Protein AF-A0A0F9ABZ4-F1 (afdb_monomer)

Sequence (392 aa):
IQSRIETSSGDLAGIDGRRETAMAEFDAELAALAKRRTDAETALSTELTEMTAQIETARQDFESELAALAERRDVALTEAENAEAFLSEANSELERSTAQLESQRAALNGIDQDITERETRREETQAALTEIMKDVDVVGARLKEAREQESALRDTLSALQAEAATVSKELAEAEPRIQQARSAEAQSQEKSAEISREVAELEDRKQQLERELSDLDTRSSDLQSDVTAAEEQRSNVQTELKDMTALLQARSDELLKVEQRIIEQQDTADSAAAETPNDDSEASNALEKQGAAPQVEESDASANASDEEAAEPTTSDEDRQPDDQAAQQSDSADEQSTQGAIVPGTYRTGDILARFEADGTFNMQNEQSGDNVAGEYSLEAEIVTLSNPVGT

Radius of gyration: 106.02 Å; Cα contacts (8 Å, |Δi|>4): 97; chains: 1; bounding box: 190×64×347 Å

Organism: NCBI:txid412755

Secondary structure (DSSP, 8-state):
-GGGSTHHHHHHHHHHHHHHHHHHHHHHHHHHHHHHHHHHHHHHHHHHHHHHHHHHHHHHHHHHHHHHHHHHHHHHHHHHHHHHHHHHHHHHHHHHHHHHHHHHHHHHHHHHHHHHHHHHHHHHHHHHHHHHHHHHHHHHHHHHHHHHHHHHHHHHHHHHHHHHHHHHHHHHHHHHHHHHHHHHHHHHHHHHHHHHHHHHHHHHHHHHHHHHHHHHHHHHHHHHHHHHHHHHHHHHHHHHHHHHHHHHHHHHHHHHHHHHHHHHHHTT----------------------------------------------------PPP---------------TT-PPSEEEEETTEEEEE-TTSEEEEEETTT--EEEEEEEEETTEEEEEEEEE-

Structure (mmCIF, N/CA/C/O backbone):
data_AF-A0A0F9ABZ4-F1
#
_entry.id   AF-A0A0F9ABZ4-F1
#
loop_
_atom_site.group_PDB
_atom_site.id
_atom_site.type_symbol
_atom_site.label_atom_id
_atom_site.label_alt_id
_atom_site.label_comp_id
_atom_site.label_asym_id
_atom_site.label_entity_id
_atom_site.label_seq_id
_atom_site.pdbx_PDB_ins_code
_atom_site.Cartn_x
_atom_site.Cartn_y
_atom_site.Cartn_z
_atom_site.occupancy
_atom_site.B_iso_or_equiv
_atom_site.auth_seq_id
_atom_site.auth_comp_id
_atom_site.auth_asym_id
_atom_site.auth_atom_id
_atom_site.pdbx_PDB_model_num
ATOM 1 N N . ILE A 1 1 ? 84.013 24.659 -177.840 1.00 56.81 1 ILE A N 1
ATOM 2 C CA . ILE A 1 1 ? 83.511 23.308 -177.470 1.00 56.81 1 ILE A CA 1
ATOM 3 C C . ILE A 1 1 ? 84.523 22.512 -176.623 1.00 56.81 1 ILE A C 1
ATOM 5 O O . ILE A 1 1 ? 84.092 21.654 -175.872 1.00 56.81 1 ILE A O 1
ATOM 9 N N . GLN A 1 2 ? 85.818 22.860 -176.583 1.00 50.66 2 GLN A N 1
ATOM 10 C CA . GLN A 1 2 ? 86.787 22.244 -175.650 1.00 50.66 2 GLN A CA 1
ATOM 11 C C . GLN A 1 2 ? 86.798 22.795 -174.204 1.00 50.66 2 GLN A C 1
ATOM 13 O O . GLN A 1 2 ? 87.382 22.157 -173.344 1.00 50.66 2 GLN A O 1
ATOM 18 N N . SER A 1 3 ? 86.097 23.891 -173.877 1.00 51.59 3 SER A N 1
ATOM 19 C CA . SER A 1 3 ? 86.041 24.432 -172.499 1.00 51.59 3 SER A CA 1
ATOM 20 C C . SER A 1 3 ? 84.865 23.919 -171.645 1.00 51.59 3 SER A C 1
ATOM 22 O O . SER A 1 3 ? 84.597 24.475 -170.586 1.00 51.59 3 SER A O 1
ATOM 24 N N . ARG A 1 4 ? 84.114 22.908 -172.111 1.00 52.03 4 ARG A N 1
ATOM 25 C CA . ARG A 1 4 ? 82.950 22.337 -171.392 1.00 52.03 4 ARG A CA 1
ATOM 26 C C . ARG A 1 4 ? 83.207 20.958 -170.771 1.00 52.03 4 ARG A C 1
ATOM 28 O O . ARG A 1 4 ? 82.298 20.412 -170.162 1.00 52.03 4 ARG A O 1
ATOM 35 N N . ILE A 1 5 ? 84.413 20.401 -170.920 1.00 53.59 5 ILE A N 1
ATOM 36 C CA . ILE A 1 5 ? 84.758 19.058 -170.415 1.00 53.59 5 ILE A CA 1
ATOM 37 C C . ILE A 1 5 ? 85.617 19.123 -169.133 1.00 53.59 5 ILE A C 1
ATOM 39 O O . ILE A 1 5 ? 85.464 18.267 -168.270 1.00 53.59 5 ILE A O 1
ATOM 43 N N . GLU A 1 6 ? 86.408 20.178 -168.906 1.00 52.41 6 GLU A N 1
ATOM 44 C CA . GLU A 1 6 ? 87.176 20.339 -167.650 1.00 52.41 6 GLU A CA 1
ATOM 45 C C . GLU A 1 6 ? 86.315 20.724 -166.437 1.00 52.41 6 GLU A C 1
ATOM 47 O O . GLU A 1 6 ? 86.663 20.409 -165.302 1.00 52.41 6 GLU A O 1
ATOM 52 N N . THR A 1 7 ? 85.137 21.317 -166.646 1.00 53.12 7 THR A N 1
ATOM 53 C CA . THR A 1 7 ? 84.227 21.686 -165.547 1.00 53.12 7 THR A CA 1
ATOM 54 C C . THR A 1 7 ? 83.505 20.477 -164.936 1.00 53.12 7 THR A C 1
ATOM 56 O O . THR A 1 7 ? 83.022 20.563 -163.817 1.00 53.12 7 THR A O 1
ATOM 59 N N . SER A 1 8 ? 83.468 19.329 -165.625 1.00 51.16 8 SER A N 1
ATOM 60 C CA . SER A 1 8 ? 82.780 18.114 -165.156 1.00 51.16 8 SER A CA 1
ATOM 61 C C . SER A 1 8 ? 83.657 17.194 -164.291 1.00 51.16 8 SER A C 1
ATOM 63 O O . SER A 1 8 ? 83.119 16.315 -163.622 1.00 51.16 8 SER A O 1
ATOM 65 N N . SER A 1 9 ? 84.987 17.360 -164.296 1.00 48.94 9 SER A N 1
ATOM 66 C CA . SER A 1 9 ? 85.913 16.512 -163.522 1.00 48.94 9 SER A CA 1
ATOM 67 C C . SER A 1 9 ? 86.239 17.081 -162.135 1.00 48.94 9 SER A C 1
ATOM 69 O O . SER A 1 9 ? 86.607 16.319 -161.243 1.00 48.94 9 SER A O 1
ATOM 71 N N . GLY A 1 10 ? 86.086 18.395 -161.930 1.00 52.84 10 GLY A N 1
ATOM 72 C CA . GLY A 1 10 ? 86.246 19.036 -160.617 1.00 52.84 10 GLY A CA 1
ATOM 73 C C . GLY A 1 10 ? 85.071 18.781 -159.666 1.00 52.84 10 GLY A C 1
ATOM 74 O O . GLY A 1 10 ? 85.267 18.682 -158.457 1.00 52.84 10 GLY A O 1
ATOM 75 N N . ASP A 1 11 ? 83.864 18.586 -160.207 1.00 53.22 11 ASP A N 1
ATOM 76 C CA . ASP A 1 11 ? 82.660 18.360 -159.399 1.00 53.22 11 ASP A CA 1
ATOM 77 C C . ASP A 1 11 ? 82.600 16.957 -158.768 1.00 53.22 11 ASP A C 1
ATOM 79 O O . ASP A 1 11 ? 82.065 16.811 -157.672 1.00 53.22 11 ASP A O 1
ATOM 83 N N . LEU A 1 12 ? 83.205 15.931 -159.381 1.00 54.28 12 LEU A N 1
ATOM 84 C CA . LEU A 1 12 ? 83.223 14.561 -158.838 1.00 54.28 12 LEU A CA 1
ATOM 85 C C . LEU A 1 12 ? 84.222 14.381 -157.679 1.00 54.28 12 LEU A C 1
ATOM 87 O O . LEU A 1 12 ? 83.885 13.731 -156.693 1.00 54.28 12 LEU A O 1
ATOM 91 N N . ALA A 1 13 ? 85.395 15.024 -157.727 1.00 57.44 13 ALA A N 1
ATOM 92 C CA . ALA A 1 13 ? 86.338 15.043 -156.599 1.00 57.44 13 ALA A CA 1
ATOM 93 C C . ALA A 1 13 ? 85.790 15.847 -155.402 1.00 57.44 13 ALA A C 1
ATOM 95 O O . ALA A 1 13 ? 85.991 15.478 -154.246 1.00 57.44 13 ALA A O 1
ATOM 96 N N . GLY A 1 14 ? 85.022 16.909 -155.674 1.00 59.69 14 GLY A N 1
ATOM 97 C CA . GLY A 1 14 ? 84.293 17.646 -154.644 1.00 59.69 14 GLY A CA 1
ATOM 98 C C . GLY A 1 14 ? 83.139 16.851 -154.025 1.00 59.69 14 GLY A C 1
ATOM 99 O O . GLY A 1 14 ? 82.738 17.154 -152.905 1.00 59.69 14 GLY A O 1
ATOM 100 N N . ILE A 1 15 ? 82.580 15.855 -154.722 1.00 60.28 15 ILE A N 1
ATOM 101 C CA . ILE A 1 15 ? 81.558 14.947 -154.174 1.00 60.28 15 ILE A CA 1
ATOM 102 C C . ILE A 1 15 ? 82.203 13.877 -153.286 1.00 60.28 15 ILE A C 1
ATOM 104 O O . ILE A 1 15 ? 81.665 13.606 -152.216 1.00 60.28 15 ILE A O 1
ATOM 108 N N . ASP A 1 16 ? 83.362 13.326 -153.661 1.00 59.75 16 ASP A N 1
ATOM 109 C CA . ASP A 1 16 ? 84.055 12.323 -152.836 1.00 59.75 16 ASP A CA 1
ATOM 110 C C . ASP A 1 16 ? 84.637 12.929 -151.549 1.00 59.75 16 ASP A C 1
ATOM 112 O O . ASP A 1 16 ? 84.445 12.366 -150.477 1.00 59.75 16 ASP A O 1
ATOM 116 N N . GLY A 1 17 ? 85.212 14.138 -151.611 1.00 65.31 17 GLY A N 1
ATOM 117 C CA . GLY A 1 17 ? 85.628 14.867 -150.405 1.00 65.31 17 GLY A CA 1
ATOM 118 C C . GLY A 1 17 ? 84.447 15.266 -149.513 1.00 65.31 17 GLY A C 1
ATOM 119 O O . GLY A 1 17 ? 84.536 15.183 -148.295 1.00 65.31 17 GLY A O 1
ATOM 120 N N . ARG A 1 18 ? 83.293 15.624 -150.101 1.00 68.25 18 ARG A N 1
ATOM 121 C CA . ARG A 1 18 ? 82.054 15.851 -149.333 1.00 68.25 18 ARG A CA 1
ATOM 122 C C . ARG A 1 18 ? 81.522 14.568 -148.702 1.00 68.25 18 ARG A C 1
ATOM 124 O O . ARG A 1 18 ? 80.978 14.635 -147.609 1.00 68.25 18 ARG A O 1
ATOM 131 N N . ARG A 1 19 ? 81.679 13.417 -149.359 1.00 73.44 19 ARG A N 1
ATOM 132 C CA . ARG A 1 19 ? 81.274 12.111 -148.827 1.00 73.44 19 ARG A CA 1
ATOM 133 C C . ARG A 1 19 ? 82.181 11.663 -147.685 1.00 73.44 19 ARG A C 1
ATOM 135 O O . ARG A 1 19 ? 81.671 11.168 -146.693 1.00 73.44 19 ARG A O 1
ATOM 142 N N . GLU A 1 20 ? 83.488 11.859 -147.804 1.00 73.50 20 GLU A N 1
ATOM 143 C CA . GLU A 1 20 ? 84.456 11.516 -146.758 1.00 73.50 20 GLU A CA 1
ATOM 144 C C . GLU A 1 20 ? 84.295 12.425 -145.528 1.00 73.50 20 GLU A C 1
ATOM 146 O O . GLU A 1 20 ? 84.241 11.927 -144.406 1.00 73.50 20 GLU A O 1
ATOM 151 N N . THR A 1 21 ? 84.071 13.730 -145.731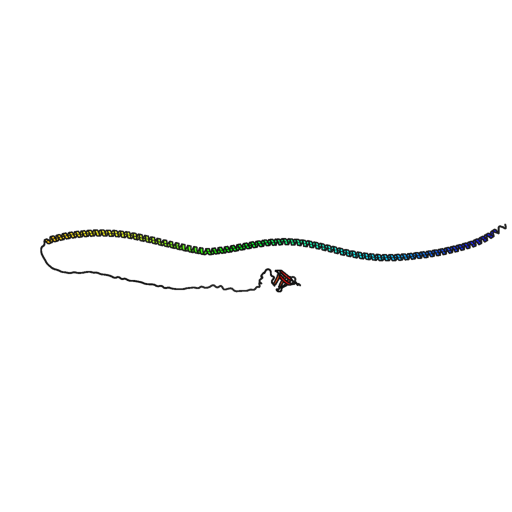 1.00 75.81 21 THR A N 1
ATOM 152 C CA . THR A 1 21 ? 83.692 14.655 -144.650 1.00 75.81 21 THR A CA 1
ATOM 153 C C . THR A 1 21 ? 82.347 14.281 -144.034 1.00 75.81 21 THR A C 1
ATOM 155 O O . THR A 1 21 ? 82.246 14.238 -142.817 1.00 75.81 21 THR A O 1
ATOM 158 N N . ALA A 1 22 ? 81.336 13.933 -144.836 1.00 74.69 22 ALA A N 1
ATOM 159 C CA . ALA A 1 22 ? 80.035 13.508 -144.321 1.00 74.69 22 ALA A CA 1
ATOM 160 C C . ALA A 1 22 ? 80.105 12.172 -143.560 1.00 74.69 22 ALA A C 1
ATOM 162 O O . ALA A 1 22 ? 79.375 11.988 -142.595 1.00 74.69 22 ALA A O 1
ATOM 163 N N . MET A 1 23 ? 80.979 11.240 -143.959 1.00 76.12 23 MET A N 1
ATOM 164 C CA . MET A 1 23 ? 81.222 9.998 -143.214 1.00 76.12 23 MET A CA 1
ATOM 165 C C . MET A 1 23 ? 81.971 10.269 -141.908 1.00 76.12 23 MET A C 1
ATOM 167 O O . MET A 1 23 ? 81.597 9.711 -140.887 1.00 76.12 23 MET A O 1
ATOM 171 N N . ALA A 1 24 ? 82.961 11.167 -141.905 1.00 75.88 24 ALA A N 1
ATOM 172 C CA . ALA A 1 24 ? 83.652 11.580 -140.684 1.00 75.88 24 ALA A CA 1
ATOM 173 C C . ALA A 1 24 ? 82.735 12.364 -139.726 1.00 75.88 24 ALA A C 1
ATOM 175 O O . ALA A 1 24 ? 82.814 12.180 -138.513 1.00 75.88 24 ALA A O 1
ATOM 176 N N . GLU A 1 25 ? 81.845 13.208 -140.256 1.00 79.12 25 GLU A N 1
ATOM 177 C CA . GLU A 1 25 ? 80.790 13.891 -139.498 1.00 79.12 25 GLU A CA 1
ATOM 178 C C . GLU A 1 25 ? 79.781 12.885 -138.940 1.00 79.12 25 GLU A C 1
ATOM 180 O O . GLU A 1 25 ? 79.440 12.964 -137.765 1.00 79.12 25 GLU A O 1
ATOM 185 N N . PHE A 1 26 ? 79.367 11.891 -139.730 1.00 81.25 26 PHE A N 1
ATOM 186 C CA . PHE A 1 26 ? 78.470 10.826 -139.284 1.00 81.25 26 PHE A CA 1
ATOM 187 C C . PHE A 1 26 ? 79.111 9.925 -138.219 1.00 81.25 26 PHE A C 1
ATOM 189 O O . PHE A 1 26 ? 78.459 9.589 -137.235 1.00 81.25 26 PHE A O 1
ATOM 196 N N . ASP A 1 27 ? 80.391 9.577 -138.359 1.00 82.19 27 ASP A N 1
ATOM 197 C CA . ASP A 1 27 ? 81.146 8.819 -137.356 1.00 82.19 27 ASP A CA 1
ATOM 198 C C . ASP A 1 27 ? 81.349 9.641 -136.074 1.00 82.19 27 ASP A C 1
ATOM 200 O O . ASP A 1 27 ? 81.255 9.104 -134.966 1.00 82.19 27 ASP A O 1
ATOM 204 N N . ALA A 1 28 ? 81.562 10.955 -136.197 1.00 80.00 28 ALA A N 1
ATOM 205 C CA . ALA A 1 28 ? 81.612 11.872 -135.062 1.00 80.00 28 ALA A CA 1
ATOM 206 C C . ALA A 1 28 ? 80.243 12.016 -134.379 1.00 80.00 28 ALA A C 1
ATOM 208 O O . ALA A 1 28 ? 80.179 12.038 -133.149 1.00 80.00 28 ALA A O 1
ATOM 209 N N . GLU A 1 29 ? 79.148 12.059 -135.141 1.00 83.75 29 GLU A N 1
ATOM 210 C CA . GLU A 1 29 ? 77.778 12.045 -134.620 1.00 83.75 29 GLU A CA 1
ATOM 211 C C . GLU A 1 29 ? 77.444 10.714 -133.940 1.00 83.75 29 GLU A C 1
ATOM 213 O O . GLU A 1 29 ? 76.870 10.717 -132.854 1.00 83.75 29 GLU A O 1
ATOM 218 N N . LEU A 1 30 ? 77.856 9.578 -134.509 1.00 83.94 30 LEU A N 1
ATOM 219 C CA . LEU A 1 30 ? 77.728 8.252 -133.899 1.00 83.94 30 LEU A CA 1
ATOM 220 C C . LEU A 1 30 ? 78.524 8.153 -132.598 1.00 83.94 30 LEU A C 1
ATOM 222 O O . LEU A 1 30 ? 78.000 7.654 -131.604 1.00 83.94 30 LEU A O 1
ATOM 226 N N . ALA A 1 31 ? 79.758 8.662 -132.569 1.00 84.44 31 ALA A N 1
ATOM 227 C CA . ALA A 1 31 ? 80.579 8.710 -131.364 1.00 84.44 31 ALA A CA 1
ATOM 228 C C . ALA A 1 31 ? 79.987 9.657 -130.305 1.00 84.44 31 ALA A C 1
ATOM 230 O O . ALA A 1 31 ? 79.980 9.329 -129.117 1.00 84.44 31 ALA A O 1
ATOM 231 N N . ALA A 1 32 ? 79.438 10.804 -130.717 1.00 85.06 32 ALA A N 1
ATOM 232 C CA . ALA A 1 32 ? 78.753 11.742 -129.832 1.00 85.06 32 ALA A CA 1
ATOM 233 C C . ALA A 1 32 ? 77.442 11.160 -129.284 1.00 85.06 32 ALA A C 1
ATOM 235 O O . ALA A 1 32 ? 77.142 11.336 -128.103 1.00 85.06 32 ALA A O 1
ATOM 236 N N . LEU A 1 33 ? 76.685 10.429 -130.104 1.00 88.06 33 LEU A N 1
ATOM 237 C CA . LEU A 1 33 ? 75.466 9.735 -129.700 1.00 88.06 33 LEU A CA 1
ATOM 238 C C . LEU A 1 33 ? 75.784 8.570 -128.758 1.00 88.06 33 LEU A C 1
ATOM 240 O O . LEU A 1 33 ? 75.108 8.416 -127.745 1.00 88.06 33 LEU A O 1
ATOM 244 N N . ALA A 1 34 ? 76.830 7.792 -129.048 1.00 86.81 34 ALA A N 1
ATOM 245 C CA . ALA A 1 34 ? 77.316 6.730 -128.175 1.00 86.81 34 ALA A CA 1
ATOM 246 C C . ALA A 1 34 ? 77.763 7.296 -126.823 1.00 86.81 34 ALA A C 1
ATOM 248 O O . ALA A 1 34 ? 77.334 6.797 -125.790 1.00 86.81 34 ALA A O 1
ATOM 249 N N . LYS A 1 35 ? 78.525 8.396 -126.820 1.00 90.44 35 LYS A N 1
ATOM 250 C CA . LYS A 1 35 ? 78.915 9.096 -125.593 1.00 90.44 35 LYS A CA 1
ATOM 251 C C . LYS A 1 35 ? 77.699 9.606 -124.822 1.00 90.44 35 LYS A C 1
ATOM 253 O O . LYS A 1 35 ? 77.581 9.335 -123.637 1.00 90.44 35 LYS A O 1
ATOM 258 N N . ARG A 1 36 ? 76.758 10.275 -125.495 1.00 89.62 36 ARG A N 1
ATOM 259 C CA . ARG A 1 36 ? 75.523 10.773 -124.874 1.00 89.62 36 ARG A CA 1
ATOM 260 C C . ARG A 1 36 ? 74.682 9.640 -124.291 1.00 89.62 36 ARG A C 1
ATOM 262 O O . ARG A 1 36 ? 74.073 9.819 -123.243 1.00 89.62 36 ARG A O 1
ATOM 269 N N . ARG A 1 37 ? 74.650 8.485 -124.960 1.00 91.81 37 ARG A N 1
ATOM 270 C CA . ARG A 1 37 ? 73.998 7.275 -124.462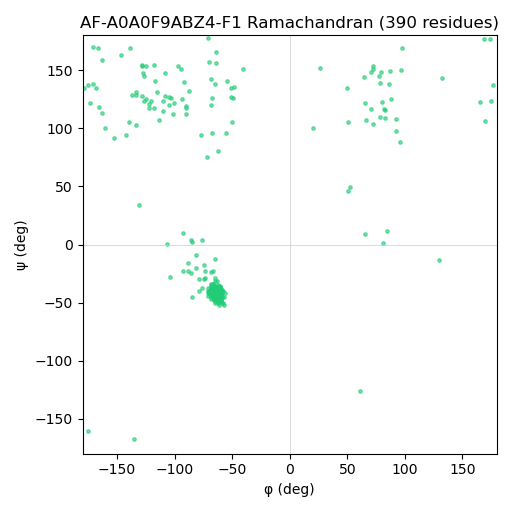 1.00 91.81 37 ARG A CA 1
ATOM 271 C C . ARG A 1 37 ? 74.700 6.754 -123.211 1.00 91.81 37 ARG A C 1
ATOM 273 O O . ARG A 1 37 ? 74.017 6.525 -122.225 1.00 91.81 37 ARG A O 1
ATOM 280 N N . THR A 1 38 ? 76.023 6.619 -123.220 1.00 91.75 38 THR A N 1
ATOM 281 C CA . THR A 1 38 ? 76.791 6.185 -122.043 1.00 91.75 38 THR A CA 1
ATOM 282 C C . THR A 1 38 ? 76.640 7.161 -120.873 1.00 91.75 38 THR A C 1
ATOM 284 O O . THR A 1 38 ? 76.441 6.729 -119.740 1.00 91.75 38 THR A O 1
ATOM 287 N N . ASP A 1 39 ? 76.678 8.469 -121.134 1.00 91.38 39 ASP A N 1
ATOM 288 C CA . ASP A 1 39 ? 76.481 9.516 -120.127 1.00 91.38 39 ASP A CA 1
ATOM 289 C C . ASP A 1 39 ? 75.061 9.440 -119.537 1.00 91.38 39 ASP A C 1
ATOM 291 O O . ASP A 1 39 ? 74.892 9.517 -118.322 1.00 91.38 39 ASP A O 1
ATOM 295 N N . ALA A 1 40 ? 74.039 9.222 -120.376 1.00 89.88 40 ALA A N 1
ATOM 296 C CA . ALA A 1 40 ? 72.654 9.043 -119.937 1.00 89.88 40 ALA A CA 1
ATOM 297 C C . ALA A 1 40 ? 72.442 7.736 -119.155 1.00 89.88 40 ALA A C 1
ATOM 299 O O . ALA A 1 40 ? 71.768 7.750 -118.131 1.00 89.88 40 ALA A O 1
ATOM 300 N N . GLU A 1 41 ? 73.033 6.621 -119.596 1.00 92.06 41 GLU A N 1
ATOM 301 C CA . GLU A 1 41 ? 73.015 5.341 -118.875 1.00 92.06 41 GLU A CA 1
ATOM 302 C C . GLU A 1 41 ? 73.708 5.476 -117.508 1.00 92.06 41 GLU A C 1
ATOM 304 O O . GLU A 1 41 ? 73.201 4.976 -116.506 1.00 92.06 41 GLU A O 1
ATOM 309 N N . THR A 1 42 ? 74.815 6.220 -117.437 1.00 92.06 42 THR A N 1
ATOM 310 C CA . THR A 1 42 ? 75.539 6.492 -116.184 1.00 92.06 42 THR A CA 1
ATOM 311 C C . THR A 1 42 ? 74.734 7.400 -115.252 1.00 92.06 42 THR A C 1
ATOM 313 O O . THR A 1 42 ? 74.640 7.122 -114.056 1.00 92.06 42 THR A O 1
ATOM 316 N N . ALA A 1 43 ? 74.119 8.461 -115.784 1.00 92.88 43 ALA A N 1
ATOM 317 C CA . ALA A 1 43 ? 73.264 9.365 -115.018 1.00 92.88 43 ALA A CA 1
ATOM 318 C C . ALA A 1 43 ? 72.048 8.625 -114.446 1.00 92.88 43 ALA A C 1
ATOM 320 O O . ALA A 1 43 ? 71.793 8.709 -113.249 1.00 92.88 43 ALA A O 1
ATOM 321 N N . LEU A 1 44 ? 71.368 7.824 -115.271 1.00 93.81 44 LEU A N 1
ATOM 322 C CA . LEU A 1 44 ? 70.211 7.036 -114.854 1.00 93.81 44 LEU A CA 1
ATOM 323 C C . LEU A 1 44 ? 70.598 5.929 -113.862 1.00 93.81 44 LEU A C 1
ATOM 325 O O . LEU A 1 44 ? 69.879 5.687 -112.900 1.00 93.81 44 LEU A O 1
ATOM 329 N N . SER A 1 45 ? 71.761 5.292 -114.030 1.00 93.62 45 SER A N 1
ATOM 330 C CA . SER A 1 45 ? 72.296 4.348 -113.040 1.00 93.62 45 SER A CA 1
ATOM 331 C C . SER A 1 45 ? 72.608 5.028 -111.703 1.00 93.62 45 SER A C 1
ATOM 333 O O . SER A 1 45 ? 72.402 4.424 -110.649 1.00 93.62 45 SER A O 1
ATOM 335 N N . THR A 1 46 ? 73.110 6.264 -111.732 1.00 94.31 46 THR A N 1
ATOM 336 C CA . THR A 1 46 ? 73.395 7.049 -110.522 1.00 94.31 46 THR A CA 1
ATOM 337 C C . THR A 1 46 ? 72.095 7.429 -109.820 1.00 94.31 46 THR A C 1
ATOM 339 O O . THR A 1 46 ? 71.959 7.170 -108.628 1.00 94.31 46 THR A O 1
ATOM 342 N N . GLU A 1 47 ? 71.111 7.933 -110.568 1.00 95.06 47 GLU A N 1
ATOM 343 C CA . GLU A 1 47 ? 69.782 8.291 -110.060 1.00 95.06 47 GLU A CA 1
ATOM 344 C C . GLU A 1 47 ? 69.046 7.078 -109.477 1.00 95.06 47 GLU A C 1
ATOM 346 O O . GLU A 1 47 ? 68.497 7.163 -108.385 1.00 95.06 47 GLU A O 1
ATOM 351 N N . LEU A 1 48 ? 69.091 5.914 -110.137 1.00 94.88 48 LEU A N 1
ATOM 352 C CA . LEU A 1 48 ? 68.514 4.681 -109.593 1.00 94.88 48 LEU A CA 1
ATOM 353 C C . LEU A 1 48 ? 69.204 4.237 -108.300 1.00 94.88 48 LEU A C 1
ATOM 355 O O . LEU A 1 48 ? 68.532 3.759 -107.388 1.00 94.88 48 LEU A O 1
ATOM 359 N N . THR A 1 49 ? 70.527 4.389 -108.202 1.00 95.12 49 THR A N 1
ATOM 360 C CA . THR A 1 49 ? 71.276 4.049 -106.981 1.00 95.12 49 THR A CA 1
ATOM 361 C C . THR A 1 49 ? 70.917 5.005 -105.845 1.00 95.12 49 THR A C 1
ATOM 363 O O . THR A 1 49 ? 70.680 4.560 -104.723 1.00 95.12 49 THR A O 1
ATOM 366 N N . GLU A 1 50 ? 70.813 6.302 -106.140 1.00 94.88 50 GLU A N 1
ATOM 367 C CA . GLU A 1 50 ? 70.398 7.325 -105.181 1.00 94.88 50 GLU A CA 1
ATOM 368 C C . GLU A 1 50 ? 68.952 7.111 -104.723 1.00 94.88 50 GLU A C 1
ATOM 370 O O . GLU A 1 50 ? 68.690 7.078 -103.524 1.00 94.88 50 GLU A O 1
ATOM 375 N N . MET A 1 51 ? 68.021 6.875 -105.649 1.00 94.88 51 MET A N 1
ATOM 376 C CA . MET A 1 51 ? 66.622 6.58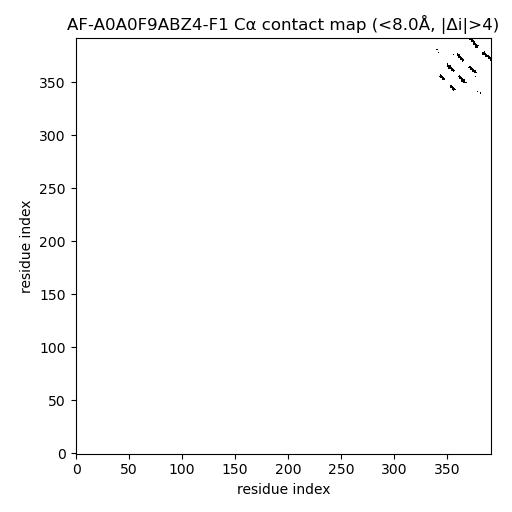6 -105.333 1.00 94.88 51 MET A CA 1
ATOM 377 C C . MET A 1 51 ? 66.486 5.293 -104.521 1.00 94.88 51 MET A C 1
ATOM 379 O O . MET A 1 51 ? 65.708 5.243 -103.573 1.00 94.88 51 MET A O 1
ATOM 383 N N . THR A 1 52 ? 67.268 4.258 -104.839 1.00 95.88 52 THR A N 1
ATOM 384 C CA . THR A 1 52 ? 67.301 3.013 -104.053 1.00 95.88 52 THR A CA 1
ATOM 385 C C . THR A 1 52 ? 67.804 3.274 -102.635 1.00 95.88 52 THR A C 1
ATOM 387 O O . THR A 1 52 ? 67.201 2.787 -101.683 1.00 95.88 52 THR A O 1
ATOM 390 N N . ALA A 1 53 ? 68.857 4.082 -102.476 1.00 95.12 53 ALA A N 1
ATOM 391 C CA . ALA A 1 53 ? 69.361 4.473 -101.163 1.00 95.12 53 ALA A CA 1
ATOM 392 C C . ALA A 1 53 ? 68.331 5.299 -100.375 1.00 95.12 53 ALA A C 1
ATOM 394 O O . ALA A 1 53 ? 68.119 5.035 -99.198 1.00 95.12 53 ALA A O 1
ATOM 395 N N . GLN A 1 54 ? 67.639 6.245 -101.020 1.00 96.56 54 GLN A N 1
ATOM 396 C CA . GLN A 1 54 ? 66.569 7.028 -100.391 1.00 96.56 54 GLN A CA 1
ATOM 397 C C . GLN A 1 54 ? 65.397 6.146 -99.943 1.00 96.56 54 GLN A C 1
ATOM 399 O O . GLN A 1 54 ? 64.889 6.326 -98.839 1.00 96.56 54 GLN A O 1
ATOM 404 N N . ILE A 1 55 ? 64.979 5.180 -100.771 1.00 95.94 55 ILE A N 1
ATOM 405 C CA . ILE A 1 55 ? 63.928 4.215 -100.417 1.00 95.94 55 ILE A CA 1
ATOM 406 C C . ILE A 1 55 ? 64.360 3.365 -99.223 1.00 95.94 55 ILE A C 1
ATOM 408 O O . ILE A 1 55 ? 63.549 3.130 -98.331 1.00 95.94 55 ILE A O 1
ATOM 412 N N . GLU A 1 56 ? 65.609 2.904 -99.197 1.00 96.06 56 GLU A N 1
ATOM 413 C CA . GLU A 1 56 ? 66.122 2.083 -98.102 1.00 96.06 56 GLU A CA 1
ATOM 414 C C . GLU A 1 56 ? 66.204 2.872 -96.789 1.00 96.06 56 GLU A C 1
ATOM 416 O O . GLU A 1 56 ? 65.737 2.388 -95.763 1.00 96.06 56 GLU A O 1
ATOM 421 N N . THR A 1 57 ? 66.688 4.118 -96.826 1.00 96.56 57 THR A N 1
ATOM 422 C CA . THR A 1 57 ? 66.673 5.011 -95.657 1.00 96.56 57 THR A CA 1
ATOM 423 C C . THR A 1 57 ? 65.248 5.258 -95.168 1.00 96.56 57 THR A C 1
ATOM 425 O O . THR A 1 57 ? 64.968 5.070 -93.991 1.00 96.56 57 THR A O 1
ATOM 428 N N . ALA A 1 58 ? 64.316 5.595 -96.067 1.00 95.38 58 ALA A N 1
ATOM 429 C CA . ALA A 1 58 ? 62.921 5.815 -95.690 1.00 95.38 58 ALA A CA 1
ATOM 430 C C . ALA A 1 58 ? 62.283 4.554 -95.085 1.00 95.38 58 ALA A C 1
ATOM 432 O O . ALA A 1 58 ? 61.517 4.651 -94.130 1.00 95.38 58 ALA A O 1
ATOM 433 N N . ARG A 1 59 ? 62.602 3.362 -95.610 1.00 96.31 59 ARG A N 1
ATOM 434 C CA . ARG A 1 59 ? 62.157 2.087 -95.027 1.00 96.31 59 ARG A CA 1
ATOM 435 C C . ARG A 1 59 ? 62.690 1.900 -93.612 1.00 96.31 59 ARG A C 1
ATOM 437 O O . ARG A 1 59 ? 61.901 1.570 -92.734 1.00 96.31 59 ARG A O 1
ATOM 444 N N . GLN A 1 60 ? 63.978 2.144 -93.391 1.00 96.75 60 GLN A N 1
ATOM 445 C CA . GLN A 1 60 ? 64.593 2.034 -92.066 1.00 96.75 60 GLN A CA 1
ATOM 446 C C . GLN A 1 60 ? 63.995 3.039 -91.071 1.00 96.75 60 GLN A C 1
ATOM 448 O O . GLN A 1 60 ? 63.692 2.667 -89.937 1.00 96.75 60 GLN A O 1
ATOM 453 N N . ASP A 1 61 ? 63.750 4.279 -91.503 1.00 96.69 61 ASP A N 1
ATOM 454 C CA . ASP A 1 61 ? 63.097 5.305 -90.684 1.00 96.69 61 ASP A CA 1
ATOM 455 C C . ASP A 1 61 ? 61.669 4.882 -90.305 1.00 96.69 61 ASP A C 1
ATOM 457 O O . ASP A 1 61 ? 61.307 4.908 -89.127 1.00 96.69 61 ASP A O 1
ATOM 461 N N . PHE A 1 62 ? 60.873 4.404 -91.271 1.00 96.50 62 PHE A N 1
ATOM 462 C CA . PHE A 1 62 ? 59.522 3.900 -91.005 1.00 96.50 62 PHE A CA 1
ATOM 463 C C . PHE A 1 62 ? 59.519 2.677 -90.082 1.00 96.50 62 PHE A C 1
ATOM 465 O O . PHE A 1 62 ? 58.665 2.582 -89.202 1.00 96.50 62 PHE A O 1
ATOM 472 N N . GLU A 1 63 ? 60.452 1.740 -90.252 1.00 96.88 63 GLU A N 1
ATOM 473 C CA . GLU A 1 63 ? 60.587 0.582 -89.361 1.00 96.88 63 GLU A CA 1
ATOM 474 C C . GLU A 1 63 ? 60.928 1.015 -87.928 1.00 96.88 63 GLU A C 1
ATOM 476 O O . GLU A 1 63 ? 60.337 0.504 -86.973 1.00 96.88 63 GLU A O 1
ATOM 481 N N . SER A 1 64 ? 61.809 2.008 -87.768 1.00 96.38 64 SER A N 1
ATOM 482 C CA . SER A 1 64 ? 62.138 2.595 -86.466 1.00 96.38 64 SER A CA 1
ATOM 483 C C . SER A 1 64 ? 60.940 3.313 -85.832 1.00 96.38 64 SER A C 1
ATOM 485 O O . SER A 1 64 ? 60.675 3.146 -84.640 1.00 96.38 64 SER A O 1
ATOM 487 N N . GLU A 1 65 ? 60.182 4.095 -86.605 1.00 97.50 65 GLU A N 1
ATOM 488 C CA . GLU A 1 65 ? 58.965 4.759 -86.122 1.00 97.50 65 GLU A CA 1
ATOM 489 C C . GLU A 1 65 ? 57.888 3.753 -85.702 1.00 97.50 65 GLU A C 1
ATOM 491 O O . GLU A 1 65 ? 57.256 3.927 -84.658 1.00 97.50 65 GLU A O 1
ATOM 496 N N . LEU A 1 66 ? 57.701 2.677 -86.473 1.00 96.69 66 LEU A N 1
ATOM 497 C CA . LEU A 1 66 ? 56.768 1.603 -86.135 1.00 96.69 66 LEU A CA 1
ATOM 498 C C . LEU A 1 66 ? 57.176 0.882 -84.849 1.00 96.69 66 LEU A C 1
ATOM 500 O O . LEU A 1 66 ? 56.309 0.603 -84.019 1.00 96.69 66 LEU A O 1
ATOM 504 N N . ALA A 1 67 ? 58.470 0.617 -84.654 1.00 96.81 67 ALA A N 1
ATOM 505 C CA . ALA A 1 67 ? 58.978 0.027 -83.419 1.00 96.81 67 ALA A CA 1
ATOM 506 C C . ALA A 1 67 ? 58.724 0.944 -82.209 1.00 96.81 67 ALA A C 1
ATOM 508 O O . ALA A 1 67 ? 58.187 0.492 -81.198 1.00 96.81 67 ALA A O 1
ATOM 509 N N . ALA A 1 68 ? 59.013 2.244 -82.333 1.00 96.81 68 ALA A N 1
ATOM 510 C CA . ALA A 1 68 ? 58.759 3.221 -81.274 1.00 96.81 68 ALA A CA 1
ATOM 511 C C . ALA A 1 68 ? 57.258 3.388 -80.970 1.00 96.81 68 ALA A C 1
ATOM 513 O O . ALA A 1 68 ? 56.863 3.565 -79.816 1.00 96.81 68 ALA A O 1
ATOM 514 N N . LEU A 1 69 ? 56.398 3.332 -81.992 1.00 97.00 69 LEU A N 1
ATOM 515 C CA . LEU A 1 69 ? 54.948 3.390 -81.814 1.00 97.00 69 LEU A CA 1
ATOM 516 C C . LEU A 1 69 ? 54.412 2.124 -81.133 1.00 97.00 69 LEU A C 1
ATOM 518 O O . LEU A 1 69 ? 53.527 2.227 -80.286 1.00 97.00 69 LEU A O 1
ATOM 522 N N . ALA A 1 70 ? 54.951 0.949 -81.474 1.00 96.88 70 ALA A N 1
ATOM 523 C CA . ALA A 1 70 ? 54.611 -0.308 -80.816 1.00 96.88 70 ALA A CA 1
ATOM 524 C C . ALA A 1 70 ? 55.001 -0.281 -79.332 1.00 96.88 70 ALA A C 1
ATOM 526 O O . ALA A 1 70 ? 54.165 -0.591 -78.490 1.00 96.88 70 ALA A O 1
ATOM 527 N N . GLU A 1 71 ? 56.205 0.194 -79.005 1.00 97.50 71 GLU A N 1
ATOM 528 C CA . GLU A 1 71 ? 56.646 0.354 -77.615 1.00 97.50 71 GLU A CA 1
ATOM 529 C C . GLU A 1 71 ? 55.736 1.321 -76.841 1.00 97.50 71 GLU A C 1
ATOM 531 O O . GLU A 1 71 ? 55.250 0.992 -75.761 1.00 97.50 71 GLU A O 1
ATOM 536 N N . ARG A 1 72 ? 55.414 2.489 -77.419 1.00 97.56 72 ARG A N 1
ATOM 537 C CA . ARG A 1 72 ? 54.477 3.448 -76.801 1.00 97.56 72 ARG A CA 1
ATOM 538 C C . ARG A 1 72 ? 53.088 2.857 -76.587 1.00 97.56 72 ARG A C 1
ATOM 540 O O . ARG A 1 72 ? 52.470 3.128 -75.561 1.00 97.56 72 ARG A O 1
ATOM 547 N N . ARG A 1 73 ? 52.585 2.078 -77.549 1.00 98.06 73 ARG A N 1
ATOM 548 C CA . ARG A 1 73 ? 51.297 1.385 -77.431 1.00 98.06 73 ARG A CA 1
ATOM 549 C C . ARG A 1 73 ? 51.329 0.385 -76.279 1.00 98.06 73 ARG A C 1
ATOM 551 O O . ARG A 1 73 ? 50.382 0.355 -75.505 1.00 98.06 73 ARG A O 1
ATOM 558 N N . ASP A 1 74 ? 52.388 -0.407 -76.166 1.00 97.81 74 ASP A N 1
ATOM 559 C CA . ASP A 1 74 ? 52.488 -1.458 -75.151 1.00 97.81 74 ASP A CA 1
ATOM 560 C C . ASP A 1 74 ? 52.612 -0.859 -73.736 1.00 97.81 74 ASP A C 1
ATOM 562 O O . ASP A 1 74 ? 51.971 -1.341 -72.799 1.00 97.81 74 ASP A O 1
ATOM 566 N N . VAL A 1 75 ? 53.338 0.258 -73.591 1.00 98.00 75 VAL A N 1
ATOM 567 C CA . VAL A 1 75 ? 53.371 1.044 -72.344 1.00 98.00 75 VAL A CA 1
ATOM 568 C C . VAL A 1 75 ? 51.987 1.600 -72.008 1.00 98.00 75 VAL A C 1
ATOM 570 O O . VAL A 1 75 ? 51.503 1.383 -70.901 1.00 98.00 75 VAL A O 1
ATOM 573 N N . ALA A 1 76 ? 51.317 2.259 -72.958 1.00 96.75 76 ALA A N 1
ATOM 574 C CA . ALA A 1 76 ? 49.987 2.826 -72.731 1.00 96.75 76 ALA A CA 1
ATOM 575 C C . ALA A 1 76 ? 48.939 1.751 -72.391 1.00 96.75 76 ALA A C 1
ATOM 577 O O . ALA A 1 76 ? 48.053 1.991 -71.575 1.00 96.75 76 ALA A O 1
ATOM 578 N N . LEU A 1 77 ? 49.048 0.561 -72.989 1.00 97.94 77 LEU A N 1
ATOM 579 C CA . LEU A 1 77 ? 48.185 -0.579 -72.685 1.00 97.94 77 LEU A CA 1
ATOM 580 C C . LEU A 1 77 ? 48.425 -1.083 -71.257 1.00 97.94 77 LEU A C 1
ATOM 582 O O . LEU A 1 77 ? 47.470 -1.263 -70.513 1.00 97.94 77 LEU A O 1
ATOM 586 N N . THR A 1 78 ? 49.688 -1.197 -70.842 1.00 97.88 78 THR A N 1
ATOM 587 C CA . THR A 1 78 ? 50.045 -1.569 -69.463 1.00 97.88 78 THR A CA 1
ATOM 588 C C . THR A 1 78 ? 49.549 -0.528 -68.450 1.00 97.88 78 THR A C 1
ATOM 590 O O . THR A 1 78 ? 49.036 -0.872 -67.386 1.00 97.88 78 THR A O 1
ATOM 593 N N . GLU A 1 79 ? 49.683 0.765 -68.755 1.00 97.56 79 GLU A N 1
ATOM 594 C CA . GLU A 1 79 ? 49.159 1.848 -67.912 1.00 97.56 79 GLU A CA 1
ATOM 595 C C . GLU A 1 79 ? 47.629 1.806 -67.809 1.00 97.56 79 GLU A C 1
ATOM 597 O O . GLU A 1 79 ? 47.093 1.980 -66.713 1.00 97.56 79 GLU A O 1
ATOM 602 N N . ALA A 1 80 ? 46.930 1.529 -68.914 1.00 96.69 80 ALA A N 1
ATOM 603 C CA . ALA A 1 80 ? 45.478 1.381 -68.931 1.00 96.69 80 ALA A CA 1
ATOM 604 C C . ALA A 1 80 ? 45.016 0.176 -68.099 1.00 96.69 80 ALA A C 1
ATOM 606 O O . ALA A 1 80 ? 44.126 0.329 -67.266 1.00 96.69 80 ALA A O 1
ATOM 607 N N . GLU A 1 81 ? 45.661 -0.985 -68.245 1.00 97.44 81 GLU A N 1
ATOM 608 C CA . GLU A 1 81 ? 45.369 -2.183 -67.445 1.00 97.44 81 GLU A CA 1
ATOM 609 C C . GLU A 1 81 ? 45.570 -1.926 -65.942 1.00 97.44 81 GLU A C 1
ATOM 611 O O . GLU A 1 81 ? 44.729 -2.290 -65.118 1.00 97.44 81 GLU A O 1
ATOM 616 N N . ASN A 1 82 ? 46.649 -1.229 -65.571 1.00 97.56 82 ASN A N 1
ATOM 617 C CA . ASN A 1 82 ? 46.899 -0.845 -64.180 1.00 97.56 82 ASN A CA 1
ATOM 618 C C . ASN A 1 82 ? 45.851 0.148 -63.651 1.00 97.56 82 ASN A C 1
ATOM 620 O O . ASN A 1 82 ? 45.421 0.039 -62.500 1.00 97.56 82 ASN A O 1
ATOM 624 N N . ALA A 1 83 ? 45.429 1.114 -64.471 1.00 96.94 83 ALA A N 1
ATOM 625 C CA . ALA A 1 83 ? 44.389 2.070 -64.103 1.00 96.94 83 ALA A CA 1
ATOM 626 C C . ALA A 1 83 ? 43.021 1.390 -63.931 1.00 96.94 83 ALA A C 1
ATOM 628 O O . ALA A 1 83 ? 42.305 1.696 -62.978 1.00 96.94 83 ALA A O 1
ATOM 629 N N . GLU A 1 84 ? 42.672 0.440 -64.802 1.00 97.44 84 GLU A N 1
ATOM 630 C CA . GLU A 1 84 ? 41.456 -0.370 -64.679 1.00 97.44 84 GLU A CA 1
ATOM 631 C C . GLU A 1 84 ? 41.472 -1.222 -63.406 1.00 97.44 84 GLU A C 1
ATOM 633 O O . GLU A 1 84 ? 40.482 -1.247 -62.671 1.00 97.44 84 GLU A O 1
ATOM 638 N N . ALA A 1 85 ? 42.608 -1.850 -63.085 1.00 97.56 85 ALA A N 1
ATOM 639 C CA . ALA A 1 85 ? 42.771 -2.598 -61.841 1.00 97.56 85 ALA A CA 1
ATOM 640 C C . ALA A 1 85 ? 42.598 -1.697 -60.605 1.00 97.56 85 ALA A C 1
ATOM 642 O O . ALA A 1 85 ? 41.877 -2.055 -59.672 1.00 97.56 85 ALA A O 1
ATOM 643 N N . PHE A 1 86 ? 43.196 -0.500 -60.616 1.00 98.12 86 PHE A N 1
ATOM 644 C CA . PHE A 1 86 ? 43.045 0.471 -59.531 1.00 98.12 86 PHE A CA 1
ATOM 645 C C . PHE A 1 86 ? 41.594 0.948 -59.374 1.00 98.12 86 PHE A C 1
ATOM 647 O O . PHE A 1 86 ? 41.086 1.011 -58.256 1.00 98.12 86 PHE A O 1
ATOM 654 N N . LEU A 1 87 ? 40.902 1.244 -60.480 1.00 97.94 87 LEU A N 1
ATOM 655 C CA . LEU A 1 87 ? 39.488 1.626 -60.455 1.00 97.94 87 LEU A CA 1
ATOM 656 C C . LEU A 1 87 ? 38.599 0.496 -59.925 1.00 97.94 87 LEU A C 1
ATOM 658 O O . LEU A 1 87 ? 37.674 0.759 -59.158 1.00 97.94 87 LEU A O 1
ATOM 662 N N . SER A 1 88 ? 38.881 -0.753 -60.299 1.00 98.12 88 SER A N 1
ATOM 663 C CA . SER A 1 88 ? 38.153 -1.916 -59.785 1.00 98.12 88 SER A CA 1
ATOM 664 C C . SER A 1 88 ? 38.321 -2.072 -58.270 1.00 98.12 88 SER A C 1
ATOM 666 O O . SER A 1 88 ? 37.343 -2.361 -57.574 1.00 98.12 88 SER A O 1
ATOM 668 N N . GLU A 1 89 ? 39.529 -1.859 -57.741 1.00 98.31 89 GLU A N 1
ATOM 669 C CA . GLU A 1 89 ? 39.763 -1.909 -56.293 1.00 98.31 89 GLU A CA 1
ATOM 670 C C . GLU A 1 89 ? 39.086 -0.736 -55.575 1.00 98.31 89 GLU A C 1
ATOM 672 O O . GLU A 1 89 ? 38.375 -0.951 -54.596 1.00 98.31 89 GLU A O 1
ATOM 677 N N . ALA A 1 90 ? 39.214 0.487 -56.099 1.00 97.88 90 ALA A N 1
ATOM 678 C CA . ALA A 1 90 ? 38.571 1.669 -55.525 1.00 97.88 90 ALA A CA 1
ATOM 679 C C . ALA A 1 90 ? 37.037 1.537 -55.484 1.00 97.88 90 ALA A C 1
ATOM 681 O O . ALA A 1 90 ? 36.408 1.900 -54.490 1.00 97.88 90 ALA A O 1
ATOM 682 N N . ASN A 1 91 ? 36.427 0.968 -56.530 1.00 98.00 91 ASN A N 1
ATOM 683 C CA . ASN A 1 91 ? 34.993 0.667 -56.543 1.00 98.00 91 ASN A CA 1
ATOM 684 C C . ASN A 1 91 ? 34.630 -0.390 -55.492 1.00 98.00 91 ASN A C 1
ATOM 686 O O . ASN A 1 91 ? 33.652 -0.218 -54.767 1.00 98.00 91 ASN A O 1
ATOM 690 N N . SER A 1 92 ? 35.445 -1.439 -55.352 1.00 98.38 92 SER A N 1
ATOM 691 C CA . SER A 1 92 ? 35.235 -2.472 -54.331 1.00 98.38 92 SER A CA 1
ATOM 692 C C . SER A 1 92 ? 35.341 -1.904 -52.909 1.00 98.38 92 SER A C 1
ATOM 694 O O . SER A 1 92 ? 34.571 -2.278 -52.025 1.00 98.38 92 SER A O 1
ATOM 696 N N . GLU A 1 93 ? 36.276 -0.985 -52.660 1.00 98.38 93 GLU A N 1
ATOM 697 C CA . GLU A 1 93 ? 36.410 -0.289 -51.377 1.00 98.38 93 GLU A CA 1
ATOM 698 C C . GLU A 1 93 ? 35.223 0.648 -51.104 1.00 98.38 93 GLU A C 1
ATOM 700 O O . GLU A 1 93 ? 34.682 0.648 -49.994 1.00 98.38 93 GLU A O 1
ATOM 705 N N . LEU A 1 94 ? 34.757 1.386 -52.116 1.00 98.19 94 LEU A N 1
ATOM 706 C CA . LEU A 1 94 ? 33.582 2.251 -52.008 1.00 98.19 94 LEU A CA 1
ATOM 707 C C . LEU A 1 94 ? 32.310 1.455 -51.687 1.00 98.19 94 LEU A C 1
ATOM 709 O O . LEU A 1 94 ? 31.530 1.869 -50.826 1.00 98.19 94 LEU A O 1
ATOM 713 N N . GLU A 1 95 ? 32.105 0.308 -52.335 1.00 98.38 95 GLU A N 1
ATOM 714 C CA . GLU A 1 95 ? 30.982 -0.591 -52.048 1.00 98.38 95 GLU A CA 1
ATOM 715 C C . GLU A 1 95 ? 31.036 -1.108 -50.605 1.00 98.38 95 GLU A C 1
ATOM 717 O O . GLU A 1 95 ? 30.035 -1.044 -49.886 1.00 98.38 95 GLU A O 1
ATOM 722 N N . ARG A 1 96 ? 32.218 -1.535 -50.133 1.00 98.56 96 ARG A N 1
ATOM 723 C CA . ARG A 1 96 ? 32.418 -1.967 -48.737 1.00 98.56 96 ARG A CA 1
ATOM 724 C C . ARG A 1 96 ? 32.129 -0.839 -47.744 1.00 98.56 96 ARG A C 1
ATOM 726 O O . ARG A 1 96 ? 31.425 -1.061 -46.761 1.00 98.56 96 ARG A O 1
ATOM 733 N N . SER A 1 97 ? 32.633 0.369 -48.002 1.00 98.12 97 SER A N 1
ATOM 734 C CA . SER A 1 97 ? 32.396 1.542 -47.150 1.00 98.12 97 SER A CA 1
ATOM 735 C C . SER A 1 97 ? 30.915 1.927 -47.109 1.00 98.12 97 SER A C 1
ATOM 737 O O . SER A 1 97 ? 30.370 2.208 -46.041 1.00 98.12 97 SER A O 1
ATOM 739 N N . THR A 1 98 ? 30.234 1.868 -48.255 1.00 98.12 98 THR A N 1
ATOM 740 C CA . THR A 1 98 ? 28.797 2.154 -48.359 1.00 98.12 98 THR A CA 1
ATOM 741 C C . THR A 1 98 ? 27.982 1.150 -47.547 1.00 98.12 98 THR A C 1
ATOM 743 O O . THR A 1 98 ? 27.164 1.558 -46.722 1.00 98.12 98 THR A O 1
ATOM 746 N N . ALA A 1 99 ? 28.269 -0.148 -47.685 1.00 98.31 99 ALA A N 1
ATOM 747 C CA . ALA A 1 99 ? 27.617 -1.192 -46.896 1.00 98.31 99 ALA A CA 1
ATOM 748 C C . ALA A 1 99 ? 27.861 -1.016 -45.384 1.00 98.31 99 ALA A C 1
ATOM 750 O O . ALA A 1 99 ? 26.951 -1.193 -44.571 1.00 98.31 99 ALA A O 1
ATOM 751 N N . GLN A 1 100 ? 29.073 -0.610 -44.989 1.00 98.56 100 GLN A N 1
ATOM 752 C CA . GLN A 1 100 ? 29.387 -0.312 -43.592 1.00 98.56 100 GLN A CA 1
ATOM 753 C C . GLN A 1 100 ? 28.587 0.889 -43.064 1.00 98.56 100 GLN A C 1
ATOM 755 O O . GLN A 1 100 ? 28.054 0.825 -41.955 1.00 98.56 100 GLN A O 1
ATOM 760 N N . LEU A 1 101 ? 28.469 1.971 -43.839 1.00 98.44 101 LEU A N 1
ATOM 761 C CA . LEU A 1 101 ? 27.677 3.144 -43.459 1.00 98.44 101 LEU A CA 1
ATOM 762 C C . LEU A 1 101 ? 26.187 2.815 -43.328 1.00 98.44 101 LEU A C 1
ATOM 764 O O . LEU A 1 101 ? 25.532 3.299 -42.405 1.00 98.44 101 LEU A O 1
ATOM 768 N N . GLU A 1 102 ? 25.642 1.983 -44.214 1.00 98.44 102 GLU A N 1
ATOM 769 C CA . GLU A 1 102 ? 24.258 1.510 -44.116 1.00 98.44 102 GLU A CA 1
ATOM 770 C C . GLU A 1 102 ? 24.036 0.670 -42.855 1.00 98.44 102 GLU A C 1
ATOM 772 O O . GLU A 1 102 ? 23.077 0.912 -42.118 1.00 98.44 102 GLU A O 1
ATOM 777 N N . SER A 1 103 ? 24.963 -0.241 -42.539 1.00 98.56 103 SER A N 1
ATOM 778 C CA . SER A 1 103 ? 24.916 -1.020 -41.298 1.00 98.56 103 SER A CA 1
ATOM 779 C C . SER A 1 103 ? 24.993 -0.133 -40.053 1.00 98.56 103 SER A C 1
ATOM 781 O O . SER A 1 103 ? 24.248 -0.359 -39.100 1.00 98.56 103 SER A O 1
ATOM 783 N N . GLN A 1 104 ? 25.858 0.884 -40.048 1.00 98.31 104 GLN A N 1
ATOM 784 C CA . GLN A 1 104 ? 25.968 1.824 -38.930 1.00 98.31 104 GLN A CA 1
ATOM 785 C C . GLN A 1 104 ? 24.705 2.675 -38.772 1.00 98.31 104 GLN A C 1
ATOM 787 O O . GLN A 1 104 ? 24.246 2.874 -37.651 1.00 98.31 104 GLN A O 1
ATOM 792 N N . ARG A 1 105 ? 24.099 3.137 -39.873 1.00 98.25 105 ARG A N 1
ATOM 793 C CA . ARG A 1 105 ? 22.815 3.858 -39.833 1.00 98.25 105 ARG A CA 1
ATOM 794 C C . ARG A 1 105 ? 21.694 2.990 -39.274 1.00 98.25 105 ARG A C 1
ATOM 796 O O . ARG A 1 105 ? 20.910 3.472 -38.465 1.00 98.25 105 ARG A O 1
ATOM 803 N N . ALA A 1 106 ? 21.631 1.719 -39.667 1.00 98.31 106 ALA A N 1
ATOM 804 C CA . ALA A 1 106 ? 20.660 0.781 -39.112 1.00 98.31 106 ALA A CA 1
ATOM 805 C C . ALA A 1 106 ? 20.869 0.574 -37.602 1.00 98.31 106 ALA A C 1
ATOM 807 O O . ALA A 1 106 ? 19.900 0.595 -36.848 1.00 98.31 106 ALA A O 1
ATOM 808 N N . ALA A 1 107 ? 22.123 0.448 -37.154 1.00 98.31 107 ALA A N 1
ATOM 809 C CA . ALA A 1 107 ? 22.450 0.333 -35.734 1.00 98.31 107 ALA A CA 1
ATOM 810 C C . ALA A 1 107 ? 22.065 1.592 -34.939 1.00 98.31 107 ALA A C 1
ATOM 812 O O . ALA A 1 107 ? 21.483 1.472 -33.865 1.00 98.31 107 ALA A O 1
ATOM 813 N N . LEU A 1 108 ? 22.333 2.790 -35.474 1.00 98.25 108 LEU A N 1
ATOM 814 C CA . LEU A 1 108 ? 21.928 4.054 -34.848 1.00 98.25 108 LEU A CA 1
ATOM 815 C C . LEU A 1 108 ? 20.405 4.162 -34.719 1.00 98.25 108 LEU A C 1
ATOM 817 O O . LEU A 1 108 ? 19.917 4.471 -33.639 1.00 98.25 108 LEU A O 1
ATOM 821 N N . ASN A 1 109 ? 19.657 3.808 -35.767 1.00 98.25 109 ASN A N 1
ATOM 822 C CA . ASN A 1 109 ? 18.194 3.785 -35.702 1.00 98.25 109 ASN A CA 1
ATOM 823 C C . ASN A 1 109 ? 17.676 2.806 -34.632 1.00 98.25 109 ASN A C 1
ATOM 825 O O . ASN A 1 109 ? 16.678 3.096 -33.978 1.00 98.25 109 ASN A O 1
ATOM 829 N N . GLY A 1 110 ? 18.339 1.659 -34.449 1.00 98.56 110 GLY A N 1
ATOM 830 C CA . GLY A 1 110 ? 18.010 0.716 -33.376 1.00 98.56 110 GLY A CA 1
ATOM 831 C C . GLY A 1 110 ? 18.280 1.298 -31.987 1.00 98.56 110 GLY A C 1
ATOM 832 O O . GLY A 1 110 ? 17.436 1.202 -31.104 1.00 98.56 110 GLY A O 1
ATOM 833 N N . ILE A 1 111 ? 19.416 1.978 -31.809 1.00 98.38 111 ILE A N 1
ATOM 834 C CA . ILE A 1 111 ? 19.754 2.656 -30.550 1.00 98.38 111 ILE A CA 1
ATOM 835 C C . ILE A 1 111 ? 18.738 3.761 -30.226 1.00 98.38 111 ILE A C 1
ATOM 837 O O . ILE A 1 111 ? 18.318 3.873 -29.077 1.00 98.38 111 ILE A O 1
ATOM 841 N N . ASP A 1 112 ? 18.304 4.547 -31.212 1.00 98.31 112 ASP A N 1
ATOM 842 C CA . ASP A 1 112 ? 17.302 5.601 -31.004 1.00 98.31 112 ASP A CA 1
ATOM 843 C C . ASP A 1 112 ? 15.940 5.025 -30.568 1.00 98.31 112 ASP A C 1
ATOM 845 O O . ASP A 1 112 ? 15.254 5.600 -29.713 1.00 98.31 112 ASP A O 1
ATOM 849 N N . GLN A 1 113 ? 15.558 3.861 -31.106 1.00 98.44 113 GLN A N 1
ATOM 850 C CA . GLN A 1 113 ? 14.361 3.133 -30.672 1.00 98.44 113 GLN A CA 1
ATOM 851 C C . GLN A 1 113 ? 14.496 2.641 -29.225 1.00 98.44 113 GLN A C 1
ATOM 853 O O . GLN A 1 113 ? 13.605 2.902 -28.416 1.00 98.44 113 GLN A O 1
ATOM 858 N N . ASP A 1 114 ? 15.628 2.022 -28.875 1.00 98.50 114 ASP A N 1
ATOM 859 C CA . ASP A 1 114 ? 15.912 1.560 -27.511 1.00 98.50 114 ASP A CA 1
ATOM 860 C C . ASP A 1 114 ? 15.907 2.715 -26.498 1.00 98.50 114 ASP A C 1
ATOM 862 O O . ASP A 1 114 ? 15.415 2.566 -25.376 1.00 98.50 114 ASP A O 1
ATOM 866 N N . ILE A 1 115 ? 16.462 3.877 -26.867 1.00 98.44 115 ILE A N 1
ATOM 867 C CA . ILE A 1 115 ? 16.446 5.081 -26.026 1.00 98.44 115 ILE A CA 1
ATOM 868 C C . ILE A 1 115 ? 15.002 5.516 -25.775 1.00 98.44 115 ILE A C 1
ATOM 870 O O . ILE A 1 115 ? 14.621 5.702 -24.620 1.00 98.44 115 ILE A O 1
ATOM 874 N N . THR A 1 116 ? 14.187 5.600 -26.828 1.00 98.50 116 THR A N 1
ATOM 875 C CA . THR A 1 116 ? 12.778 6.008 -26.725 1.00 98.50 116 THR A CA 1
ATOM 876 C C . THR A 1 116 ? 11.968 5.045 -25.845 1.00 98.50 116 THR A C 1
ATOM 878 O O . THR A 1 116 ? 11.174 5.473 -25.001 1.00 98.50 116 THR A O 1
ATOM 881 N N . GLU A 1 117 ? 12.185 3.734 -25.988 1.00 98.62 117 GLU A N 1
ATOM 882 C CA . GLU A 1 117 ? 11.531 2.720 -25.153 1.00 98.62 117 GLU A CA 1
ATOM 883 C C . GLU A 1 117 ? 11.946 2.852 -23.679 1.00 98.62 117 GLU A C 1
ATOM 885 O O . GLU A 1 117 ? 11.102 2.834 -22.778 1.00 98.62 117 GLU A O 1
ATOM 890 N N . ARG A 1 118 ? 13.245 3.042 -23.412 1.00 98.62 118 ARG A N 1
ATOM 891 C CA . ARG A 1 118 ? 13.760 3.230 -22.047 1.00 98.62 118 ARG A CA 1
ATOM 892 C C . ARG A 1 118 ? 13.248 4.514 -21.405 1.00 98.62 118 ARG A C 1
ATOM 894 O O . ARG A 1 118 ? 12.953 4.502 -20.211 1.00 98.62 118 ARG A O 1
ATOM 901 N N . GLU A 1 119 ? 13.136 5.601 -22.163 1.00 98.50 119 GLU A N 1
ATOM 902 C CA . GLU A 1 119 ? 12.563 6.860 -21.681 1.00 98.50 119 GLU A CA 1
ATOM 903 C C . GLU A 1 119 ? 11.096 6.685 -21.292 1.00 98.50 119 GLU A C 1
ATOM 905 O O . GLU A 1 119 ? 10.726 7.051 -20.175 1.00 98.50 119 GLU A O 1
ATOM 910 N N . THR A 1 120 ? 10.311 6.019 -22.141 1.00 98.62 120 THR A N 1
ATOM 911 C CA . THR A 1 120 ? 8.903 5.695 -21.865 1.00 98.62 120 THR A CA 1
ATOM 912 C C . THR A 1 120 ? 8.776 4.856 -20.591 1.00 98.62 120 THR A C 1
ATOM 914 O O . THR A 1 120 ? 8.062 5.227 -19.660 1.00 98.62 120 THR A O 1
ATOM 917 N N . ARG A 1 121 ? 9.551 3.768 -20.477 1.00 98.62 121 ARG A N 1
ATOM 918 C CA . ARG A 1 121 ? 9.544 2.900 -19.287 1.00 98.62 121 ARG A CA 1
ATOM 919 C C . ARG A 1 121 ? 9.956 3.643 -18.014 1.00 98.62 121 ARG A C 1
ATOM 921 O O . ARG A 1 121 ? 9.448 3.355 -16.927 1.00 98.62 121 ARG A O 1
ATOM 928 N N . ARG A 1 122 ? 10.893 4.588 -18.120 1.00 98.69 122 ARG A N 1
ATOM 929 C CA . ARG A 1 122 ? 11.322 5.423 -16.991 1.00 98.69 122 ARG A CA 1
ATOM 930 C C . ARG A 1 122 ? 10.192 6.341 -16.526 1.00 98.69 122 ARG A C 1
ATOM 932 O O . ARG A 1 122 ? 9.977 6.438 -15.321 1.00 98.69 122 ARG A O 1
ATOM 939 N N . GLU A 1 123 ? 9.474 6.978 -17.447 1.00 98.56 123 GLU A N 1
ATOM 940 C CA . GLU A 1 123 ? 8.319 7.825 -17.121 1.00 98.56 123 GLU A CA 1
ATOM 941 C C . GLU A 1 123 ? 7.198 7.019 -16.453 1.00 98.56 123 GLU A C 1
ATOM 943 O O . GLU A 1 123 ? 6.686 7.427 -15.410 1.00 98.56 123 GLU A O 1
ATOM 948 N N . GLU A 1 124 ? 6.887 5.831 -16.977 1.00 98.5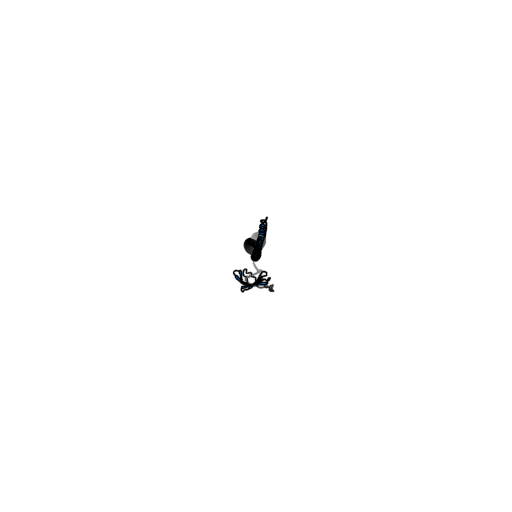0 124 GLU A N 1
ATOM 949 C CA . GLU A 1 124 ? 5.918 4.909 -16.373 1.00 98.50 124 GLU A CA 1
ATOM 950 C C . GLU A 1 124 ? 6.330 4.489 -14.955 1.00 98.50 124 GLU A C 1
ATOM 952 O O . GLU A 1 124 ? 5.521 4.528 -14.028 1.00 98.50 124 GLU A O 1
ATOM 957 N N . THR A 1 125 ? 7.606 4.141 -14.758 1.00 98.31 125 THR A N 1
ATOM 958 C CA . THR A 1 125 ? 8.138 3.759 -13.439 1.00 98.31 125 THR A CA 1
ATOM 959 C C . THR A 1 125 ? 8.080 4.928 -12.455 1.00 98.31 125 THR A C 1
ATOM 961 O O . THR A 1 125 ? 7.745 4.742 -11.286 1.00 98.31 125 THR A O 1
ATOM 964 N N . GLN A 1 126 ? 8.368 6.149 -12.911 1.00 98.50 126 GLN A N 1
ATOM 965 C CA . GLN A 1 126 ? 8.301 7.351 -12.081 1.00 98.50 126 GLN A CA 1
ATOM 966 C C . GLN A 1 126 ? 6.855 7.700 -11.690 1.00 98.50 126 GLN A C 1
ATOM 968 O O . GLN A 1 126 ? 6.598 8.091 -10.546 1.00 98.50 126 GLN A O 1
ATOM 973 N N . ALA A 1 127 ? 5.902 7.518 -12.607 1.00 98.44 127 ALA A N 1
ATOM 974 C CA . ALA A 1 127 ? 4.480 7.663 -12.317 1.00 98.44 127 ALA A CA 1
ATOM 975 C C . ALA A 1 127 ? 4.007 6.609 -11.301 1.00 98.44 127 ALA A C 1
ATOM 977 O O . ALA A 1 127 ? 3.360 6.959 -10.314 1.00 98.44 127 ALA A O 1
ATOM 978 N N . ALA A 1 128 ? 4.399 5.343 -11.484 1.00 98.38 128 ALA A N 1
ATOM 979 C CA . ALA A 1 128 ? 4.084 4.262 -10.553 1.00 98.38 128 ALA A CA 1
ATOM 980 C C . ALA A 1 128 ? 4.664 4.516 -9.152 1.00 98.38 128 ALA A C 1
ATOM 982 O O . ALA A 1 128 ? 3.964 4.345 -8.158 1.00 98.38 128 ALA A O 1
ATOM 983 N N . LEU A 1 129 ? 5.911 4.994 -9.060 1.00 98.44 129 LEU A N 1
ATOM 984 C CA . LEU A 1 129 ? 6.535 5.363 -7.787 1.00 98.44 129 LEU A CA 1
ATOM 985 C C . LEU A 1 129 ? 5.751 6.467 -7.067 1.00 98.44 129 LEU A C 1
ATOM 987 O O . LEU A 1 129 ? 5.553 6.393 -5.857 1.00 98.44 129 LEU A O 1
ATOM 991 N N . THR A 1 130 ? 5.283 7.471 -7.810 1.00 98.50 130 THR A N 1
ATOM 992 C CA . THR A 1 130 ? 4.495 8.576 -7.247 1.00 98.50 130 THR A CA 1
ATOM 993 C C . THR A 1 130 ? 3.169 8.078 -6.668 1.00 98.50 130 THR A C 1
ATOM 995 O O . THR A 1 130 ? 2.784 8.501 -5.578 1.00 98.50 130 THR A O 1
ATOM 998 N N . GLU A 1 131 ? 2.491 7.150 -7.350 1.00 98.56 131 GLU A N 1
ATOM 999 C CA . GLU A 1 131 ? 1.248 6.565 -6.831 1.00 98.56 131 GLU A CA 1
ATOM 1000 C C . GLU A 1 131 ? 1.510 5.677 -5.605 1.00 98.56 131 GLU A C 1
ATOM 1002 O O . GLU A 1 131 ? 0.805 5.801 -4.608 1.00 98.56 131 GLU A O 1
ATOM 1007 N N . ILE A 1 132 ? 2.579 4.872 -5.612 1.00 98.50 132 ILE A N 1
ATOM 1008 C CA . ILE A 1 132 ? 2.969 4.056 -4.450 1.00 98.50 132 ILE A CA 1
ATOM 1009 C C . ILE A 1 132 ? 3.251 4.935 -3.224 1.00 98.50 132 ILE A C 1
ATOM 1011 O O . ILE A 1 132 ? 2.817 4.607 -2.122 1.00 98.50 132 ILE A O 1
ATOM 1015 N N . MET A 1 133 ? 3.952 6.062 -3.387 1.00 97.81 133 MET A N 1
ATOM 1016 C CA . MET A 1 133 ? 4.211 6.989 -2.276 1.00 97.81 133 MET A CA 1
ATOM 1017 C C . MET A 1 133 ? 2.909 7.530 -1.673 1.00 97.81 133 MET A C 1
ATOM 1019 O O . MET A 1 133 ? 2.758 7.572 -0.453 1.00 97.81 133 MET A O 1
ATOM 1023 N N . LYS A 1 134 ? 1.942 7.883 -2.521 1.00 98.44 134 LYS A N 1
ATOM 1024 C CA . LYS A 1 134 ? 0.619 8.339 -2.088 1.00 98.44 134 LYS A CA 1
ATOM 1025 C C . LYS A 1 134 ? -0.167 7.235 -1.374 1.00 98.44 134 LYS A C 1
ATOM 1027 O O . LYS A 1 134 ? -0.818 7.513 -0.368 1.00 98.44 134 LYS A O 1
ATOM 1032 N N . ASP A 1 135 ? -0.087 5.993 -1.842 1.00 98.44 135 ASP A N 1
ATOM 1033 C CA . ASP A 1 135 ? -0.705 4.849 -1.164 1.00 98.44 135 ASP A CA 1
ATOM 1034 C C . ASP A 1 135 ? -0.093 4.614 0.223 1.00 98.44 135 ASP A C 1
ATOM 1036 O O . ASP A 1 135 ? -0.823 4.370 1.187 1.00 98.44 135 ASP A O 1
ATOM 1040 N N . VAL A 1 136 ? 1.230 4.753 0.358 1.00 98.56 136 VAL A N 1
ATOM 1041 C CA . VAL A 1 136 ? 1.921 4.671 1.655 1.00 98.56 136 VAL A CA 1
ATOM 1042 C C . VAL A 1 136 ? 1.435 5.763 2.611 1.00 98.56 136 VAL A C 1
ATOM 1044 O O . VAL A 1 136 ? 1.152 5.456 3.770 1.00 98.56 136 VAL A O 1
ATOM 1047 N N . ASP A 1 137 ? 1.255 6.999 2.142 1.00 98.44 137 ASP A N 1
ATOM 1048 C CA . ASP A 1 137 ? 0.703 8.086 2.962 1.00 98.44 137 ASP A CA 1
ATOM 1049 C C . ASP A 1 137 ? -0.729 7.775 3.435 1.00 98.44 137 ASP A C 1
ATOM 1051 O O . ASP A 1 137 ? -1.066 7.973 4.608 1.00 98.44 137 ASP A O 1
ATOM 1055 N N . VAL A 1 138 ? -1.572 7.228 2.551 1.00 98.62 138 VAL A N 1
ATOM 1056 C CA . VAL A 1 138 ? -2.948 6.819 2.884 1.00 98.62 138 VAL A CA 1
ATOM 1057 C C . VAL A 1 138 ? -2.959 5.686 3.912 1.00 98.62 138 VAL A C 1
ATOM 1059 O O . VAL A 1 138 ? -3.720 5.740 4.883 1.00 98.62 138 VAL A O 1
ATOM 1062 N N . VAL A 1 139 ? -2.119 4.664 3.733 1.00 98.62 139 VAL A N 1
ATOM 1063 C CA . VAL A 1 139 ? -1.979 3.561 4.696 1.00 98.62 139 VAL A CA 1
ATOM 1064 C C . VAL A 1 139 ? -1.452 4.080 6.034 1.00 98.62 139 VAL A C 1
ATOM 1066 O O . VAL A 1 139 ? -1.970 3.692 7.082 1.00 98.62 139 VAL A O 1
ATOM 1069 N N . GLY A 1 140 ? -0.492 5.006 6.019 1.00 98.50 140 GLY A N 1
ATOM 1070 C CA . GLY A 1 140 ? 0.029 5.664 7.215 1.00 98.50 140 GLY A CA 1
ATOM 1071 C C . GLY A 1 140 ? -1.053 6.418 7.993 1.00 98.50 140 GLY A C 1
ATOM 1072 O O . GLY A 1 140 ? -1.161 6.257 9.212 1.00 98.50 140 GLY A O 1
ATOM 1073 N N . ALA A 1 141 ? -1.904 7.181 7.300 1.00 98.44 141 ALA A N 1
ATOM 1074 C CA . ALA A 1 141 ? -3.035 7.880 7.910 1.00 98.44 141 ALA A CA 1
ATOM 1075 C C . ALA A 1 141 ? -4.050 6.906 8.532 1.00 98.44 141 ALA A C 1
ATOM 1077 O O . ALA A 1 141 ? -4.446 7.086 9.684 1.00 98.44 141 ALA A O 1
ATOM 1078 N N . ARG A 1 142 ? -4.406 5.831 7.814 1.00 98.25 142 ARG A N 1
ATOM 1079 C CA . ARG A 1 142 ? -5.311 4.782 8.320 1.00 98.25 142 ARG A CA 1
ATOM 1080 C C . ARG A 1 142 ? -4.750 4.067 9.544 1.00 98.25 142 ARG A C 1
ATOM 1082 O O . ARG A 1 142 ? -5.485 3.793 10.485 1.00 98.25 142 ARG A O 1
ATOM 1089 N N . LEU A 1 143 ? -3.451 3.775 9.553 1.00 98.62 143 LEU A N 1
ATOM 1090 C CA . LEU A 1 143 ? -2.798 3.130 10.688 1.00 98.62 143 LEU A CA 1
ATOM 1091 C C . LEU A 1 143 ? -2.792 4.035 11.926 1.00 98.62 143 LEU A C 1
ATOM 1093 O O . LEU A 1 143 ? -2.969 3.553 13.044 1.00 98.62 143 LEU A O 1
ATOM 1097 N N . LYS A 1 144 ? -2.598 5.346 11.741 1.00 98.50 144 LYS A N 1
ATOM 1098 C CA . LYS A 1 144 ? -2.691 6.317 12.835 1.00 98.50 144 LYS A CA 1
ATOM 1099 C C . LYS A 1 144 ? -4.105 6.365 13.416 1.00 98.50 144 LYS A C 1
ATOM 1101 O O . LYS A 1 144 ? -4.250 6.250 14.628 1.00 98.50 144 LYS A O 1
ATOM 1106 N N . GLU A 1 145 ? -5.122 6.458 12.562 1.00 98.56 145 GLU A N 1
ATOM 1107 C CA . GLU A 1 145 ? -6.528 6.439 12.982 1.00 98.56 145 GLU A CA 1
ATOM 1108 C C . GLU A 1 145 ? -6.877 5.143 13.732 1.00 98.56 145 GLU A C 1
ATOM 1110 O O . GLU A 1 145 ? -7.463 5.192 14.811 1.00 98.56 145 GLU A O 1
ATOM 1115 N N . ALA A 1 146 ? -6.451 3.985 13.220 1.00 98.50 146 ALA A N 1
ATOM 1116 C CA . ALA A 1 146 ? -6.683 2.699 13.874 1.00 98.50 146 ALA A CA 1
ATOM 1117 C C . ALA A 1 146 ? -6.058 2.632 15.280 1.00 98.50 146 ALA A C 1
ATOM 1119 O O . ALA A 1 146 ? -6.680 2.112 16.203 1.00 98.50 146 ALA A O 1
ATOM 1120 N N . ARG A 1 147 ? -4.858 3.199 15.474 1.00 98.00 147 ARG A N 1
ATOM 1121 C CA . ARG A 1 147 ? -4.211 3.277 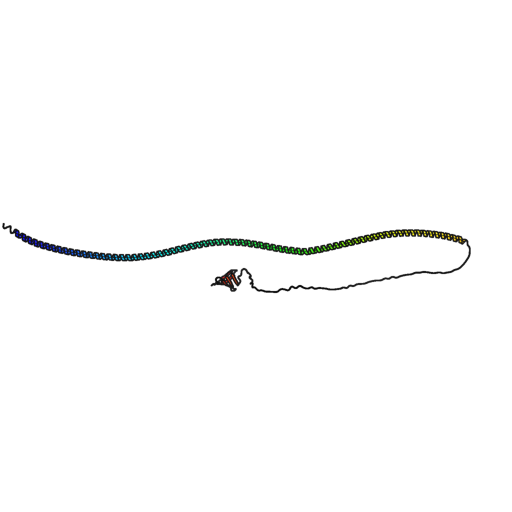16.797 1.00 98.00 147 ARG A CA 1
ATOM 1122 C C . ARG A 1 147 ? -4.937 4.220 17.755 1.00 98.00 147 ARG A C 1
ATOM 1124 O O . ARG A 1 147 ? -5.025 3.924 18.943 1.00 98.00 147 ARG A O 1
ATOM 1131 N N . GLU A 1 148 ? -5.457 5.340 17.257 1.00 98.62 148 GLU A N 1
ATOM 1132 C CA . GLU A 1 148 ? -6.281 6.255 18.058 1.00 98.62 148 GLU A CA 1
ATOM 1133 C C . GLU A 1 148 ? -7.586 5.571 18.496 1.00 98.62 148 GLU A C 1
ATOM 1135 O O . GLU A 1 148 ? -7.941 5.618 19.676 1.00 98.62 148 GLU A O 1
ATOM 1140 N N . GLN A 1 149 ? -8.252 4.855 17.582 1.00 98.50 149 GLN A N 1
ATOM 1141 C CA . GLN A 1 149 ? -9.442 4.054 17.887 1.00 98.50 149 GLN A CA 1
ATOM 1142 C C . GLN A 1 149 ? -9.140 2.931 18.890 1.00 98.50 149 GLN A C 1
ATOM 1144 O O . GLN A 1 149 ? -9.906 2.724 19.830 1.00 98.50 149 GLN A O 1
ATOM 1149 N N . GLU A 1 150 ? -8.015 2.230 18.739 1.00 98.62 150 GLU A N 1
ATOM 1150 C CA . GLU A 1 150 ? -7.582 1.193 19.679 1.00 98.62 150 GLU A CA 1
ATOM 1151 C C . GLU A 1 150 ? -7.333 1.762 21.083 1.00 98.62 150 GLU A C 1
ATOM 1153 O O . GLU A 1 150 ? -7.769 1.170 22.071 1.00 98.62 150 GLU A O 1
ATOM 1158 N N . SER A 1 151 ? -6.672 2.921 21.186 1.00 98.50 151 SER A N 1
ATOM 1159 C CA . SER A 1 151 ? -6.462 3.599 22.470 1.00 98.50 151 SER A CA 1
ATOM 1160 C C . SER A 1 151 ? -7.793 3.939 23.137 1.00 98.50 151 SER A C 1
ATOM 1162 O O . SER A 1 151 ? -7.991 3.609 24.304 1.00 98.50 151 SER A O 1
ATOM 1164 N N . ALA A 1 152 ? -8.731 4.526 22.387 1.00 98.31 152 ALA A N 1
ATOM 1165 C CA . ALA A 1 152 ? -10.056 4.855 22.903 1.00 98.31 152 ALA A CA 1
ATOM 1166 C C . ALA A 1 152 ? -10.816 3.601 23.370 1.00 98.31 152 ALA A C 1
ATOM 1168 O O . ALA A 1 152 ? -11.434 3.608 24.433 1.00 98.31 152 ALA A O 1
ATOM 1169 N N . LEU A 1 153 ? -10.735 2.496 22.620 1.00 98.44 153 LEU A N 1
ATOM 1170 C CA . LEU A 1 153 ? -11.349 1.229 23.016 1.00 98.44 153 LEU A CA 1
ATOM 1171 C C . LEU A 1 153 ? -10.742 0.676 24.311 1.00 98.44 153 LEU A C 1
ATOM 1173 O O . LEU A 1 153 ? -11.489 0.239 25.187 1.00 98.44 153 LEU A O 1
ATOM 1177 N N . ARG A 1 154 ? -9.417 0.737 24.482 1.00 98.56 154 ARG A N 1
ATOM 1178 C CA . ARG A 1 154 ? -8.759 0.326 25.735 1.00 98.56 154 ARG A CA 1
ATOM 1179 C C . ARG A 1 154 ? -9.215 1.169 26.925 1.00 98.56 154 ARG A C 1
ATOM 1181 O O . ARG A 1 154 ? -9.507 0.598 27.975 1.00 98.56 154 ARG A O 1
ATOM 1188 N N . ASP A 1 155 ? -9.356 2.481 26.746 1.00 98.62 155 ASP A N 1
ATOM 1189 C CA . ASP A 1 155 ? -9.873 3.372 27.791 1.00 98.62 155 ASP A CA 1
ATOM 1190 C C . ASP A 1 155 ? -11.318 3.010 28.166 1.00 98.62 155 ASP A C 1
ATOM 1192 O O . ASP A 1 155 ? -11.639 2.870 29.349 1.00 98.62 155 ASP A O 1
ATOM 1196 N N . THR A 1 156 ? -12.187 2.771 27.173 1.00 98.44 156 THR A N 1
ATOM 1197 C CA . THR A 1 156 ? -13.577 2.348 27.432 1.00 98.44 156 THR A CA 1
ATOM 1198 C C . THR A 1 156 ? -13.655 0.997 28.138 1.00 98.44 156 THR A C 1
ATOM 1200 O O . THR A 1 156 ? -14.466 0.825 29.046 1.00 98.44 156 THR A O 1
ATOM 1203 N N . LEU A 1 157 ? -12.787 0.050 27.776 1.00 98.50 157 LEU A N 1
ATOM 1204 C CA . LEU A 1 157 ? -12.725 -1.265 28.405 1.00 98.50 157 LEU A CA 1
ATOM 1205 C C . LEU A 1 157 ? -12.267 -1.157 29.863 1.00 98.50 157 LEU A C 1
ATOM 1207 O O . LEU A 1 157 ? -12.869 -1.783 30.735 1.00 98.50 157 LEU A O 1
ATOM 1211 N N . SER A 1 158 ? -11.262 -0.324 30.150 1.00 98.56 158 SER A N 1
ATOM 1212 C CA . SER A 1 158 ? -10.817 -0.064 31.523 1.00 98.56 158 SER A CA 1
ATOM 1213 C C . SER A 1 158 ? -11.911 0.599 32.365 1.00 98.56 158 SER A C 1
ATOM 1215 O O . SER A 1 158 ? -12.079 0.246 33.533 1.00 98.56 158 SER A O 1
ATOM 1217 N N . ALA A 1 159 ? -12.662 1.545 31.792 1.00 98.44 159 ALA A N 1
ATOM 1218 C CA . ALA A 1 159 ? -13.777 2.193 32.478 1.00 98.44 159 ALA A CA 1
ATOM 1219 C C . ALA A 1 159 ? -14.898 1.192 32.801 1.00 98.44 159 ALA A C 1
ATOM 1221 O O . ALA A 1 159 ? -15.362 1.137 33.940 1.00 98.44 159 ALA A O 1
ATOM 1222 N N . LEU A 1 160 ? -15.266 0.341 31.838 1.00 98.50 160 LEU A N 1
ATOM 1223 C CA . LEU A 1 160 ? -16.293 -0.685 32.023 1.00 98.50 160 LEU A CA 1
ATOM 1224 C C . LEU A 1 160 ? -15.887 -1.722 33.083 1.00 98.50 160 LEU A C 1
ATOM 1226 O O . LEU A 1 160 ? -16.717 -2.157 33.878 1.00 98.50 160 LEU A O 1
ATOM 1230 N N . GLN A 1 161 ? -14.606 -2.097 33.141 1.00 98.12 161 GLN A N 1
ATOM 1231 C CA . GLN A 1 161 ? -14.086 -2.985 34.186 1.00 98.12 161 GLN A CA 1
ATOM 1232 C C . GLN A 1 161 ? -14.168 -2.353 35.583 1.00 98.12 161 GLN A C 1
ATOM 1234 O O . GLN A 1 161 ? -14.544 -3.031 36.542 1.00 98.12 161 GLN A O 1
ATOM 1239 N N . ALA A 1 162 ? -13.856 -1.059 35.711 1.00 98.50 162 ALA A N 1
ATOM 1240 C CA . ALA A 1 162 ? -13.984 -0.337 36.977 1.00 98.50 162 ALA A CA 1
ATOM 1241 C C . ALA A 1 162 ? -15.453 -0.205 37.424 1.00 98.50 162 ALA A C 1
ATOM 1243 O O . ALA A 1 162 ? -15.764 -0.379 38.607 1.00 98.50 162 ALA A O 1
ATOM 1244 N N . GLU A 1 163 ? -16.364 0.049 36.482 1.00 98.56 163 GLU A N 1
ATOM 1245 C CA . GLU A 1 163 ? -17.807 0.085 36.738 1.00 98.56 163 GLU A CA 1
ATOM 1246 C C . GLU A 1 163 ? -18.322 -1.288 37.188 1.00 98.56 163 GLU A C 1
ATOM 1248 O O . GLU A 1 163 ? -18.982 -1.388 38.221 1.00 98.56 163 GLU A O 1
ATOM 1253 N N . ALA A 1 164 ? -17.934 -2.366 36.500 1.00 98.06 164 ALA A N 1
ATOM 1254 C CA . ALA A 1 164 ? -18.306 -3.729 36.873 1.00 98.06 164 ALA A CA 1
ATOM 1255 C C . ALA A 1 164 ? -17.818 -4.107 38.284 1.00 98.06 164 ALA A C 1
ATOM 1257 O O . ALA A 1 164 ? -18.561 -4.724 39.054 1.00 98.06 164 ALA A O 1
ATOM 1258 N N . ALA A 1 165 ? -16.596 -3.710 38.657 1.00 98.38 165 ALA A N 1
ATOM 1259 C CA . ALA A 1 165 ? -16.073 -3.915 40.008 1.00 98.38 165 ALA A CA 1
ATOM 1260 C C . ALA A 1 165 ? -16.867 -3.121 41.061 1.00 98.38 165 ALA A C 1
ATOM 1262 O O . ALA A 1 165 ? -17.158 -3.642 42.139 1.00 98.38 165 ALA A O 1
ATOM 1263 N N . THR A 1 166 ? -17.258 -1.886 40.735 1.00 98.62 166 THR A N 1
ATOM 1264 C CA . THR A 1 166 ? -18.075 -1.035 41.613 1.00 98.62 166 THR A CA 1
ATOM 1265 C C . THR A 1 166 ? -19.459 -1.639 41.832 1.00 98.62 166 THR A C 1
ATOM 1267 O O . THR A 1 166 ? -19.848 -1.846 42.978 1.00 98.62 166 THR A O 1
ATOM 1270 N N . VAL A 1 167 ? -20.156 -2.028 40.761 1.00 98.56 167 VAL A N 1
ATOM 1271 C CA . VAL A 1 167 ? -21.476 -2.675 40.846 1.00 98.56 167 VAL A CA 1
ATOM 1272 C C . VAL A 1 167 ? -21.398 -3.992 41.619 1.00 98.56 167 VAL A C 1
ATOM 1274 O O . VAL A 1 167 ? -22.260 -4.278 42.446 1.00 98.56 167 VAL A O 1
ATOM 1277 N N . SER A 1 168 ? -20.345 -4.787 41.409 1.00 97.94 168 SER A N 1
ATOM 1278 C CA . SER A 1 168 ? -20.140 -6.035 42.160 1.00 97.94 168 SER A CA 1
ATOM 1279 C C . SER A 1 168 ? -19.974 -5.778 43.660 1.00 97.94 168 SER A C 1
ATOM 1281 O O . SER A 1 168 ? -20.523 -6.512 44.481 1.00 97.94 168 SER A O 1
ATOM 1283 N N . LYS A 1 169 ? -19.250 -4.714 44.031 1.00 98.38 169 LYS A N 1
ATOM 1284 C CA . LYS A 1 169 ? -19.102 -4.291 45.427 1.00 98.38 169 LYS A CA 1
ATOM 1285 C C . LYS A 1 169 ? -20.427 -3.803 46.012 1.00 98.38 169 LYS A C 1
ATOM 1287 O O . LYS A 1 169 ? -20.787 -4.223 47.107 1.00 98.38 169 LYS A O 1
ATOM 1292 N N . GLU A 1 170 ? -21.164 -2.962 45.291 1.00 98.31 170 GLU A N 1
ATOM 1293 C CA . GLU A 1 170 ? -22.485 -2.486 45.718 1.00 98.31 170 GLU A CA 1
ATOM 1294 C C . GLU A 1 170 ? -23.463 -3.648 45.927 1.00 98.31 170 GLU A C 1
ATOM 1296 O O . GLU A 1 170 ? -24.199 -3.665 46.913 1.00 98.31 170 GLU A O 1
ATOM 1301 N N . LEU A 1 171 ? -23.432 -4.654 45.047 1.00 98.06 171 LEU A N 1
ATOM 1302 C CA . LEU A 1 171 ? -24.241 -5.863 45.180 1.00 98.06 171 LEU A CA 1
ATOM 1303 C C . LEU A 1 171 ? -23.863 -6.660 46.438 1.00 98.06 171 LEU A C 1
ATOM 1305 O O . LEU A 1 171 ? -24.745 -7.034 47.213 1.00 98.06 171 LEU A O 1
ATOM 1309 N N . ALA A 1 172 ? -22.563 -6.859 46.678 1.00 97.94 172 ALA A N 1
ATOM 1310 C CA . ALA A 1 172 ? -22.062 -7.536 47.873 1.00 97.94 172 ALA A CA 1
ATOM 1311 C C . ALA A 1 172 ? -22.401 -6.780 49.172 1.00 97.94 172 ALA A C 1
ATOM 1313 O O . ALA A 1 172 ? -22.606 -7.405 50.208 1.00 97.94 172 ALA A O 1
ATOM 1314 N N . GLU A 1 173 ? -22.488 -5.447 49.135 1.00 97.94 173 GLU A N 1
ATOM 1315 C CA . GLU A 1 173 ? -22.927 -4.619 50.267 1.00 97.94 173 GLU A CA 1
ATOM 1316 C C . GLU A 1 173 ? -24.457 -4.597 50.439 1.00 97.94 173 GLU A C 1
ATOM 1318 O O . GLU A 1 173 ? -24.956 -4.454 51.559 1.00 97.94 173 GLU A O 1
ATOM 1323 N N . ALA A 1 174 ? -25.228 -4.748 49.359 1.00 98.06 174 ALA A N 1
ATOM 1324 C CA . ALA A 1 174 ? -26.688 -4.782 49.406 1.00 98.06 174 ALA A CA 1
ATOM 1325 C C . ALA A 1 174 ? -27.221 -6.072 50.049 1.00 98.06 174 ALA A C 1
ATOM 1327 O O . ALA A 1 174 ? -28.187 -6.028 50.814 1.00 98.06 174 ALA A O 1
ATOM 1328 N N . GLU A 1 175 ? -26.580 -7.212 49.792 1.00 98.38 175 GLU A N 1
ATOM 1329 C CA . GLU A 1 175 ? -26.988 -8.512 50.330 1.00 98.38 175 GLU A CA 1
ATOM 1330 C C . GLU A 1 175 ? -27.068 -8.568 51.872 1.00 98.38 175 GLU A C 1
ATOM 1332 O O . GLU A 1 175 ? -28.141 -8.902 52.393 1.00 98.38 175 GLU A O 1
ATOM 1337 N N . PRO A 1 176 ? -26.041 -8.171 52.652 1.00 97.94 176 PRO A N 1
ATOM 1338 C CA . PRO A 1 176 ? -26.136 -8.161 54.110 1.00 97.94 176 PRO A CA 1
ATOM 1339 C C . PRO A 1 176 ? -27.181 -7.161 54.618 1.00 97.94 176 PRO A C 1
ATOM 1341 O O . PRO A 1 176 ? -27.837 -7.432 55.623 1.00 97.94 176 PRO A O 1
ATOM 1344 N N . ARG A 1 177 ? -27.407 -6.037 53.919 1.00 97.62 177 ARG A N 1
ATOM 1345 C CA . ARG A 1 177 ? -28.461 -5.071 54.283 1.00 97.62 177 ARG A CA 1
ATOM 1346 C C . ARG A 1 177 ? -29.852 -5.679 54.124 1.00 97.62 177 ARG A C 1
ATOM 1348 O O . ARG A 1 177 ? -30.703 -5.469 54.985 1.00 97.62 177 ARG A O 1
ATOM 1355 N N . ILE A 1 178 ? -30.073 -6.471 53.073 1.00 98.25 178 ILE A N 1
ATOM 1356 C CA . ILE A 1 178 ? -31.321 -7.223 52.883 1.00 98.25 178 ILE A CA 1
ATOM 1357 C C . ILE A 1 178 ? -31.496 -8.265 53.997 1.00 98.25 178 ILE A C 1
ATOM 1359 O O . ILE A 1 178 ? -32.583 -8.359 54.567 1.00 98.25 178 ILE A O 1
ATOM 1363 N N . GLN A 1 179 ? -30.448 -9.012 54.360 1.00 97.88 179 GLN A N 1
ATOM 1364 C CA . GLN A 1 179 ? -30.531 -9.997 55.451 1.00 97.88 179 GLN A CA 1
ATOM 1365 C C . GLN A 1 179 ? -30.787 -9.349 56.818 1.00 97.88 179 GLN A C 1
ATOM 1367 O O . GLN A 1 179 ? -31.579 -9.859 57.617 1.00 97.88 179 GLN A O 1
ATOM 1372 N N . GLN A 1 180 ? -30.176 -8.190 57.070 1.00 98.12 180 GLN A N 1
ATOM 1373 C CA . GLN A 1 180 ? -30.430 -7.399 58.270 1.00 98.12 180 GLN A CA 1
ATOM 1374 C C . GLN A 1 180 ? -31.880 -6.900 58.307 1.00 98.12 180 GLN A C 1
ATOM 1376 O O . GLN A 1 180 ? -32.538 -7.025 59.338 1.00 98.12 180 GLN A O 1
ATOM 1381 N N . ALA A 1 181 ? -32.395 -6.379 57.188 1.00 97.75 181 ALA A N 1
ATOM 1382 C CA . ALA A 1 181 ? -33.781 -5.929 57.086 1.00 97.75 181 ALA A CA 1
ATOM 1383 C C . ALA A 1 181 ? -34.774 -7.076 57.336 1.00 97.75 181 ALA A C 1
ATOM 1385 O O . ALA A 1 181 ? -35.715 -6.900 58.105 1.00 97.75 181 ALA A O 1
ATOM 1386 N N . ARG A 1 182 ? -34.524 -8.268 56.774 1.00 97.31 182 ARG A N 1
ATOM 1387 C CA . ARG A 1 182 ? -35.345 -9.469 57.014 1.00 97.31 182 ARG A CA 1
ATOM 1388 C C . ARG A 1 182 ? -35.324 -9.915 58.475 1.00 97.31 182 ARG A C 1
ATOM 1390 O O . ARG A 1 182 ? -36.368 -10.230 59.034 1.00 97.31 182 ARG A O 1
ATOM 1397 N N . SER A 1 183 ? -34.152 -9.910 59.109 1.00 98.00 183 SER A N 1
ATOM 1398 C CA . SER A 1 183 ? -34.031 -10.232 60.538 1.00 98.00 183 SER A CA 1
ATOM 1399 C C . SER A 1 183 ? -34.800 -9.235 61.412 1.00 98.00 183 SER A C 1
ATOM 1401 O O . SER A 1 183 ? -35.504 -9.635 62.337 1.00 98.00 183 SER A O 1
ATOM 1403 N N . ALA A 1 184 ? -34.704 -7.938 61.102 1.00 97.38 184 ALA A N 1
ATOM 1404 C CA . ALA A 1 184 ? -35.441 -6.894 61.809 1.00 97.38 184 ALA A CA 1
ATOM 1405 C C . ALA A 1 184 ? -36.963 -7.015 61.607 1.00 97.38 184 ALA A C 1
ATOM 1407 O O . ALA A 1 184 ? -37.725 -6.836 62.557 1.00 97.38 184 ALA A O 1
ATOM 1408 N N . GLU A 1 185 ? -37.409 -7.360 60.395 1.00 98.00 185 GLU A N 1
ATOM 1409 C CA . GLU A 1 185 ? -38.817 -7.633 60.094 1.00 98.00 185 GLU A CA 1
ATOM 1410 C C . GLU A 1 185 ? -39.344 -8.818 60.914 1.00 98.00 185 GLU A C 1
ATOM 1412 O O . GLU A 1 185 ? -40.377 -8.687 61.572 1.00 98.00 185 GLU A O 1
ATOM 1417 N N . ALA A 1 186 ? -38.608 -9.934 60.957 1.00 97.94 186 ALA A N 1
ATOM 1418 C CA . ALA A 1 186 ? -38.980 -11.108 61.748 1.00 97.94 186 ALA A CA 1
ATOM 1419 C C . ALA A 1 186 ? -39.114 -10.779 63.247 1.00 97.94 186 ALA A C 1
ATOM 1421 O O . ALA A 1 186 ? -40.118 -11.126 63.867 1.00 97.94 186 ALA A O 1
ATOM 1422 N N . GLN A 1 187 ? -38.163 -10.026 63.815 1.00 98.06 187 GLN A N 1
ATOM 1423 C CA . GLN A 1 187 ? -38.243 -9.564 65.209 1.00 98.06 187 GLN A CA 1
ATOM 1424 C C . GLN A 1 187 ? -39.453 -8.652 65.458 1.00 98.06 187 GLN A C 1
ATOM 1426 O O . GLN A 1 187 ? -40.085 -8.720 66.511 1.00 98.06 187 GLN A O 1
ATOM 1431 N N . SER A 1 188 ? -39.789 -7.777 64.505 1.00 96.44 188 SER A N 1
ATOM 1432 C CA . SER A 1 188 ? -40.965 -6.907 64.620 1.00 96.44 188 SER A CA 1
ATOM 1433 C C . SER A 1 188 ? -42.276 -7.700 64.572 1.00 96.44 188 SER A C 1
ATOM 1435 O O . SER A 1 188 ? -43.230 -7.353 65.276 1.00 96.44 188 SER A O 1
ATOM 1437 N N . GLN A 1 189 ? -42.337 -8.756 63.757 1.00 97.94 189 GLN A N 1
ATOM 1438 C CA . GLN A 1 189 ? -43.482 -9.667 63.697 1.00 97.94 189 GLN A CA 1
ATOM 1439 C C . GLN A 1 189 ? -43.631 -10.459 65.002 1.00 97.94 189 GLN A C 1
ATOM 1441 O O . GLN A 1 189 ? -44.739 -10.550 65.531 1.00 97.94 189 GLN A O 1
ATOM 1446 N N . GLU A 1 190 ? -42.527 -10.958 65.566 1.00 98.19 190 GLU A N 1
ATOM 1447 C CA . GLU A 1 190 ? -42.519 -11.663 66.853 1.00 98.19 190 GLU A CA 1
ATOM 1448 C C . GLU A 1 190 ? -43.020 -10.770 67.995 1.00 98.19 190 GLU A C 1
ATOM 1450 O O . GLU A 1 190 ? -43.956 -11.151 68.699 1.00 98.19 190 GLU A O 1
ATOM 1455 N N . LYS A 1 191 ? -42.496 -9.542 68.109 1.00 97.44 191 LYS A N 1
ATOM 1456 C CA . LYS A 1 191 ? -42.969 -8.553 69.095 1.00 97.44 191 LYS A CA 1
ATOM 1457 C C . LYS A 1 191 ? -44.449 -8.220 68.930 1.00 97.44 191 LYS A C 1
ATOM 1459 O O . LYS A 1 191 ? -45.162 -8.072 69.914 1.00 97.44 191 LYS A O 1
ATOM 1464 N N . SER A 1 192 ? -44.933 -8.110 67.692 1.00 97.25 192 SER A N 1
ATOM 1465 C CA . SER A 1 192 ? -46.360 -7.860 67.443 1.00 97.25 192 SER A CA 1
ATOM 1466 C C . SER A 1 192 ? -47.230 -9.033 67.900 1.00 97.25 192 SER A C 1
ATOM 1468 O O . SER A 1 192 ? -48.306 -8.823 68.464 1.00 97.25 192 SER A O 1
ATOM 1470 N N . ALA A 1 193 ? -46.766 -10.269 67.694 1.00 97.75 193 ALA A N 1
ATOM 1471 C CA . ALA A 1 193 ? -47.446 -11.462 68.184 1.00 97.75 193 ALA A CA 1
ATOM 1472 C C . ALA A 1 193 ? -47.420 -11.551 69.720 1.00 97.75 193 ALA A C 1
ATOM 1474 O O . ALA A 1 193 ? -48.425 -11.925 70.318 1.00 97.75 193 ALA A O 1
ATOM 1475 N N . GLU A 1 194 ? -46.307 -11.187 70.361 1.00 98.06 194 GLU A N 1
ATOM 1476 C CA . GLU A 1 194 ? -46.181 -11.106 71.822 1.00 98.06 194 GLU A CA 1
ATOM 1477 C C . GLU A 1 194 ? -47.147 -10.079 72.422 1.00 98.06 194 GLU A C 1
ATOM 1479 O O . GLU A 1 194 ? -47.967 -10.448 73.259 1.00 98.06 194 GLU A O 1
ATOM 1484 N N . ILE A 1 195 ? -47.148 -8.842 71.911 1.00 97.75 195 ILE A N 1
ATOM 1485 C CA . ILE A 1 195 ? -48.083 -7.788 72.338 1.00 97.75 195 ILE A CA 1
ATOM 1486 C C . ILE A 1 195 ? -49.534 -8.254 72.178 1.00 97.75 195 ILE A C 1
ATOM 1488 O O . ILE A 1 195 ? -50.358 -8.036 73.059 1.00 97.75 195 ILE A O 1
ATOM 1492 N N . SER A 1 196 ? -49.862 -8.931 71.074 1.00 97.25 196 SER A N 1
ATOM 1493 C CA . SER A 1 196 ? -51.220 -9.447 70.854 1.00 97.25 196 SER A CA 1
ATOM 1494 C C . SER A 1 196 ? -51.628 -10.494 71.902 1.00 97.25 196 SER A C 1
ATOM 1496 O O . SER A 1 196 ? -52.790 -10.528 72.302 1.00 97.25 196 SER A O 1
ATOM 1498 N N . ARG A 1 197 ? -50.690 -11.334 72.369 1.00 98.19 197 ARG A N 1
ATOM 1499 C CA . ARG A 1 197 ? -50.941 -12.297 73.457 1.00 98.19 197 ARG A CA 1
ATOM 1500 C C . ARG A 1 197 ? -51.096 -11.601 74.807 1.00 98.19 197 ARG A C 1
ATOM 1502 O O . ARG A 1 197 ? -52.023 -11.935 75.532 1.00 98.19 197 ARG A O 1
ATOM 1509 N N . GLU A 1 198 ? -50.236 -10.631 75.117 1.00 97.69 198 GLU A N 1
ATOM 1510 C CA . GLU A 1 198 ? -50.319 -9.852 76.361 1.00 97.69 198 GLU A CA 1
ATOM 1511 C C . GLU A 1 198 ? -51.651 -9.094 76.450 1.00 97.69 198 GLU A C 1
ATOM 1513 O O . GLU A 1 198 ? -52.300 -9.092 77.493 1.00 97.69 198 GLU A O 1
ATOM 1518 N N . VAL A 1 199 ? -52.112 -8.514 75.336 1.00 98.06 199 VAL A N 1
ATOM 1519 C CA . VAL A 1 199 ? -53.434 -7.876 75.258 1.00 98.06 199 VAL A CA 1
ATOM 1520 C C . VAL A 1 199 ? -54.549 -8.875 75.568 1.00 98.06 199 VAL A C 1
ATOM 1522 O O . VAL A 1 199 ? -55.419 -8.557 76.375 1.00 98.06 199 VAL A O 1
ATOM 1525 N N . ALA A 1 200 ? -54.512 -10.080 74.990 1.00 97.50 200 ALA A N 1
ATOM 1526 C CA . ALA A 1 200 ? -55.511 -11.112 75.271 1.00 97.50 200 ALA A CA 1
ATOM 1527 C C . ALA A 1 200 ? -55.505 -11.539 76.754 1.00 97.50 200 ALA A C 1
ATOM 1529 O O . ALA A 1 200 ? -56.563 -11.645 77.371 1.00 97.50 200 ALA A O 1
ATOM 1530 N N . GLU A 1 201 ? -54.326 -11.711 77.359 1.00 98.06 201 GLU A N 1
ATOM 1531 C CA . GLU A 1 201 ? -54.195 -12.045 78.784 1.00 98.06 201 GLU A CA 1
ATOM 1532 C C . GLU A 1 201 ? -54.718 -10.919 79.694 1.00 98.06 201 GLU A C 1
ATOM 1534 O O . GLU A 1 201 ? -55.419 -11.169 80.679 1.00 98.06 201 GLU A O 1
ATOM 1539 N N . LEU A 1 202 ? -54.420 -9.660 79.358 1.00 97.50 202 LEU A N 1
ATOM 1540 C CA . LEU A 1 202 ? -54.939 -8.497 80.078 1.00 97.50 202 LEU A CA 1
ATOM 1541 C C . LEU A 1 202 ? -56.464 -8.379 79.955 1.00 97.50 202 LEU A C 1
ATOM 1543 O O . LEU A 1 202 ? -57.124 -8.021 80.934 1.00 97.50 202 LEU A O 1
ATOM 1547 N N . GLU A 1 203 ? -57.034 -8.690 78.789 1.00 97.00 203 GLU A N 1
ATOM 1548 C CA . GLU A 1 203 ? -58.485 -8.749 78.587 1.00 97.00 203 GLU A CA 1
ATOM 1549 C C . GLU A 1 203 ? -59.134 -9.842 79.447 1.00 97.00 203 GLU A C 1
ATOM 1551 O O . GLU A 1 203 ? -60.133 -9.568 80.119 1.00 97.00 203 GLU A O 1
ATOM 1556 N N . ASP A 1 204 ? -58.546 -11.038 79.509 1.00 97.75 204 ASP A N 1
ATOM 1557 C CA . ASP A 1 204 ? -59.022 -12.126 80.369 1.00 97.75 204 ASP A CA 1
ATOM 1558 C C . ASP A 1 204 ? -58.956 -11.744 81.855 1.00 97.75 204 ASP A C 1
ATOM 1560 O O . ASP A 1 204 ? -59.927 -11.924 82.602 1.00 97.75 204 ASP A O 1
ATOM 1564 N N . ARG A 1 205 ? -57.846 -11.133 82.290 1.00 97.00 205 ARG A N 1
ATOM 1565 C CA . ARG A 1 205 ? -57.666 -10.662 83.671 1.00 97.00 205 ARG A CA 1
ATOM 1566 C C . ARG A 1 205 ? -58.654 -9.562 84.037 1.00 97.00 205 ARG A C 1
ATOM 1568 O O . ARG A 1 205 ? -59.182 -9.557 85.149 1.00 97.00 205 ARG A O 1
ATOM 1575 N N . LYS A 1 206 ? -58.937 -8.646 83.108 1.00 97.62 206 LYS A N 1
ATOM 1576 C CA . LYS A 1 206 ? -59.980 -7.630 83.277 1.00 97.62 206 LYS A CA 1
ATOM 1577 C C . LYS A 1 206 ? -61.344 -8.288 83.489 1.00 97.62 206 LYS A C 1
ATOM 1579 O O . LYS A 1 206 ? -62.022 -7.944 84.452 1.00 97.62 206 LYS A O 1
ATOM 1584 N N . GLN A 1 207 ? -61.724 -9.255 82.651 1.00 97.56 207 GLN A N 1
ATOM 1585 C CA . GLN A 1 207 ? -62.994 -9.971 82.816 1.00 97.56 207 GLN A CA 1
ATOM 1586 C C . GLN A 1 207 ? -63.062 -10.731 84.148 1.00 97.56 207 GLN A C 1
ATOM 1588 O O . GLN A 1 207 ? -64.122 -10.800 84.765 1.00 97.56 207 GLN A O 1
ATOM 1593 N N . GLN A 1 208 ? -61.954 -11.324 84.605 1.00 96.81 208 GLN A N 1
ATOM 1594 C CA . GLN A 1 208 ? -61.899 -11.977 85.913 1.00 96.81 208 GLN A CA 1
ATOM 1595 C C . GLN A 1 208 ? -62.127 -10.977 87.053 1.00 96.81 208 GLN A C 1
ATOM 1597 O O . GLN A 1 208 ? -62.977 -11.228 87.904 1.00 96.81 208 GLN A O 1
ATOM 1602 N N . LEU A 1 209 ? -61.430 -9.838 87.044 1.00 95.94 209 LEU A N 1
ATOM 1603 C CA . LEU A 1 209 ? -61.612 -8.784 88.046 1.00 95.94 209 LEU A CA 1
ATOM 1604 C C . LEU A 1 209 ? -63.040 -8.225 88.044 1.00 95.94 209 LEU A C 1
ATOM 1606 O O . LEU A 1 209 ? -63.590 -7.965 89.108 1.00 95.94 209 LEU A O 1
ATOM 1610 N N . GLU A 1 210 ? -63.665 -8.072 86.874 1.00 96.81 210 GLU A N 1
ATOM 1611 C CA . GLU A 1 210 ? -65.072 -7.662 86.767 1.00 96.81 210 GLU A CA 1
ATOM 1612 C C . GLU A 1 210 ? -66.021 -8.683 87.422 1.00 96.81 210 GLU A C 1
ATOM 1614 O O . GLU A 1 210 ? -66.949 -8.285 88.129 1.00 96.81 210 GLU A O 1
ATOM 1619 N N . ARG A 1 211 ? -65.770 -9.991 87.252 1.00 97.31 211 ARG A N 1
ATOM 1620 C CA . ARG A 1 211 ? -66.534 -11.053 87.937 1.00 97.31 211 ARG A CA 1
ATOM 1621 C C . ARG A 1 211 ? -66.317 -11.020 89.450 1.00 97.31 211 ARG A C 1
ATOM 1623 O O . ARG A 1 211 ? -67.292 -11.024 90.192 1.00 97.31 211 ARG A O 1
ATOM 1630 N N . GLU A 1 212 ? -65.068 -10.931 89.907 1.00 96.38 212 GLU A N 1
ATOM 1631 C CA . GLU A 1 212 ? -64.735 -10.837 91.337 1.00 96.38 212 GLU A CA 1
ATOM 1632 C C . GLU A 1 212 ? -65.372 -9.605 91.993 1.00 96.38 212 GLU A C 1
ATOM 1634 O O . GLU A 1 212 ? -65.856 -9.679 93.122 1.00 96.38 212 GLU A O 1
ATOM 1639 N N . LEU A 1 213 ? -65.414 -8.478 91.279 1.00 96.31 213 LEU A N 1
ATOM 1640 C CA . LEU A 1 213 ? -66.048 -7.254 91.755 1.00 96.31 213 LEU A CA 1
ATOM 1641 C C . LEU A 1 213 ? -67.571 -7.408 91.850 1.00 96.31 213 LEU A C 1
ATOM 1643 O O . LEU A 1 213 ? -68.152 -6.975 92.841 1.00 96.31 213 LEU A O 1
ATOM 1647 N N . SER A 1 214 ? -68.207 -8.077 90.883 1.00 97.00 214 SER A N 1
ATOM 1648 C CA . SER A 1 214 ? -69.635 -8.424 90.948 1.00 97.00 214 SER A CA 1
ATOM 1649 C C . SER A 1 214 ? -69.956 -9.361 92.122 1.00 97.00 214 SER A C 1
ATOM 1651 O O . SER A 1 214 ? -70.972 -9.186 92.800 1.00 97.00 214 SER A O 1
ATOM 1653 N N . ASP A 1 215 ? -69.097 -10.347 92.387 1.00 96.88 215 ASP A N 1
ATOM 1654 C CA . ASP A 1 215 ? -69.242 -11.260 93.526 1.00 96.88 215 ASP A CA 1
ATOM 1655 C C . ASP A 1 215 ? -69.073 -10.519 94.861 1.00 96.88 215 ASP A C 1
ATOM 1657 O O . ASP A 1 215 ? -69.822 -10.757 95.811 1.00 96.88 215 ASP A O 1
ATOM 1661 N N . LEU A 1 216 ? -68.100 -9.606 94.947 1.00 96.00 216 LEU A N 1
ATOM 1662 C CA . LEU A 1 216 ? -67.867 -8.785 96.134 1.00 96.00 216 LEU A CA 1
ATOM 1663 C C . LEU A 1 216 ? -69.033 -7.825 96.399 1.00 96.00 216 LEU A C 1
ATOM 1665 O O . LEU A 1 216 ? -69.431 -7.671 97.552 1.00 96.00 216 LEU A O 1
ATOM 1669 N N . ASP A 1 217 ? -69.590 -7.218 95.350 1.00 96.50 217 ASP A N 1
ATOM 1670 C CA . ASP A 1 217 ? -70.770 -6.352 95.434 1.00 96.50 217 ASP A CA 1
ATOM 1671 C C . ASP A 1 217 ? -71.984 -7.124 95.974 1.00 96.50 217 ASP A C 1
ATOM 1673 O O . ASP A 1 217 ? -72.622 -6.697 96.939 1.00 96.50 217 ASP A O 1
ATOM 1677 N N . THR A 1 218 ? -72.211 -8.337 95.453 1.00 96.25 218 THR A N 1
ATOM 1678 C CA . THR A 1 218 ? -73.255 -9.250 95.947 1.00 96.25 218 THR A CA 1
ATOM 1679 C C . THR A 1 218 ? -73.052 -9.570 97.429 1.00 96.25 218 THR A C 1
ATOM 1681 O O . THR A 1 218 ? -73.959 -9.372 98.235 1.00 96.25 218 THR A O 1
ATOM 1684 N N . ARG A 1 219 ? -71.836 -9.973 97.828 1.00 95.00 219 ARG A N 1
ATOM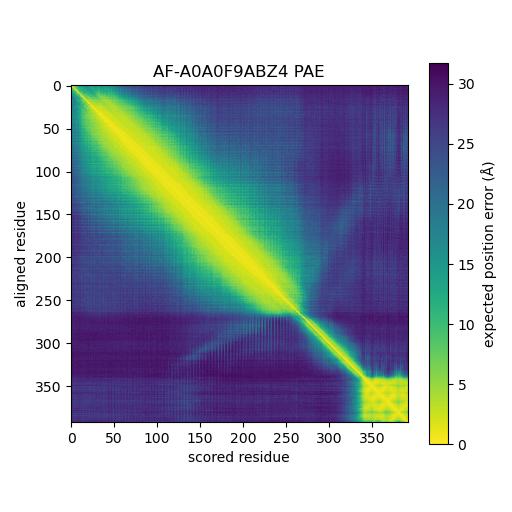 1685 C CA . ARG A 1 219 ? -71.511 -10.251 99.239 1.00 95.00 219 ARG A CA 1
ATOM 1686 C C . ARG A 1 219 ? -71.697 -9.032 100.133 1.00 95.00 219 ARG A C 1
ATOM 1688 O O . ARG A 1 219 ? -72.139 -9.184 101.264 1.00 95.00 219 ARG A O 1
ATOM 1695 N N . SER A 1 220 ? -71.343 -7.838 99.663 1.00 94.56 220 SER A N 1
ATOM 1696 C CA . SER A 1 220 ? -71.543 -6.602 100.420 1.00 94.56 220 SER A CA 1
ATOM 1697 C C . SER A 1 220 ? -73.029 -6.321 100.640 1.00 94.56 220 SER A C 1
ATOM 1699 O O . SER A 1 220 ? -73.412 -5.956 101.750 1.00 94.56 220 SER A O 1
ATOM 1701 N N . SER A 1 221 ? -73.864 -6.521 99.617 1.00 95.75 221 SER A N 1
ATOM 1702 C CA . SER A 1 221 ? -75.322 -6.410 99.727 1.00 95.75 221 SER A CA 1
ATOM 1703 C C . SER A 1 221 ? -75.900 -7.433 100.711 1.00 95.75 221 SER A C 1
ATOM 1705 O O . SER A 1 221 ? -76.693 -7.063 101.579 1.00 95.75 221 SER A O 1
ATOM 1707 N N . ASP A 1 222 ? -75.474 -8.695 100.623 1.00 95.50 222 ASP A N 1
ATOM 1708 C CA . ASP A 1 222 ? -75.899 -9.764 101.536 1.00 95.50 222 ASP A CA 1
ATOM 1709 C C . ASP A 1 222 ? -75.505 -9.441 102.982 1.00 95.50 222 ASP A C 1
ATOM 1711 O O . ASP A 1 222 ? -76.339 -9.467 103.883 1.00 95.50 222 ASP A O 1
ATOM 1715 N N . LEU A 1 223 ? -74.255 -9.029 103.206 1.00 95.00 223 LEU A N 1
ATOM 1716 C CA . LEU A 1 223 ? -73.746 -8.684 104.532 1.00 95.00 223 LEU A CA 1
ATOM 1717 C C . LEU A 1 223 ? -74.433 -7.434 105.105 1.00 95.00 223 LEU A C 1
ATOM 1719 O O . LEU A 1 223 ? -74.695 -7.366 106.303 1.00 95.00 223 LEU A O 1
ATOM 1723 N N . GLN A 1 224 ? -74.768 -6.449 104.266 1.00 95.19 224 GLN A N 1
ATOM 1724 C CA . GLN A 1 224 ? -75.554 -5.283 104.671 1.00 95.19 224 GLN A CA 1
ATOM 1725 C C . GLN A 1 224 ? -76.988 -5.674 105.065 1.00 95.19 224 GLN A C 1
ATOM 1727 O O . GLN A 1 224 ? -77.522 -5.151 106.050 1.00 95.19 224 GLN A O 1
ATOM 1732 N N . SER A 1 225 ? -77.601 -6.604 104.328 1.00 95.06 225 SER A N 1
ATOM 1733 C CA . SER A 1 225 ? -78.898 -7.189 104.676 1.00 95.06 225 SER A CA 1
ATOM 1734 C C . SER A 1 225 ? -78.825 -7.938 106.011 1.00 95.06 225 SER A C 1
ATOM 1736 O O . SER A 1 225 ? -79.648 -7.692 106.893 1.00 95.06 225 SER A O 1
ATOM 1738 N N . ASP A 1 226 ? -77.805 -8.776 106.207 1.00 94.00 226 ASP A N 1
ATOM 1739 C CA . ASP A 1 226 ? -77.575 -9.527 107.446 1.00 94.00 226 ASP A CA 1
ATOM 1740 C C . ASP A 1 226 ? -77.359 -8.606 108.651 1.00 94.00 226 ASP A C 1
ATOM 1742 O O . ASP A 1 226 ? -77.933 -8.833 109.716 1.00 94.00 226 ASP A O 1
ATOM 1746 N N . VAL A 1 227 ? -76.573 -7.534 108.495 1.00 94.75 227 VAL A N 1
ATOM 1747 C CA . VAL A 1 227 ? -76.383 -6.520 109.544 1.00 94.75 227 VAL A CA 1
ATOM 1748 C C . VAL A 1 227 ? -77.710 -5.853 109.888 1.00 94.75 227 VAL A C 1
ATOM 1750 O O . VAL A 1 227 ? -78.037 -5.744 111.067 1.00 94.75 227 VAL A O 1
ATOM 1753 N N . THR A 1 228 ? -78.500 -5.463 108.885 1.00 94.19 228 THR A N 1
ATOM 1754 C CA . THR A 1 228 ? -79.822 -4.856 109.108 1.00 94.19 228 THR A CA 1
ATOM 1755 C C . THR A 1 228 ? -80.738 -5.813 109.881 1.00 94.19 228 THR A C 1
ATOM 1757 O O . THR A 1 228 ? -81.357 -5.418 110.870 1.00 94.19 228 THR A O 1
ATOM 1760 N N . ALA A 1 229 ? -80.769 -7.092 109.494 1.00 92.62 229 ALA A N 1
ATOM 1761 C CA . ALA A 1 229 ? -81.540 -8.125 110.184 1.00 92.62 229 ALA A CA 1
ATOM 1762 C C . ALA A 1 229 ? -81.048 -8.360 111.626 1.00 92.62 229 ALA A C 1
ATOM 1764 O O . ALA A 1 229 ? -81.855 -8.489 112.547 1.00 92.62 229 ALA A O 1
ATOM 1765 N N . ALA A 1 230 ? -79.732 -8.380 111.854 1.00 90.69 230 ALA A N 1
ATOM 1766 C CA . ALA A 1 230 ? -79.144 -8.522 113.184 1.00 90.69 230 ALA A CA 1
ATOM 1767 C C . ALA A 1 230 ? -79.428 -7.303 114.083 1.00 90.69 230 ALA A C 1
ATOM 1769 O O . ALA A 1 230 ? -79.674 -7.457 115.282 1.00 90.69 230 ALA A O 1
ATOM 1770 N N . GLU A 1 231 ? -79.426 -6.088 113.529 1.00 92.75 231 GLU A N 1
ATOM 1771 C CA . GLU A 1 231 ? -79.811 -4.870 114.247 1.00 92.75 231 GLU A CA 1
ATOM 1772 C C . GLU A 1 231 ? -81.289 -4.883 114.647 1.00 92.75 231 GLU A C 1
ATOM 1774 O O . GLU A 1 231 ? -81.615 -4.515 115.781 1.00 92.75 231 GLU A O 1
ATOM 1779 N N . GLU A 1 232 ? -82.168 -5.365 113.765 1.00 91.75 232 GLU A N 1
ATOM 1780 C CA . GLU A 1 232 ? -83.588 -5.566 114.061 1.00 91.75 232 GLU A CA 1
ATOM 1781 C C . GLU A 1 232 ? -83.787 -6.623 115.159 1.00 91.75 232 GLU A C 1
ATOM 1783 O O . GLU A 1 232 ? -84.480 -6.366 116.146 1.00 91.75 232 GLU A O 1
ATOM 1788 N N . GLN A 1 233 ? -83.105 -7.771 115.067 1.00 92.00 233 GLN A N 1
ATOM 1789 C CA . GLN A 1 233 ? -83.105 -8.791 116.123 1.00 92.00 233 GLN A CA 1
ATOM 1790 C C . GLN A 1 233 ? -82.631 -8.224 117.463 1.00 92.00 233 GLN A C 1
ATOM 1792 O O . GLN A 1 233 ? -83.271 -8.450 118.490 1.00 92.00 233 GLN A O 1
ATOM 1797 N N . ARG A 1 234 ? -81.545 -7.442 117.471 1.00 93.06 234 ARG A N 1
ATOM 1798 C CA . ARG A 1 234 ? -81.049 -6.774 118.682 1.00 93.06 234 ARG A CA 1
ATOM 1799 C C . ARG A 1 234 ? -82.090 -5.814 119.254 1.00 93.06 234 ARG A C 1
ATOM 1801 O O . ARG A 1 234 ? -82.272 -5.792 120.467 1.00 93.06 234 ARG A O 1
ATOM 1808 N N . SER A 1 235 ? -82.767 -5.032 118.412 1.00 92.81 235 SER A N 1
ATOM 1809 C CA . SER A 1 235 ? -83.848 -4.131 118.835 1.00 92.81 235 SER A CA 1
ATOM 1810 C C . SER A 1 235 ? -85.017 -4.902 119.462 1.00 92.81 235 SER A C 1
ATOM 1812 O O . SER A 1 235 ? -85.533 -4.509 120.512 1.00 92.81 235 SER A O 1
ATOM 1814 N N . ASN A 1 236 ? -85.393 -6.037 118.867 1.00 90.81 236 ASN A N 1
ATOM 1815 C CA . ASN A 1 236 ? -86.439 -6.915 119.390 1.00 90.81 236 ASN A CA 1
ATOM 1816 C C . ASN A 1 236 ? -86.045 -7.511 120.746 1.00 90.81 236 ASN A C 1
ATOM 1818 O O . ASN A 1 236 ? -86.806 -7.380 121.699 1.00 90.81 236 ASN A O 1
ATOM 1822 N N . VAL A 1 237 ? -84.833 -8.061 120.874 1.00 91.69 237 VAL A N 1
ATOM 1823 C CA . VAL A 1 237 ? -84.313 -8.589 122.148 1.00 91.69 237 VAL A CA 1
ATOM 1824 C C . VAL A 1 237 ? -84.212 -7.490 123.207 1.00 91.69 237 VAL A C 1
ATOM 1826 O O . VAL A 1 237 ? -84.555 -7.726 124.356 1.00 91.69 237 VAL A O 1
ATOM 1829 N N . GLN A 1 238 ? -83.784 -6.271 122.861 1.00 90.62 238 GLN A N 1
ATOM 1830 C CA . GLN A 1 238 ? -83.770 -5.146 123.807 1.00 90.62 238 GLN A CA 1
ATOM 1831 C C . GLN A 1 238 ? -85.177 -4.765 124.276 1.00 90.62 238 GLN A C 1
ATOM 1833 O O . GLN A 1 238 ? -85.362 -4.446 125.451 1.00 90.62 238 GLN A O 1
ATOM 1838 N N . THR A 1 239 ? -86.160 -4.802 123.375 1.00 90.25 239 THR A N 1
ATOM 1839 C CA . THR A 1 239 ? -87.569 -4.568 123.714 1.00 90.25 239 THR A CA 1
ATOM 1840 C C . THR A 1 239 ? -88.089 -5.670 124.631 1.00 90.25 239 THR A C 1
ATOM 1842 O O . THR A 1 239 ? -88.618 -5.366 125.694 1.00 90.25 239 THR A O 1
ATOM 1845 N N . GLU A 1 240 ? -87.837 -6.937 124.301 1.00 90.12 240 GLU A N 1
ATOM 1846 C CA . GLU A 1 240 ? -88.203 -8.087 125.132 1.00 90.12 240 GLU A CA 1
ATOM 1847 C C . GLU A 1 240 ? -87.526 -8.037 126.508 1.00 90.12 240 GLU A C 1
ATOM 1849 O O . GLU A 1 240 ? -88.161 -8.285 127.526 1.00 90.12 240 GLU A O 1
ATOM 1854 N N . LEU A 1 241 ? -86.255 -7.640 126.576 1.00 89.81 241 LEU A N 1
ATOM 1855 C CA . LEU A 1 241 ? -85.511 -7.504 127.827 1.00 89.81 241 LEU A CA 1
ATOM 1856 C C . LEU A 1 241 ? -86.047 -6.343 128.673 1.00 89.81 241 LEU A C 1
ATOM 1858 O O . LEU A 1 241 ? -86.130 -6.456 129.898 1.00 89.81 241 LEU A O 1
ATOM 1862 N N . LYS A 1 242 ? -86.468 -5.245 128.036 1.00 89.94 242 LYS A N 1
ATOM 1863 C CA . LYS A 1 242 ? -87.181 -4.144 128.695 1.00 89.94 242 LYS A CA 1
ATOM 1864 C C . LYS A 1 242 ? -88.532 -4.610 129.238 1.00 89.94 242 LYS A C 1
ATOM 1866 O O . LYS A 1 242 ? -88.850 -4.292 130.383 1.00 89.94 242 LYS A O 1
ATOM 1871 N N . ASP A 1 243 ? -89.278 -5.395 128.469 1.00 89.31 243 ASP A N 1
ATOM 1872 C CA . ASP A 1 243 ? -90.565 -5.955 128.882 1.00 89.31 243 ASP A CA 1
ATOM 1873 C C . ASP A 1 243 ? -90.398 -6.973 130.018 1.00 89.31 243 ASP A C 1
ATOM 1875 O O . ASP A 1 243 ? -91.117 -6.900 131.010 1.00 89.31 243 ASP A O 1
ATOM 1879 N N . MET A 1 244 ? -89.401 -7.862 129.950 1.00 85.31 244 MET A N 1
ATOM 1880 C CA . MET A 1 244 ? -89.039 -8.776 131.039 1.00 85.31 244 MET A CA 1
ATOM 1881 C C . MET A 1 244 ? -88.604 -8.019 132.291 1.00 85.31 244 MET A C 1
ATOM 1883 O O . MET A 1 244 ? -88.974 -8.408 133.393 1.00 85.31 244 MET A O 1
ATOM 1887 N N . THR A 1 245 ? -87.851 -6.927 132.145 1.00 87.25 245 THR A N 1
ATOM 1888 C CA . THR A 1 245 ? -87.461 -6.073 133.276 1.00 87.25 245 THR A CA 1
ATOM 1889 C C . THR A 1 245 ? -88.688 -5.414 133.901 1.00 87.25 245 THR A C 1
ATOM 1891 O O . THR A 1 245 ? -88.837 -5.437 135.120 1.00 87.25 245 THR A O 1
ATOM 1894 N N . ALA A 1 246 ? -89.606 -4.887 133.087 1.00 83.88 246 ALA A N 1
ATOM 1895 C CA . ALA A 1 246 ? -90.869 -4.330 133.564 1.00 83.88 246 ALA A CA 1
ATOM 1896 C C . ALA A 1 246 ? -91.750 -5.398 134.236 1.00 83.88 246 ALA A C 1
ATOM 1898 O O . ALA A 1 246 ? -92.357 -5.132 135.271 1.00 83.88 246 ALA A O 1
ATOM 1899 N N . LEU A 1 247 ? -91.782 -6.619 133.696 1.00 87.81 247 LEU A N 1
ATOM 1900 C CA . LEU A 1 247 ? -92.499 -7.758 134.268 1.00 87.81 247 LEU A CA 1
ATOM 1901 C C . LEU A 1 247 ? -91.884 -8.204 135.600 1.00 87.81 247 LEU A C 1
ATOM 1903 O O . LEU A 1 247 ? -92.618 -8.462 136.550 1.00 87.81 247 LEU A O 1
ATOM 1907 N N . LEU A 1 248 ? -90.554 -8.278 135.690 1.00 85.31 248 LEU A N 1
ATOM 1908 C CA . LEU A 1 248 ? -89.828 -8.576 136.925 1.00 85.31 248 LEU A CA 1
ATOM 1909 C C . LEU A 1 248 ? -90.069 -7.495 137.973 1.00 85.31 248 LEU A C 1
ATOM 1911 O O . LEU A 1 248 ? -90.311 -7.827 139.128 1.00 85.31 248 LEU A O 1
ATOM 1915 N N . GLN A 1 249 ? -90.070 -6.222 137.577 1.00 85.25 249 GLN A N 1
ATOM 1916 C CA . GLN A 1 2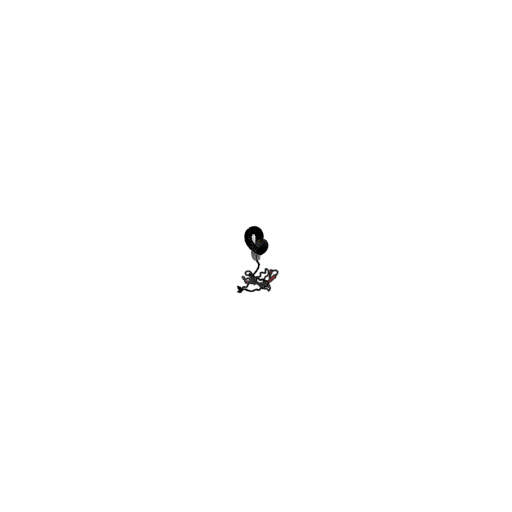49 ? -90.413 -5.117 138.464 1.00 85.25 249 GLN A CA 1
ATOM 1917 C C . GLN A 1 249 ? -91.862 -5.237 138.953 1.00 85.25 249 GLN A C 1
ATOM 1919 O O . GLN A 1 249 ? -92.098 -5.186 140.154 1.00 85.25 249 GLN A O 1
ATOM 1924 N N . ALA A 1 250 ? -92.817 -5.515 138.062 1.00 81.44 250 ALA A N 1
ATOM 1925 C CA . ALA A 1 250 ? -94.213 -5.744 138.433 1.00 81.44 250 ALA A CA 1
ATOM 1926 C C . ALA A 1 250 ? -94.386 -6.955 139.369 1.00 81.44 250 ALA A C 1
ATOM 1928 O O . ALA A 1 250 ? -95.151 -6.889 140.328 1.00 81.44 250 ALA A O 1
ATOM 1929 N N . ARG A 1 251 ? -93.653 -8.050 139.132 1.00 80.88 251 ARG A N 1
ATOM 1930 C CA . ARG A 1 251 ? -93.607 -9.225 140.016 1.00 80.88 251 ARG A CA 1
ATOM 1931 C C . ARG A 1 251 ? -92.955 -8.915 141.355 1.00 80.88 251 ARG A C 1
ATOM 1933 O O . ARG A 1 251 ? -93.407 -9.440 142.361 1.00 80.88 251 ARG A O 1
ATOM 1940 N N . SER A 1 252 ? -91.918 -8.086 141.380 1.00 80.38 252 SER A N 1
ATOM 1941 C CA . SER A 1 252 ? -91.273 -7.636 142.613 1.00 80.38 252 SER A CA 1
ATOM 1942 C C . SER A 1 252 ? -92.204 -6.725 143.415 1.00 80.38 252 SER A C 1
ATOM 1944 O O . SER A 1 252 ? -92.278 -6.860 144.630 1.00 80.38 252 SER A O 1
ATOM 1946 N N . ASP A 1 253 ? -92.974 -5.863 142.748 1.00 80.94 253 ASP A N 1
ATOM 1947 C CA . ASP A 1 253 ? -94.024 -5.050 143.367 1.00 80.94 253 ASP A CA 1
ATOM 1948 C C . ASP A 1 253 ? -95.186 -5.924 143.876 1.00 80.94 253 ASP A C 1
ATOM 1950 O O . ASP A 1 253 ? -95.740 -5.671 144.946 1.00 80.94 253 ASP A O 1
ATOM 1954 N N . GLU A 1 254 ? -95.569 -6.973 143.139 1.00 77.56 254 GLU A N 1
ATOM 1955 C CA . GLU A 1 254 ? -96.514 -7.991 143.617 1.00 77.56 254 GLU A CA 1
ATOM 1956 C C . GLU A 1 254 ? -95.965 -8.765 144.813 1.00 77.56 254 GLU A C 1
ATOM 1958 O O . GLU A 1 254 ? -96.702 -8.972 145.770 1.00 77.56 254 GLU A O 1
ATOM 1963 N N . LEU A 1 255 ? -94.698 -9.178 144.785 1.00 79.12 255 LEU A N 1
ATOM 1964 C CA . LEU A 1 255 ? -94.048 -9.858 145.900 1.00 79.12 255 LEU A CA 1
ATOM 1965 C C . LEU A 1 255 ? -93.980 -8.945 147.117 1.00 79.12 255 LEU A C 1
ATOM 1967 O O . LEU A 1 255 ? -94.333 -9.399 148.191 1.00 79.12 255 LEU A O 1
ATOM 1971 N N . LEU A 1 256 ? -93.669 -7.658 146.954 1.00 74.94 256 LEU A N 1
ATOM 1972 C CA . LEU A 1 256 ? -93.749 -6.671 148.033 1.00 74.94 256 LEU A CA 1
ATOM 1973 C C . LEU A 1 256 ? -95.170 -6.538 148.590 1.00 74.94 256 LEU A C 1
ATOM 1975 O O . LEU A 1 256 ? -95.343 -6.443 149.801 1.00 74.94 256 LEU A O 1
ATOM 1979 N N . LYS A 1 257 ? -96.203 -6.574 147.740 1.00 75.00 257 LYS A N 1
ATOM 1980 C CA . LYS A 1 257 ? -97.604 -6.604 148.196 1.00 75.00 257 LYS A CA 1
ATOM 1981 C C . LYS A 1 257 ? -97.950 -7.907 148.916 1.00 75.00 257 LYS A C 1
ATOM 1983 O O . LYS A 1 257 ? -98.702 -7.881 149.884 1.00 75.00 257 LYS A O 1
ATOM 1988 N N . VAL A 1 258 ? -97.439 -9.046 148.452 1.00 74.56 258 VAL A N 1
ATOM 1989 C CA . VAL A 1 258 ? -97.610 -10.349 149.110 1.00 74.56 258 VAL A CA 1
ATOM 1990 C C . VAL A 1 258 ? -96.863 -10.373 150.441 1.00 74.56 258 VAL A C 1
ATOM 1992 O O . VAL A 1 258 ? -97.407 -10.865 151.417 1.00 74.56 258 VAL A O 1
ATOM 1995 N N . GLU A 1 259 ? -95.673 -9.795 150.517 1.00 65.75 259 GLU A N 1
ATOM 1996 C CA . GLU A 1 259 ? -94.856 -9.703 151.723 1.00 65.75 259 GLU A CA 1
ATOM 1997 C C . GLU A 1 259 ? -95.484 -8.742 152.736 1.00 65.75 259 GLU A C 1
ATOM 1999 O O . GLU A 1 259 ? -95.625 -9.100 153.900 1.00 65.75 259 GLU A O 1
ATOM 2004 N N . GLN A 1 260 ? -96.026 -7.601 152.295 1.00 64.81 260 GLN A N 1
ATOM 2005 C CA . GLN A 1 260 ? -96.897 -6.757 153.124 1.00 64.81 260 GLN A CA 1
ATOM 2006 C C . GLN A 1 260 ? -98.129 -7.520 153.626 1.00 64.81 260 GLN A C 1
ATOM 2008 O O . GLN A 1 260 ? -98.488 -7.395 154.793 1.00 64.81 260 GLN A O 1
ATOM 2013 N N . ARG A 1 261 ? -98.740 -8.366 152.790 1.00 62.81 261 ARG A N 1
ATOM 2014 C CA . ARG A 1 261 ? -99.874 -9.214 153.184 1.00 62.81 261 ARG A CA 1
ATOM 2015 C C . ARG A 1 261 ? -99.481 -10.315 154.172 1.00 62.81 261 ARG A C 1
ATOM 2017 O O . ARG A 1 261 ? -100.284 -10.660 155.030 1.00 62.81 261 ARG A O 1
ATOM 2024 N N . ILE A 1 262 ? -98.275 -10.872 154.058 1.00 62.28 262 ILE A N 1
ATOM 2025 C CA . ILE A 1 262 ? -97.719 -11.856 154.997 1.00 62.28 262 ILE A CA 1
ATOM 2026 C C . ILE A 1 262 ? -97.406 -11.182 156.331 1.00 62.28 262 ILE A C 1
ATOM 2028 O O . ILE A 1 262 ? -97.739 -11.748 157.364 1.00 62.28 262 ILE A O 1
ATOM 2032 N N . ILE A 1 263 ? -96.856 -9.965 156.324 1.00 62.19 263 ILE A N 1
ATOM 2033 C CA . ILE A 1 263 ? -96.642 -9.164 157.537 1.00 62.19 263 ILE A CA 1
ATOM 2034 C C . ILE A 1 263 ? -97.992 -8.860 158.211 1.00 62.19 263 ILE A C 1
ATOM 2036 O O . ILE A 1 263 ? -98.144 -9.086 159.407 1.00 62.19 263 ILE A O 1
ATOM 2040 N N . GLU A 1 264 ? -99.017 -8.478 157.441 1.00 56.12 264 GLU A N 1
ATOM 2041 C CA . GLU A 1 264 ? -100.384 -8.287 157.955 1.00 56.12 264 GLU A CA 1
ATOM 2042 C C . GLU A 1 264 ? -101.042 -9.590 158.459 1.00 56.12 264 GLU A C 1
ATOM 2044 O O . GLU A 1 264 ? -101.881 -9.545 159.359 1.00 56.12 264 GLU A O 1
ATOM 2049 N N . GLN A 1 265 ? -100.674 -10.757 157.917 1.00 52.50 265 GLN A N 1
ATOM 2050 C CA . GLN A 1 265 ? -101.170 -12.065 158.372 1.00 52.50 265 GLN A CA 1
ATOM 2051 C C . GLN A 1 265 ? -100.369 -12.655 159.545 1.00 52.50 265 GLN A C 1
ATOM 2053 O O . GLN A 1 265 ? -100.921 -13.452 160.303 1.00 52.50 265 GLN A O 1
ATOM 2058 N N . GLN A 1 266 ? -99.105 -12.270 159.732 1.00 45.97 266 GLN A N 1
ATOM 2059 C CA . GLN A 1 266 ? -98.260 -12.740 160.836 1.00 45.97 266 GLN A CA 1
ATOM 2060 C C . GLN A 1 266 ? -98.509 -11.988 162.151 1.00 45.97 266 GLN A C 1
ATOM 2062 O O . GLN A 1 266 ? -98.283 -12.562 163.213 1.00 45.97 266 GLN A O 1
ATOM 2067 N N . ASP A 1 267 ? -99.098 -10.790 162.115 1.00 41.25 267 ASP A N 1
ATOM 2068 C CA . ASP A 1 267 ? -99.507 -10.061 163.328 1.00 41.25 267 ASP A CA 1
ATOM 2069 C C . ASP A 1 267 ? -100.801 -10.606 163.988 1.00 41.25 267 ASP A C 1
ATOM 2071 O O . ASP A 1 267 ? -101.266 -10.074 164.996 1.00 41.25 267 ASP A O 1
ATOM 2075 N N . THR A 1 268 ? -101.391 -11.699 163.475 1.00 40.44 268 THR A N 1
ATOM 2076 C CA . THR A 1 268 ? -102.593 -12.352 164.048 1.00 40.44 268 THR A CA 1
ATOM 2077 C C . THR A 1 268 ? -102.471 -13.871 164.235 1.00 40.44 268 THR A C 1
ATOM 2079 O O . THR A 1 268 ? -103.464 -14.592 164.143 1.00 40.44 268 THR A O 1
ATOM 2082 N N . ALA A 1 269 ? -101.281 -14.386 164.563 1.00 35.22 269 ALA A N 1
ATOM 2083 C CA . ALA A 1 269 ? -101.146 -15.746 165.101 1.00 35.22 269 ALA A CA 1
ATOM 2084 C C . ALA A 1 269 ? -99.906 -15.898 165.998 1.00 35.22 269 ALA A C 1
ATOM 2086 O O . ALA A 1 269 ? -98.803 -16.214 165.564 1.00 35.22 269 ALA A O 1
ATOM 2087 N N . ASP A 1 270 ? -100.160 -15.668 167.278 1.00 25.42 270 ASP A N 1
ATOM 2088 C CA . ASP A 1 270 ? -99.328 -15.878 168.455 1.00 25.42 270 ASP A CA 1
ATOM 2089 C C . ASP A 1 270 ? -98.779 -17.328 168.586 1.00 25.42 270 ASP A C 1
ATOM 2091 O O . ASP A 1 270 ? -99.508 -18.296 168.378 1.00 25.42 270 ASP A O 1
ATOM 2095 N N . SER A 1 271 ? -97.516 -17.450 169.017 1.00 25.62 271 SER A N 1
ATOM 2096 C CA . SER A 1 271 ? -96.926 -18.533 169.838 1.00 25.62 271 SER A CA 1
ATOM 2097 C C . SER A 1 271 ? -97.097 -20.030 169.461 1.00 25.62 271 SER A C 1
ATOM 2099 O O . SER A 1 271 ? -98.100 -20.634 169.832 1.00 25.62 271 SER A O 1
ATOM 2101 N N . ALA A 1 272 ? -96.038 -20.687 168.930 1.00 26.73 272 ALA A N 1
ATOM 2102 C CA . ALA A 1 272 ? -95.566 -22.045 169.328 1.00 26.73 272 ALA A CA 1
ATOM 2103 C C . ALA A 1 272 ? -94.365 -22.600 168.500 1.00 26.73 272 ALA A C 1
ATOM 2105 O O . ALA A 1 272 ? -94.415 -22.601 167.277 1.00 26.73 272 ALA A O 1
ATOM 2106 N N . ALA A 1 273 ? -93.394 -23.210 169.211 1.00 27.16 273 ALA A N 1
ATOM 2107 C CA . ALA A 1 273 ? -92.362 -24.197 168.794 1.00 27.16 273 ALA A CA 1
ATOM 2108 C C . ALA A 1 273 ? -91.200 -23.707 167.885 1.00 27.16 273 ALA A C 1
ATOM 2110 O O . ALA A 1 273 ? -91.427 -23.202 166.799 1.00 27.16 273 ALA A O 1
ATOM 2111 N N . ALA A 1 274 ? -89.914 -23.710 168.266 1.00 25.47 274 ALA A N 1
ATOM 2112 C CA . ALA A 1 274 ? -89.018 -24.733 168.842 1.00 25.47 274 ALA A CA 1
ATOM 2113 C C . ALA A 1 274 ? -88.567 -25.855 167.865 1.00 25.47 274 ALA A C 1
ATOM 2115 O O . ALA A 1 274 ? -89.293 -26.812 167.637 1.00 25.47 274 ALA A O 1
ATOM 2116 N N . GLU A 1 275 ? -87.306 -25.718 167.413 1.00 25.11 275 GLU A N 1
ATOM 2117 C CA . GLU A 1 275 ? -86.237 -26.744 167.324 1.00 25.11 275 GLU A CA 1
ATOM 2118 C C . GLU A 1 275 ? -86.123 -27.805 166.182 1.00 25.11 275 GLU A C 1
ATOM 2120 O O . GLU A 1 275 ? -86.904 -28.747 166.096 1.00 25.11 275 GLU A O 1
ATOM 2125 N N . THR A 1 276 ? -84.942 -27.757 165.509 1.00 27.20 276 THR A N 1
ATOM 2126 C CA . THR A 1 276 ? -83.996 -28.857 165.096 1.00 27.20 276 THR A CA 1
ATOM 2127 C C . THR A 1 276 ? -84.062 -29.443 163.638 1.00 27.20 276 THR A C 1
ATOM 2129 O O . THR A 1 276 ? -84.925 -29.010 162.884 1.00 27.20 276 THR A O 1
ATOM 2132 N N . PRO A 1 277 ? -83.091 -30.284 163.151 1.00 52.16 277 PRO A N 1
ATOM 2133 C CA . PRO A 1 277 ? -81.986 -29.927 162.217 1.00 52.16 277 PRO A CA 1
ATOM 2134 C C . PRO A 1 277 ? -81.745 -30.950 161.042 1.00 52.16 277 PRO A C 1
ATOM 2136 O O . PRO A 1 277 ? -82.530 -31.879 160.878 1.00 52.16 277 PRO A O 1
ATOM 2139 N N . ASN A 1 278 ? -80.610 -30.831 160.311 1.00 33.41 278 ASN A N 1
ATOM 2140 C CA . ASN A 1 278 ? -80.026 -31.742 159.273 1.00 33.41 278 ASN A CA 1
ATOM 2141 C C . ASN A 1 278 ? -80.772 -31.778 157.906 1.00 33.41 278 ASN A C 1
ATOM 2143 O O . ASN A 1 278 ? -81.955 -31.479 157.858 1.00 33.41 278 ASN A O 1
ATOM 2147 N N . ASP A 1 279 ? -80.207 -32.085 156.729 1.00 28.09 279 ASP A N 1
ATOM 2148 C CA . ASP A 1 279 ? -79.012 -32.844 156.328 1.00 28.09 279 ASP A CA 1
ATOM 2149 C C . ASP A 1 279 ? -78.666 -32.591 154.831 1.00 28.09 279 ASP A C 1
ATOM 2151 O O . ASP A 1 279 ? -79.474 -32.044 154.079 1.00 28.09 279 ASP A O 1
ATOM 2155 N N . ASP A 1 280 ? -77.478 -33.055 154.449 1.00 27.06 280 ASP A N 1
ATOM 2156 C CA . ASP A 1 280 ? -76.727 -33.074 153.182 1.00 27.06 280 ASP A CA 1
ATOM 2157 C C . ASP A 1 280 ? -77.419 -33.366 151.825 1.00 27.06 280 ASP A C 1
ATOM 2159 O O . ASP A 1 280 ? -78.310 -34.207 151.705 1.00 27.06 280 ASP A O 1
ATOM 2163 N N . SER A 1 281 ? -76.846 -32.784 150.753 1.00 37.97 281 SER A N 1
ATOM 2164 C CA . SER A 1 281 ? -76.336 -33.456 149.520 1.00 37.97 281 SER A CA 1
ATOM 2165 C C . SER A 1 281 ? -76.007 -32.383 148.464 1.00 37.97 281 SER A C 1
ATOM 2167 O O . SER A 1 281 ? -76.891 -31.648 148.037 1.00 37.97 281 SER A O 1
ATOM 2169 N N . GLU A 1 282 ? -74.747 -32.061 148.160 1.00 28.84 282 GLU A N 1
ATOM 2170 C CA . GLU A 1 282 ? -73.757 -32.799 147.34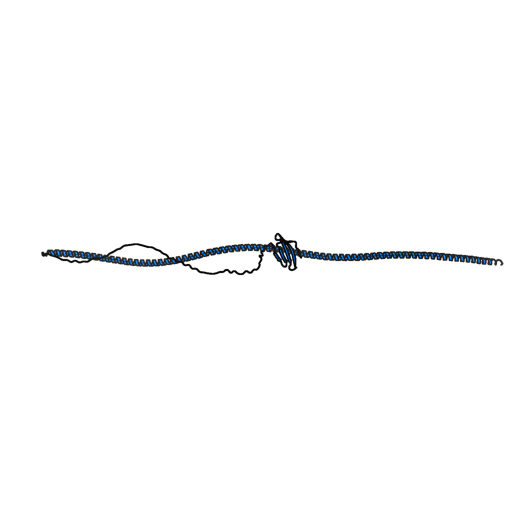7 1.00 28.84 282 GLU A CA 1
ATOM 2171 C C . GLU A 1 282 ? -74.087 -32.990 145.852 1.00 28.84 282 GLU A C 1
ATOM 2173 O O . GLU A 1 282 ? -75.213 -33.279 145.460 1.00 28.84 282 GLU A O 1
ATOM 2178 N N . ALA A 1 283 ? -72.990 -32.933 145.076 1.00 32.34 283 ALA A N 1
ATOM 2179 C CA . ALA A 1 283 ? -72.756 -33.435 143.717 1.00 32.34 283 ALA A CA 1
ATOM 2180 C C . ALA A 1 283 ? -73.021 -32.442 142.557 1.00 32.34 283 ALA A C 1
ATOM 2182 O O . ALA A 1 283 ? -74.153 -32.183 142.172 1.00 32.34 283 ALA A O 1
ATOM 2183 N N . SER A 1 284 ? -71.977 -31.779 142.026 1.00 30.70 284 SER A N 1
ATOM 2184 C CA . SER A 1 284 ? -71.028 -32.262 140.979 1.00 30.70 284 SER A CA 1
ATOM 2185 C C . SER A 1 284 ? -71.573 -31.985 139.564 1.00 30.70 284 SER A C 1
ATOM 2187 O O . SER A 1 284 ? -72.759 -32.165 139.341 1.00 30.70 284 SER A O 1
ATOM 2189 N N . ASN A 1 285 ? -70.842 -31.532 138.544 1.00 32.28 285 ASN A N 1
ATOM 2190 C CA . ASN A 1 285 ? -69.515 -31.906 138.045 1.00 32.28 285 ASN A CA 1
ATOM 2191 C C . ASN A 1 285 ? -69.086 -30.828 137.015 1.00 32.28 285 ASN A C 1
ATOM 2193 O O . ASN A 1 285 ? -69.936 -30.298 136.305 1.00 32.28 285 ASN A O 1
ATOM 2197 N N . ALA A 1 286 ? -67.849 -30.322 137.052 1.00 34.19 286 ALA A N 1
ATOM 2198 C CA . ALA A 1 286 ? -66.638 -30.827 136.369 1.00 34.19 286 ALA A CA 1
ATOM 2199 C C . ALA A 1 286 ? -66.589 -30.458 134.864 1.00 34.19 286 ALA A C 1
ATOM 2201 O O . ALA A 1 286 ? -67.477 -30.824 134.107 1.00 34.19 286 ALA A O 1
ATOM 2202 N N . LEU A 1 287 ? -65.699 -29.547 134.436 1.00 35.94 287 LEU A N 1
ATOM 2203 C CA . LEU A 1 287 ? -64.261 -29.737 134.130 1.00 35.94 287 LEU A CA 1
ATOM 2204 C C . LEU A 1 287 ? -64.017 -30.661 132.930 1.00 35.94 287 LEU A C 1
ATOM 2206 O O . LEU A 1 287 ? -64.369 -31.828 132.998 1.00 35.94 287 LEU A O 1
ATOM 2210 N N . GLU A 1 288 ? -63.323 -30.149 131.904 1.00 31.55 288 GLU A N 1
ATOM 2211 C CA . GLU A 1 288 ? -62.003 -30.622 131.419 1.00 31.55 288 GLU A CA 1
ATOM 2212 C C . GLU A 1 288 ? -61.689 -30.044 130.019 1.00 31.55 288 GLU A C 1
ATOM 2214 O O . GLU A 1 288 ? -62.546 -30.047 129.146 1.00 31.55 288 GLU A O 1
ATOM 2219 N N . LYS A 1 289 ? -60.556 -29.323 129.877 1.00 35.03 289 LYS A N 1
ATOM 2220 C CA . LYS A 1 289 ? -59.274 -29.728 129.217 1.00 35.03 289 LYS A CA 1
ATOM 2221 C C . LYS A 1 289 ? -59.340 -29.622 127.687 1.00 35.03 289 LYS A C 1
ATOM 2223 O O . LYS A 1 289 ? -60.392 -29.808 127.114 1.00 35.03 289 LYS A O 1
ATOM 2228 N N . GLN A 1 290 ? -58.305 -29.322 126.908 1.00 31.80 290 GLN A N 1
ATOM 2229 C CA . GLN A 1 290 ? -56.828 -29.339 126.925 1.00 31.80 290 GLN A CA 1
ATOM 2230 C C . GLN A 1 290 ? -56.449 -28.398 125.740 1.00 31.80 290 GLN A C 1
ATOM 2232 O O . GLN A 1 290 ? -57.282 -28.180 124.871 1.00 31.80 290 GLN A O 1
ATOM 2237 N N . GLY A 1 291 ? -55.288 -27.772 125.561 1.00 28.00 291 GLY A N 1
ATOM 2238 C CA . GLY A 1 291 ? -53.918 -28.104 125.923 1.00 28.00 291 GLY A CA 1
ATOM 2239 C C . GLY A 1 291 ? -53.012 -27.883 124.690 1.00 28.00 291 GLY A C 1
ATOM 2240 O O . GLY A 1 291 ? -53.409 -28.215 123.581 1.00 28.00 291 GLY A O 1
ATOM 2241 N N . ALA A 1 292 ? -51.794 -27.390 124.946 1.00 29.11 292 ALA A N 1
ATOM 2242 C CA . ALA A 1 292 ? -50.546 -27.569 124.178 1.00 29.11 292 ALA A CA 1
ATOM 2243 C C . ALA A 1 292 ? -50.222 -26.706 122.923 1.00 29.11 292 ALA A C 1
ATOM 2245 O O . ALA A 1 292 ? -50.834 -26.816 121.868 1.00 29.11 292 ALA A O 1
ATOM 2246 N N . ALA A 1 293 ? -49.135 -25.927 123.067 1.00 37.53 293 ALA A N 1
ATOM 2247 C CA . ALA A 1 293 ? -48.189 -25.452 122.034 1.00 37.53 293 ALA A CA 1
ATOM 2248 C C . ALA A 1 293 ? -47.298 -26.625 121.509 1.00 37.53 293 ALA A C 1
ATOM 2250 O O . ALA A 1 293 ? -47.469 -27.717 122.064 1.00 37.53 293 ALA A O 1
ATOM 2251 N N . PRO A 1 294 ? -46.366 -26.502 120.516 1.00 49.09 294 PRO A N 1
ATOM 2252 C CA . PRO A 1 294 ? -45.174 -25.599 120.423 1.00 49.09 294 PRO A CA 1
ATOM 2253 C C . PRO A 1 294 ? -44.986 -24.980 118.995 1.00 49.09 294 PRO A C 1
ATOM 2255 O O . PRO A 1 294 ? -45.796 -25.262 118.123 1.00 49.09 294 PRO A O 1
ATOM 2258 N N . GLN A 1 295 ? -44.140 -23.986 118.661 1.00 34.91 295 GLN A N 1
ATOM 2259 C CA . GLN A 1 295 ? -42.682 -23.711 118.758 1.00 34.91 295 GLN A CA 1
ATOM 2260 C C . GLN A 1 295 ? -41.786 -24.418 117.697 1.00 34.91 295 GLN A C 1
ATOM 2262 O O . GLN A 1 295 ? -41.972 -25.607 117.465 1.00 34.91 295 GLN A O 1
ATOM 2267 N N . VAL A 1 296 ? -40.784 -23.657 117.188 1.00 33.22 296 VAL A N 1
ATOM 2268 C CA . VAL A 1 296 ? -39.503 -24.000 116.485 1.00 33.22 296 VAL A CA 1
ATOM 2269 C C . VAL A 1 296 ? -39.563 -24.561 115.042 1.00 33.22 296 VAL A C 1
ATOM 2271 O O . VAL A 1 296 ? -40.513 -25.254 114.714 1.00 33.22 296 VAL A O 1
ATOM 2274 N N . GLU A 1 297 ? -38.625 -24.357 114.099 1.00 29.64 297 GLU A N 1
ATOM 2275 C CA . GLU A 1 297 ? -37.401 -23.543 113.878 1.00 29.64 297 GLU A CA 1
ATOM 2276 C C . GLU A 1 297 ? -37.000 -23.724 112.379 1.00 29.64 297 GLU A C 1
ATOM 2278 O O . GLU A 1 297 ? -37.623 -24.542 111.708 1.00 29.64 297 GLU A O 1
ATOM 2283 N N . GLU A 1 298 ? -36.038 -22.928 111.875 1.00 27.77 298 GLU A N 1
ATOM 2284 C CA . GLU A 1 298 ? -34.866 -23.288 111.018 1.00 27.77 298 GLU A CA 1
ATOM 2285 C C . GLU A 1 298 ? -34.903 -24.541 110.096 1.00 27.77 298 GLU A C 1
ATOM 2287 O O . GLU A 1 298 ? -35.506 -25.553 110.408 1.00 27.77 298 GLU A O 1
ATOM 2292 N N . SER A 1 299 ? -34.211 -24.670 108.962 1.00 31.58 299 SER A N 1
ATOM 2293 C CA . SER A 1 299 ? -33.106 -23.996 108.262 1.00 31.58 299 SER A CA 1
ATOM 2294 C C . SER A 1 299 ? -32.785 -24.872 107.024 1.00 31.58 299 SER A C 1
ATOM 2296 O O . SER A 1 299 ? -33.327 -25.969 106.890 1.00 31.58 299 SER A O 1
ATOM 2298 N N . ASP A 1 300 ? -31.840 -24.412 106.190 1.00 26.12 300 ASP A N 1
ATOM 2299 C CA . ASP A 1 300 ? -30.974 -25.229 105.314 1.00 26.12 300 ASP A CA 1
ATOM 2300 C C . ASP A 1 300 ? -31.605 -25.899 104.076 1.00 26.12 300 ASP A C 1
ATOM 2302 O O . ASP A 1 300 ? -32.767 -26.273 104.044 1.00 26.12 300 ASP A O 1
ATOM 2306 N N . ALA A 1 301 ? -30.910 -26.158 102.970 1.00 31.52 301 ALA A N 1
ATOM 2307 C CA . ALA A 1 301 ? -29.600 -25.813 102.415 1.00 31.52 301 ALA A CA 1
ATOM 2308 C C . ALA A 1 301 ? -29.628 -26.438 100.994 1.00 31.52 301 ALA A C 1
ATOM 2310 O O . ALA A 1 301 ? -30.245 -27.476 100.792 1.00 31.52 301 ALA A O 1
ATOM 2311 N N . SER A 1 302 ? -29.143 -25.747 99.962 1.00 33.31 302 SER A N 1
ATOM 2312 C CA . SER A 1 302 ? -27.851 -26.018 99.308 1.00 33.31 302 SER A CA 1
ATOM 2313 C C . SER A 1 302 ? -27.786 -27.213 98.338 1.00 33.31 302 SER A C 1
ATOM 2315 O O . SER A 1 302 ? -28.322 -28.286 98.584 1.00 33.31 302 SER A O 1
ATOM 2317 N N . ALA A 1 303 ? -26.960 -26.978 97.313 1.00 31.42 303 ALA A N 1
ATOM 2318 C CA . ALA A 1 303 ? -26.258 -27.903 96.419 1.00 31.42 303 ALA A CA 1
ATOM 2319 C C . ALA A 1 303 ? -27.056 -28.474 95.225 1.00 31.42 303 ALA A C 1
ATOM 2321 O O . ALA A 1 303 ? -28.092 -29.092 95.411 1.00 31.42 303 ALA A O 1
ATOM 2322 N N . ASN A 1 304 ? -26.708 -28.189 93.961 1.00 32.72 304 ASN A N 1
ATOM 2323 C CA . ASN A 1 304 ? -25.432 -28.332 93.221 1.00 32.72 304 ASN A CA 1
ATOM 2324 C C . ASN A 1 304 ? -25.259 -29.728 92.584 1.00 32.72 304 ASN A C 1
ATOM 2326 O O . ASN A 1 304 ? -25.661 -30.725 93.173 1.00 32.72 304 ASN A O 1
ATOM 2330 N N . ALA A 1 305 ? -24.543 -29.721 91.451 1.00 33.91 305 ALA A N 1
ATOM 2331 C CA . ALA A 1 305 ? -24.028 -30.810 90.610 1.00 33.91 305 ALA A CA 1
ATOM 2332 C C . ALA A 1 305 ? -24.957 -31.235 89.452 1.00 33.91 305 ALA A C 1
ATOM 2334 O O . ALA A 1 305 ? -26.087 -31.643 89.691 1.00 33.91 305 ALA A O 1
ATOM 2335 N N . SER A 1 306 ? -24.634 -30.932 88.186 1.00 40.41 306 SER A N 1
ATOM 2336 C CA . SER A 1 306 ? -23.522 -31.406 87.318 1.00 40.41 306 SER A CA 1
ATOM 2337 C C . SER A 1 306 ? -23.901 -32.687 86.573 1.00 40.41 306 SER A C 1
ATOM 2339 O O . SER A 1 306 ? -24.280 -33.647 87.225 1.00 40.41 306 SER A O 1
ATOM 2341 N N . ASP A 1 307 ? -23.781 -32.664 85.242 1.00 33.34 307 ASP A N 1
ATOM 2342 C CA . ASP A 1 307 ? -23.268 -33.737 84.357 1.00 33.34 307 ASP A CA 1
ATOM 2343 C C . ASP A 1 307 ? -23.459 -33.266 82.898 1.00 33.34 307 ASP A C 1
ATOM 2345 O O . ASP A 1 307 ? -24.512 -32.717 82.580 1.00 33.34 307 ASP A O 1
ATOM 2349 N N . GLU A 1 308 ? -22.457 -33.173 82.014 1.00 36.12 308 GLU A N 1
ATOM 2350 C CA . GLU A 1 308 ? -21.473 -34.146 81.483 1.00 36.12 308 GLU A CA 1
ATOM 2351 C C . GLU A 1 308 ? -21.935 -34.729 80.120 1.00 36.12 308 GLU A C 1
ATOM 2353 O O . GLU A 1 308 ? -23.125 -34.780 79.836 1.00 36.12 308 GLU A O 1
ATOM 2358 N N . GLU A 1 309 ? -20.955 -35.094 79.277 1.00 35.91 309 GLU A N 1
ATOM 2359 C CA . GLU A 1 309 ? -21.016 -35.700 77.920 1.00 35.91 309 GLU A CA 1
ATOM 2360 C C . GLU A 1 309 ? -21.224 -34.739 76.724 1.00 35.91 309 GLU A C 1
ATOM 2362 O O . GLU A 1 309 ? -22.246 -34.079 76.587 1.00 35.91 309 GLU A O 1
ATOM 2367 N N . ALA A 1 310 ? -20.248 -34.466 75.843 1.00 40.81 310 ALA A N 1
ATOM 2368 C CA . ALA A 1 310 ? -19.375 -35.317 75.010 1.00 40.81 310 ALA A CA 1
ATOM 2369 C C . ALA A 1 310 ? -20.120 -36.109 73.918 1.00 40.81 310 ALA A C 1
ATOM 2371 O O . ALA A 1 310 ? -20.755 -37.110 74.217 1.00 40.81 310 ALA A O 1
ATOM 2372 N N . ALA A 1 311 ? -19.957 -35.702 72.650 1.00 35.00 311 ALA A N 1
ATOM 2373 C CA . ALA A 1 311 ? -19.905 -36.593 71.481 1.00 35.00 311 ALA A CA 1
ATOM 2374 C C . ALA A 1 311 ? -19.555 -35.811 70.197 1.00 35.00 311 ALA A C 1
ATOM 2376 O O . ALA A 1 311 ? -20.273 -34.898 69.791 1.00 35.00 311 ALA A O 1
ATOM 2377 N N . GLU A 1 312 ? -18.463 -36.215 69.544 1.00 44.66 312 GLU A N 1
ATOM 2378 C CA . GLU A 1 312 ? -18.252 -36.060 68.098 1.00 44.66 312 GLU A CA 1
ATOM 2379 C C . GLU A 1 312 ? -19.291 -36.898 67.317 1.00 44.66 312 GLU A C 1
ATOM 2381 O O . GLU A 1 312 ? -19.913 -37.798 67.892 1.00 44.66 312 GLU A O 1
ATOM 2386 N N . PRO A 1 313 ? -19.454 -36.678 65.998 1.00 52.81 313 PRO A N 1
ATOM 2387 C CA . PRO A 1 313 ? -18.827 -37.660 65.111 1.00 52.81 313 PRO A CA 1
ATOM 2388 C C . PRO A 1 313 ? -18.294 -37.129 63.769 1.00 52.81 313 PRO A C 1
ATOM 2390 O O . PRO A 1 313 ? -18.641 -36.068 63.255 1.00 52.81 313 PRO A O 1
ATOM 2393 N N . THR A 1 314 ? -17.447 -37.992 63.223 1.00 38.72 314 THR A N 1
ATOM 2394 C CA . THR A 1 314 ? -16.796 -38.059 61.917 1.00 38.72 314 THR A CA 1
ATOM 2395 C C . THR A 1 314 ? -17.747 -38.373 60.752 1.00 38.72 314 THR A C 1
ATOM 2397 O O . THR A 1 314 ? -18.780 -39.003 60.946 1.00 38.72 314 THR A O 1
ATOM 2400 N N . THR A 1 315 ? -17.347 -37.994 59.530 1.00 37.03 315 THR A N 1
ATOM 2401 C CA . THR A 1 315 ? -17.454 -38.738 58.241 1.00 37.03 315 THR A CA 1
ATOM 2402 C C . THR A 1 315 ? -16.517 -38.016 57.242 1.00 37.03 315 THR A C 1
ATOM 2404 O O . THR A 1 315 ? -16.541 -36.790 57.189 1.00 37.03 315 THR A O 1
ATOM 2407 N N . SER A 1 316 ? -15.464 -38.641 56.683 1.00 39.50 316 SER A N 1
ATOM 2408 C CA . SER A 1 316 ? -15.439 -39.521 55.484 1.00 39.50 316 SER A CA 1
ATOM 2409 C C . SER A 1 316 ? -16.159 -38.890 54.292 1.00 39.50 316 SER A C 1
ATOM 2411 O O . SER A 1 316 ? -17.284 -38.445 54.453 1.00 39.50 316 SER A O 1
ATOM 2413 N N . ASP A 1 317 ? -15.697 -38.862 53.051 1.00 34.59 317 ASP A N 1
ATOM 2414 C CA . ASP A 1 317 ? -14.537 -39.330 52.286 1.00 34.59 317 ASP A CA 1
ATOM 2415 C C . ASP A 1 317 ? -14.865 -38.785 50.879 1.00 34.59 317 ASP A C 1
ATOM 2417 O O . ASP A 1 317 ? -16.014 -38.935 50.469 1.00 34.59 317 ASP A O 1
ATOM 2421 N N . GLU A 1 318 ? -13.940 -38.175 50.131 1.00 36.84 318 GLU A N 1
ATOM 2422 C CA . GLU A 1 318 ? -13.992 -38.290 48.662 1.00 36.84 318 GLU A CA 1
ATOM 2423 C C . GLU A 1 318 ? -12.668 -37.893 47.996 1.00 36.84 318 GLU A C 1
ATOM 2425 O O . GLU A 1 318 ? -12.213 -36.747 48.005 1.00 36.84 318 GLU A O 1
ATOM 2430 N N . ASP A 1 319 ? -12.081 -38.935 47.418 1.00 37.31 319 ASP A N 1
ATOM 2431 C CA . ASP A 1 319 ? -10.930 -39.013 46.542 1.00 37.31 319 ASP A CA 1
ATOM 2432 C C . ASP A 1 319 ? -10.947 -38.021 45.372 1.00 37.31 319 ASP A C 1
ATOM 2434 O O . ASP A 1 319 ? -11.898 -37.979 44.589 1.00 37.31 319 ASP A O 1
ATOM 2438 N N . ARG A 1 320 ? -9.803 -37.368 45.126 1.00 36.62 320 ARG A N 1
ATOM 2439 C CA . ARG A 1 320 ? -9.324 -37.109 43.757 1.00 36.62 320 ARG A CA 1
ATOM 2440 C C . ARG A 1 320 ? -7.817 -37.317 43.667 1.00 36.62 320 ARG A C 1
ATOM 2442 O O . ARG A 1 320 ? -7.026 -36.494 44.124 1.00 36.62 320 ARG A O 1
ATOM 2449 N N . GLN A 1 321 ? -7.453 -38.442 43.056 1.00 39.41 321 GLN A N 1
ATOM 2450 C CA . GLN A 1 321 ? -6.112 -38.729 42.563 1.00 39.41 321 GLN A CA 1
ATOM 2451 C C . GLN A 1 321 ? -5.693 -37.769 41.432 1.00 39.41 321 GLN A C 1
ATOM 2453 O O . GLN A 1 321 ? -6.553 -37.232 40.727 1.00 39.41 321 GLN A O 1
ATOM 2458 N N . PRO A 1 322 ? -4.373 -37.598 41.236 1.00 48.28 322 PRO A N 1
ATOM 2459 C CA . PRO A 1 322 ? -3.782 -36.910 40.100 1.00 48.28 322 PRO A CA 1
ATOM 2460 C C . PRO A 1 322 ? -3.572 -37.890 38.936 1.00 48.28 322 PRO A C 1
ATOM 2462 O O . PRO A 1 322 ? -3.005 -38.965 39.134 1.00 48.28 322 PRO A O 1
ATOM 2465 N N . ASP A 1 323 ? -3.983 -37.508 37.728 1.00 43.03 323 ASP A N 1
ATOM 2466 C CA . ASP A 1 323 ? -3.576 -38.210 36.512 1.00 43.03 323 ASP A CA 1
ATOM 2467 C C . ASP A 1 323 ? -2.286 -37.600 35.963 1.00 43.03 323 ASP A C 1
ATOM 2469 O O . ASP A 1 323 ? -2.209 -36.426 35.595 1.00 43.03 323 ASP A O 1
ATOM 2473 N N . ASP A 1 324 ? -1.283 -38.465 35.920 1.00 39.56 324 ASP A N 1
ATOM 2474 C CA . ASP A 1 324 ? -0.020 -38.354 35.217 1.00 39.56 324 ASP A CA 1
ATOM 2475 C C . ASP A 1 324 ? -0.078 -39.380 34.077 1.00 39.56 324 ASP A C 1
ATOM 2477 O O . ASP A 1 324 ? -0.159 -40.582 34.350 1.00 39.56 324 ASP A O 1
ATOM 2481 N N . GLN A 1 325 ? -0.077 -38.937 32.811 1.00 37.97 325 GLN A N 1
ATOM 2482 C CA . GLN A 1 325 ? 0.531 -39.715 31.728 1.00 37.97 325 GLN A CA 1
ATOM 2483 C C . GLN A 1 325 ? 0.659 -38.990 30.380 1.00 37.97 325 GLN A C 1
ATOM 2485 O O . GLN A 1 325 ? -0.288 -38.432 29.833 1.00 37.97 325 GLN A O 1
ATOM 2490 N N . ALA A 1 326 ? 1.842 -39.240 29.812 1.00 35.69 326 ALA A N 1
ATOM 2491 C CA . ALA A 1 326 ? 2.177 -39.394 28.398 1.00 35.69 326 ALA A CA 1
ATOM 2492 C C . ALA A 1 326 ? 2.705 -38.166 27.640 1.00 35.69 326 ALA A C 1
ATOM 2494 O O . ALA A 1 326 ? 2.014 -37.465 26.907 1.00 35.69 326 ALA A O 1
ATOM 2495 N N . ALA A 1 327 ? 4.030 -38.051 27.730 1.00 41.56 327 ALA A N 1
ATOM 2496 C CA . ALA A 1 327 ? 4.910 -37.494 26.719 1.00 41.56 327 ALA A CA 1
ATOM 2497 C C . ALA A 1 327 ? 4.688 -38.110 25.324 1.00 41.56 327 ALA A C 1
ATOM 2499 O O . ALA A 1 327 ? 4.723 -39.332 25.173 1.00 41.56 327 ALA A O 1
ATOM 2500 N N . GLN A 1 328 ? 4.626 -37.254 24.301 1.00 38.38 328 GLN A N 1
ATOM 2501 C CA . GLN A 1 328 ? 5.248 -37.510 23.001 1.00 38.38 328 GLN A CA 1
ATOM 2502 C C . GLN A 1 328 ? 5.948 -36.243 22.503 1.00 38.38 328 GLN A C 1
ATOM 2504 O O . GLN A 1 328 ? 5.390 -35.150 22.494 1.00 38.38 328 GLN A O 1
ATOM 2509 N N . GLN A 1 329 ? 7.213 -36.443 22.143 1.00 40.81 329 GLN A N 1
ATOM 2510 C CA . GLN A 1 329 ? 8.132 -35.497 21.533 1.00 40.81 329 GLN A CA 1
ATOM 2511 C C . GLN A 1 329 ? 7.661 -35.079 20.139 1.00 40.81 329 GLN A C 1
ATOM 2513 O O . GLN A 1 329 ? 7.373 -35.938 19.309 1.00 40.81 329 GLN A O 1
ATOM 2518 N N . SER A 1 330 ? 7.775 -33.789 19.845 1.00 33.81 330 SER A N 1
ATOM 2519 C CA . SER A 1 330 ? 8.253 -33.316 18.545 1.00 33.81 330 SER A CA 1
ATOM 2520 C C . SER A 1 330 ? 8.716 -31.871 18.689 1.00 33.81 330 SER A C 1
ATOM 2522 O O . SER A 1 330 ? 7.905 -30.958 18.794 1.00 33.81 330 SER A O 1
ATOM 2524 N N . ASP A 1 331 ? 10.035 -31.731 18.789 1.00 42.66 331 ASP A N 1
ATOM 2525 C CA . ASP A 1 331 ? 10.853 -30.725 18.111 1.00 42.66 331 ASP A CA 1
ATOM 2526 C C . ASP A 1 331 ? 10.092 -29.483 17.618 1.00 42.66 331 ASP A C 1
ATOM 2528 O O . ASP A 1 331 ? 9.419 -29.488 16.588 1.00 42.66 331 ASP A O 1
ATOM 2532 N N . SER A 1 332 ? 10.178 -28.401 18.378 1.00 34.94 332 SER A N 1
ATOM 2533 C CA . SER A 1 332 ? 9.815 -27.065 17.920 1.00 34.94 332 SER A CA 1
ATOM 2534 C C . SER A 1 332 ? 10.825 -26.129 18.547 1.00 34.94 332 SER A C 1
ATOM 2536 O O . SER A 1 332 ? 10.721 -25.761 19.715 1.00 34.94 332 SER A O 1
ATOM 2538 N N . ALA A 1 333 ? 11.872 -25.858 17.773 1.00 40.19 333 ALA A N 1
ATOM 2539 C CA . ALA A 1 333 ? 12.798 -24.781 18.036 1.00 40.19 333 ALA A CA 1
ATOM 2540 C C . ALA A 1 333 ? 11.992 -23.496 18.258 1.00 40.19 333 ALA A C 1
ATOM 2542 O O . ALA A 1 333 ? 11.147 -23.139 17.437 1.00 40.19 333 ALA A O 1
ATOM 2543 N N . ASP A 1 334 ? 12.250 -22.841 19.386 1.00 35.75 334 ASP A N 1
ATOM 2544 C CA . ASP A 1 334 ? 11.804 -21.484 19.667 1.00 35.75 334 ASP A CA 1
ATOM 2545 C C . ASP A 1 334 ? 12.291 -20.557 18.541 1.00 35.75 334 ASP A C 1
ATOM 2547 O O . ASP A 1 334 ? 13.420 -20.065 18.548 1.00 35.75 334 ASP A O 1
ATOM 2551 N N . GLU A 1 335 ? 11.424 -20.298 17.562 1.00 42.94 335 GLU A N 1
ATOM 2552 C CA . GLU A 1 335 ? 11.521 -19.142 16.678 1.00 42.94 335 GLU A CA 1
ATOM 2553 C C . GLU A 1 335 ? 11.153 -17.889 17.485 1.00 42.94 335 GLU A C 1
ATOM 2555 O O . GLU A 1 335 ? 10.074 -17.306 17.361 1.00 42.94 335 GLU A O 1
ATOM 2560 N N . GLN A 1 336 ? 12.082 -17.444 18.334 1.00 39.03 336 GLN A N 1
ATOM 2561 C CA . GLN A 1 336 ? 12.113 -16.047 18.740 1.00 39.03 336 GLN A CA 1
ATOM 2562 C C . GLN A 1 336 ? 12.494 -15.211 17.517 1.00 39.03 336 GLN A C 1
ATOM 2564 O O . GLN A 1 336 ? 13.664 -15.024 17.195 1.00 39.03 336 GLN A O 1
ATOM 2569 N N . SER A 1 337 ? 11.472 -14.688 16.842 1.00 40.59 337 SER A N 1
ATOM 2570 C CA . SER A 1 337 ? 11.578 -13.551 15.931 1.00 40.59 337 SER A CA 1
ATOM 2571 C C . SER A 1 337 ? 12.038 -12.316 16.718 1.00 40.59 337 SER A C 1
ATOM 2573 O O . SER A 1 337 ? 11.247 -11.461 17.117 1.00 40.59 337 SER A O 1
ATOM 2575 N N . THR A 1 338 ? 13.341 -12.218 16.979 1.00 37.12 338 THR A N 1
ATOM 2576 C CA . THR A 1 338 ? 13.998 -10.934 17.207 1.00 37.12 338 THR A CA 1
ATOM 2577 C C . THR A 1 338 ? 14.184 -10.289 15.842 1.00 37.12 338 THR A C 1
ATOM 2579 O O . THR A 1 338 ? 15.116 -10.559 15.088 1.00 37.12 338 THR A O 1
ATOM 2582 N N . GLN A 1 339 ? 13.211 -9.457 15.494 1.00 45.84 339 GLN A N 1
ATOM 2583 C CA . GLN A 1 339 ? 13.244 -8.568 14.343 1.00 45.84 339 GLN A CA 1
ATOM 2584 C C . GLN A 1 339 ? 14.569 -7.776 14.358 1.00 45.84 339 GLN A C 1
ATOM 2586 O O . GLN A 1 339 ? 14.745 -6.904 15.204 1.00 45.84 339 GLN A O 1
ATOM 2591 N N . GLY A 1 340 ? 15.513 -8.131 13.475 1.00 57.75 340 GLY A N 1
ATOM 2592 C CA . GLY A 1 340 ? 16.736 -7.356 13.209 1.00 57.75 340 GLY A CA 1
ATOM 2593 C C . GLY A 1 340 ? 18.082 -8.100 13.251 1.00 57.75 340 GLY A C 1
ATOM 2594 O O . GLY A 1 340 ? 19.067 -7.550 12.766 1.00 57.75 340 GLY A O 1
ATOM 2595 N N . ALA A 1 341 ? 18.172 -9.335 13.766 1.00 68.56 341 ALA A N 1
ATOM 2596 C CA . ALA A 1 341 ? 19.455 -10.049 13.860 1.00 68.56 341 ALA A CA 1
ATOM 2597 C C . ALA A 1 341 ? 19.435 -11.391 13.114 1.00 68.56 341 ALA A C 1
ATOM 2599 O O . ALA A 1 341 ? 18.692 -12.300 13.477 1.00 68.56 341 ALA A O 1
ATOM 2600 N N . ILE A 1 342 ? 20.279 -11.539 12.086 1.00 77.69 342 ILE A N 1
ATOM 2601 C CA . ILE A 1 342 ? 20.560 -12.855 11.497 1.00 77.69 342 ILE A CA 1
ATOM 2602 C C . ILE A 1 342 ? 21.349 -13.669 12.523 1.00 77.69 342 ILE A C 1
ATOM 2604 O O . ILE A 1 342 ? 22.439 -13.275 12.939 1.00 77.69 342 ILE A O 1
ATOM 2608 N N . VAL A 1 343 ? 20.787 -14.801 12.933 1.00 87.88 343 VAL A N 1
ATOM 2609 C CA . VAL A 1 343 ? 21.426 -15.776 13.818 1.00 87.88 343 VAL A CA 1
ATOM 2610 C C . VAL A 1 343 ? 22.139 -16.806 12.933 1.00 87.88 343 VAL A C 1
ATOM 2612 O O . VAL A 1 343 ? 21.582 -17.195 11.908 1.00 87.88 343 VAL A O 1
ATOM 2615 N N . PRO A 1 344 ? 23.355 -17.273 13.273 1.00 93.00 344 PRO A N 1
ATOM 2616 C CA . PRO A 1 344 ? 23.969 -18.394 12.566 1.00 93.00 344 PRO A CA 1
ATOM 2617 C C . PRO A 1 344 ? 22.985 -19.563 12.435 1.00 93.00 344 PRO A C 1
ATOM 2619 O O . PRO A 1 344 ? 22.378 -19.991 13.419 1.00 93.00 344 PRO A O 1
ATOM 2622 N N . GLY A 1 345 ? 22.778 -20.041 11.213 1.00 93.62 345 GLY A N 1
ATOM 2623 C CA . GLY A 1 345 ? 21.673 -20.931 10.893 1.00 93.62 345 GLY A CA 1
ATOM 2624 C C . GLY A 1 345 ? 21.477 -21.132 9.396 1.00 93.62 345 GLY A C 1
ATOM 2625 O O . GLY A 1 345 ? 22.184 -20.566 8.562 1.00 93.62 345 GLY A O 1
ATOM 2626 N N . THR A 1 346 ? 20.513 -21.985 9.057 1.00 94.88 346 THR A N 1
ATOM 2627 C CA . THR A 1 346 ? 20.117 -22.243 7.669 1.00 94.88 346 THR A CA 1
ATOM 2628 C C . THR A 1 346 ? 18.796 -21.543 7.383 1.00 94.88 346 THR A C 1
ATOM 2630 O O . THR A 1 346 ? 17.814 -21.739 8.091 1.00 94.88 346 THR A O 1
ATOM 2633 N N . TYR A 1 347 ? 18.787 -20.748 6.325 1.00 95.12 347 TYR A N 1
ATOM 2634 C CA . TYR A 1 347 ? 17.674 -19.959 5.835 1.00 95.12 347 TYR A CA 1
ATOM 2635 C C . TYR A 1 347 ? 17.302 -20.445 4.443 1.00 95.12 347 TYR A C 1
ATOM 2637 O O . TYR A 1 347 ? 18.167 -20.757 3.625 1.00 95.12 347 TYR A O 1
ATOM 2645 N N . ARG A 1 348 ? 16.004 -20.497 4.156 1.00 95.12 348 ARG A N 1
ATOM 2646 C CA . ARG A 1 348 ? 15.504 -20.933 2.856 1.00 95.12 348 ARG A CA 1
ATOM 2647 C C . ARG A 1 348 ? 14.541 -19.905 2.292 1.00 95.12 348 ARG A C 1
ATOM 2649 O O . ARG A 1 348 ? 13.565 -19.555 2.949 1.00 95.12 348 ARG A O 1
ATOM 2656 N N . THR A 1 349 ? 14.799 -19.485 1.058 1.00 94.00 349 THR A N 1
ATOM 2657 C CA . THR A 1 349 ? 13.930 -18.582 0.298 1.00 94.00 349 THR A CA 1
ATOM 2658 C C . THR A 1 349 ? 13.767 -19.134 -1.110 1.00 94.00 349 THR A C 1
ATOM 2660 O O . THR A 1 349 ? 14.662 -19.015 -1.944 1.00 94.00 349 THR A O 1
ATOM 2663 N N . GLY A 1 350 ? 12.614 -19.756 -1.373 1.00 94.19 350 GLY A N 1
ATOM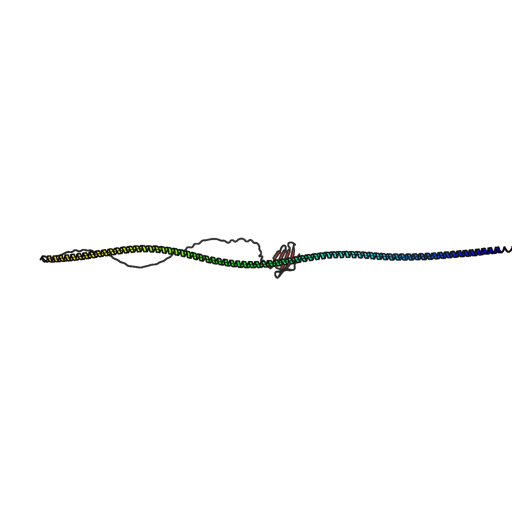 2664 C CA . GLY A 1 350 ? 12.368 -20.459 -2.633 1.00 94.19 350 GLY A CA 1
ATOM 2665 C C . GLY A 1 350 ? 13.364 -21.604 -2.834 1.00 94.19 350 GLY A C 1
ATOM 2666 O O . GLY A 1 350 ? 13.531 -22.436 -1.942 1.00 94.19 350 GLY A O 1
ATOM 2667 N N . ASP A 1 351 ? 14.039 -21.599 -3.982 1.00 95.94 351 ASP A N 1
ATOM 2668 C CA . ASP A 1 351 ? 15.056 -22.589 -4.364 1.00 95.94 351 ASP A CA 1
ATOM 2669 C C . ASP A 1 351 ? 16.463 -22.248 -3.843 1.00 95.94 351 ASP A C 1
ATOM 2671 O O . ASP A 1 351 ? 17.428 -22.932 -4.175 1.00 95.94 351 ASP A O 1
ATOM 2675 N N . ILE A 1 352 ? 16.610 -21.179 -3.050 1.00 96.06 352 ILE A N 1
ATOM 2676 C CA . ILE A 1 352 ? 17.894 -20.773 -2.472 1.00 96.06 352 ILE A CA 1
ATOM 2677 C C . ILE A 1 352 ? 17.967 -21.229 -1.015 1.00 96.06 352 ILE A C 1
ATOM 2679 O O . ILE A 1 352 ? 17.159 -20.817 -0.174 1.00 96.06 352 ILE A O 1
ATOM 2683 N N . LEU A 1 353 ? 18.981 -22.038 -0.717 1.00 96.06 353 LEU A N 1
ATOM 2684 C CA . LEU A 1 353 ? 19.387 -22.429 0.627 1.00 96.06 353 LEU A CA 1
ATOM 2685 C C . LEU A 1 353 ? 20.610 -21.598 1.033 1.00 96.06 353 LEU A C 1
ATOM 2687 O O . LEU A 1 353 ? 21.682 -21.758 0.458 1.00 96.06 353 LEU A O 1
ATOM 2691 N N . ALA A 1 354 ? 20.457 -20.710 2.012 1.00 96.19 354 ALA A N 1
ATOM 2692 C CA . ALA A 1 354 ? 21.533 -19.891 2.560 1.00 96.19 354 ALA A CA 1
ATOM 2693 C C . ALA A 1 354 ? 21.904 -20.377 3.963 1.00 96.19 354 ALA A C 1
ATOM 2695 O O . ALA A 1 354 ? 21.051 -20.495 4.834 1.00 96.19 354 ALA A O 1
ATOM 2696 N N . ARG A 1 355 ? 23.179 -20.636 4.214 1.00 96.81 355 ARG A N 1
ATOM 2697 C CA . ARG A 1 355 ? 23.700 -21.070 5.507 1.00 96.81 355 ARG A CA 1
ATOM 2698 C C . ARG A 1 355 ? 24.724 -20.060 5.998 1.00 96.81 355 ARG A C 1
ATOM 2700 O O . ARG A 1 355 ? 25.687 -19.791 5.290 1.00 96.81 355 ARG A O 1
ATOM 2707 N N . PHE A 1 356 ? 24.503 -19.522 7.191 1.00 96.38 356 PHE A N 1
ATOM 2708 C CA . PHE A 1 356 ? 25.405 -18.591 7.866 1.00 96.38 356 PHE A CA 1
ATOM 2709 C C . PHE A 1 356 ? 26.022 -19.292 9.070 1.00 96.38 356 PHE A C 1
ATOM 2711 O O . PHE A 1 356 ? 25.301 -19.798 9.930 1.00 96.38 356 PHE A O 1
ATOM 2718 N N . GLU A 1 357 ? 27.345 -19.347 9.122 1.00 95.69 357 GLU A N 1
ATOM 2719 C CA . GLU A 1 357 ? 28.092 -19.997 10.194 1.00 95.69 357 GLU A CA 1
ATOM 2720 C C . GLU A 1 357 ? 28.549 -18.980 11.242 1.00 95.69 357 GLU A C 1
ATOM 2722 O O . GLU A 1 357 ? 28.768 -17.804 10.960 1.00 95.69 357 GLU A O 1
ATOM 2727 N N . ALA A 1 358 ? 28.734 -19.432 12.483 1.00 94.25 358 ALA A N 1
ATOM 2728 C CA . ALA A 1 358 ? 29.134 -18.549 13.583 1.00 94.25 358 ALA A CA 1
ATOM 2729 C C . ALA A 1 358 ? 30.543 -17.942 13.411 1.00 94.25 358 ALA A C 1
ATOM 2731 O O . ALA A 1 358 ? 30.907 -17.025 14.145 1.00 94.25 358 ALA A O 1
ATOM 2732 N N . ASP A 1 359 ? 31.334 -18.449 12.463 1.00 94.25 359 ASP A N 1
ATOM 2733 C CA . ASP A 1 359 ? 32.668 -17.954 12.119 1.00 94.25 359 ASP A CA 1
ATOM 2734 C C . ASP A 1 359 ? 32.659 -16.788 11.113 1.00 94.25 359 ASP A C 1
ATOM 2736 O O . ASP A 1 359 ? 33.725 -16.296 10.745 1.00 94.25 359 ASP A O 1
ATOM 2740 N N . GLY A 1 360 ? 31.476 -16.321 10.696 1.00 94.81 360 GLY A N 1
ATOM 2741 C CA . GLY A 1 360 ? 31.340 -15.239 9.724 1.00 94.81 360 GLY A CA 1
ATOM 2742 C C . GLY A 1 360 ? 31.421 -15.712 8.275 1.00 94.81 360 GLY A C 1
ATOM 2743 O O . GLY A 1 360 ? 31.531 -14.879 7.381 1.00 94.81 360 GLY A O 1
ATOM 2744 N N . THR A 1 361 ? 31.360 -17.017 8.004 1.00 96.69 361 THR A N 1
ATOM 2745 C CA . THR A 1 361 ? 31.257 -17.538 6.636 1.00 96.69 361 THR A CA 1
ATOM 2746 C C . THR A 1 361 ? 29.806 -17.793 6.236 1.00 96.69 361 THR A C 1
ATOM 2748 O O . THR A 1 361 ? 28.941 -18.068 7.071 1.00 96.69 361 THR A O 1
ATOM 2751 N N . PHE A 1 362 ? 29.516 -17.675 4.941 1.00 97.06 362 PHE A N 1
ATOM 2752 C CA . PHE A 1 362 ? 28.221 -18.043 4.383 1.00 97.06 362 PHE A CA 1
ATOM 2753 C C . PHE A 1 362 ? 28.372 -18.989 3.192 1.00 97.06 362 PHE A C 1
ATOM 2755 O O . PHE A 1 362 ? 29.374 -18.969 2.473 1.00 97.06 362 PHE A O 1
ATOM 2762 N N . ASN A 1 363 ? 27.338 -19.790 2.958 1.00 96.75 363 ASN A N 1
ATOM 2763 C CA . ASN A 1 363 ? 27.175 -20.615 1.770 1.00 96.75 363 ASN A CA 1
ATOM 2764 C C . ASN A 1 363 ? 25.745 -20.460 1.235 1.00 96.75 363 ASN A C 1
ATOM 2766 O O . ASN A 1 363 ? 24.793 -20.587 1.996 1.00 96.75 363 ASN A O 1
ATOM 2770 N N . MET A 1 364 ? 25.587 -20.162 -0.050 1.00 97.31 364 MET A N 1
ATOM 2771 C CA . MET A 1 364 ? 24.302 -20.063 -0.734 1.00 97.31 364 MET A CA 1
ATOM 2772 C C . MET A 1 364 ? 24.268 -21.040 -1.901 1.00 97.31 364 MET A C 1
ATOM 2774 O O . MET A 1 364 ? 25.063 -20.920 -2.830 1.00 97.31 364 MET A O 1
ATOM 2778 N N . GLN A 1 365 ? 23.313 -21.961 -1.875 1.00 97.00 365 GLN A N 1
ATOM 2779 C CA . GLN A 1 365 ? 23.103 -22.947 -2.924 1.00 97.00 365 GLN A CA 1
ATOM 2780 C C . GLN A 1 365 ? 21.747 -22.729 -3.592 1.00 97.00 365 GLN A C 1
ATOM 2782 O O . GLN A 1 365 ? 20.731 -22.612 -2.907 1.00 97.00 365 GLN A O 1
ATOM 2787 N N . ASN A 1 366 ? 21.725 -22.709 -4.924 1.00 96.06 366 ASN A N 1
ATOM 2788 C CA . ASN A 1 366 ? 20.491 -22.800 -5.692 1.00 96.06 366 ASN A CA 1
ATOM 2789 C C . ASN A 1 366 ? 20.196 -24.279 -5.980 1.00 96.06 366 ASN A C 1
ATOM 2791 O O . ASN A 1 366 ? 20.923 -24.938 -6.724 1.00 96.06 366 ASN A O 1
ATOM 2795 N N . GLU A 1 367 ? 19.135 -24.816 -5.385 1.00 94.38 367 GLU A N 1
ATOM 2796 C CA . GLU A 1 367 ? 18.753 -26.226 -5.513 1.00 94.38 367 GLU A CA 1
ATOM 2797 C C . GLU A 1 367 ? 18.316 -26.596 -6.942 1.00 94.38 367 GLU A C 1
ATOM 2799 O O . GLU A 1 367 ? 18.401 -27.763 -7.325 1.00 94.38 367 GLU A O 1
ATOM 2804 N N . GLN A 1 368 ? 17.875 -25.620 -7.744 1.00 94.38 368 GLN A N 1
ATOM 2805 C CA . GLN A 1 368 ? 17.406 -25.842 -9.110 1.00 94.38 368 GLN A CA 1
ATOM 2806 C C . GLN A 1 368 ? 18.548 -25.854 -10.133 1.00 94.38 368 GLN A C 1
ATOM 2808 O O . GLN A 1 368 ? 18.562 -26.714 -11.016 1.00 94.38 368 GLN A O 1
ATOM 2813 N N . SER A 1 369 ? 19.484 -24.902 -10.049 1.00 93.50 369 SER A N 1
ATOM 2814 C CA . SER A 1 369 ? 20.620 -24.825 -10.982 1.00 93.50 369 SER A CA 1
ATOM 2815 C C . SER A 1 369 ? 21.826 -25.650 -10.531 1.00 93.50 369 SER A C 1
ATOM 2817 O O . SER A 1 369 ? 22.625 -26.066 -11.367 1.00 93.50 369 SER A O 1
ATOM 2819 N N . GLY A 1 370 ? 21.935 -25.939 -9.231 1.00 93.19 370 GLY A N 1
ATOM 2820 C CA . GLY A 1 370 ? 23.104 -26.578 -8.628 1.00 93.19 370 GLY A CA 1
ATOM 2821 C C . GLY A 1 370 ? 24.256 -25.610 -8.343 1.00 93.19 370 GLY A C 1
ATOM 2822 O O . GLY A 1 370 ? 25.286 -26.051 -7.834 1.00 93.19 370 GLY A O 1
ATOM 2823 N N . ASP A 1 371 ? 24.082 -24.317 -8.635 1.00 95.81 371 ASP A N 1
ATOM 2824 C CA . ASP A 1 371 ? 25.097 -23.292 -8.394 1.00 95.81 371 ASP A CA 1
ATOM 2825 C C . ASP A 1 371 ? 25.296 -23.087 -6.889 1.00 95.81 371 ASP A C 1
ATOM 2827 O O . ASP A 1 371 ? 24.344 -23.101 -6.100 1.00 95.81 371 ASP A O 1
ATOM 2831 N N . ASN A 1 372 ? 26.546 -22.869 -6.491 1.00 95.75 372 ASN A N 1
ATOM 2832 C CA . ASN A 1 372 ? 26.933 -22.671 -5.102 1.00 95.75 372 ASN A CA 1
ATOM 2833 C C . ASN A 1 372 ? 27.862 -21.463 -4.996 1.00 95.75 372 ASN A C 1
ATOM 2835 O O . ASN A 1 372 ? 28.836 -21.370 -5.739 1.00 95.75 372 ASN A O 1
ATOM 2839 N N . VAL A 1 373 ? 27.577 -20.563 -4.059 1.00 96.88 373 VAL A N 1
ATOM 2840 C CA . VAL A 1 373 ? 28.374 -19.371 -3.763 1.00 96.88 373 VAL A CA 1
ATOM 2841 C C . VAL A 1 373 ? 28.709 -19.363 -2.279 1.00 96.88 373 VAL A C 1
ATOM 2843 O O . VAL A 1 373 ? 27.815 -19.374 -1.440 1.00 96.88 373 VAL A O 1
ATOM 2846 N N . ALA A 1 374 ? 29.991 -19.303 -1.941 1.00 96.81 374 ALA A N 1
ATOM 2847 C CA . ALA A 1 374 ? 30.461 -19.168 -0.566 1.00 96.81 374 ALA A CA 1
ATOM 2848 C C . ALA A 1 374 ? 31.241 -17.863 -0.381 1.00 96.81 374 ALA A C 1
ATOM 2850 O O . ALA A 1 374 ? 31.817 -17.344 -1.333 1.00 96.81 374 ALA A O 1
ATOM 2851 N N . GLY A 1 375 ? 31.282 -17.334 0.835 1.00 97.12 375 GLY A N 1
ATOM 2852 C CA . GLY A 1 375 ? 32.036 -16.121 1.142 1.00 97.12 375 GLY A CA 1
ATOM 2853 C C . GLY A 1 375 ? 32.021 -15.795 2.627 1.00 97.12 375 GLY A C 1
ATOM 2854 O O . GLY A 1 375 ? 31.733 -16.651 3.462 1.00 97.12 375 GLY A O 1
ATOM 2855 N N . GLU A 1 376 ? 32.318 -14.544 2.950 1.00 96.56 376 GLU A N 1
ATOM 2856 C CA . GLU A 1 376 ? 32.281 -14.012 4.313 1.00 96.56 376 GLU A CA 1
ATOM 2857 C C . GLU A 1 376 ? 31.085 -13.069 4.469 1.00 96.56 376 GLU A C 1
ATOM 2859 O O . GLU A 1 376 ? 30.691 -12.391 3.518 1.00 96.56 376 GLU A O 1
ATOM 2864 N N . TYR A 1 377 ? 30.496 -13.007 5.659 1.00 95.81 377 TYR A N 1
ATOM 2865 C CA . TYR A 1 377 ? 29.441 -12.061 5.992 1.00 95.81 377 TYR A CA 1
ATOM 2866 C C . TYR A 1 377 ? 29.790 -11.262 7.248 1.00 95.81 377 TYR A C 1
ATOM 2868 O O . TYR A 1 377 ? 30.383 -11.774 8.198 1.00 95.81 377 TYR A O 1
ATOM 2876 N N . SER A 1 378 ? 29.386 -9.994 7.264 1.00 93.25 378 SER A N 1
ATOM 2877 C CA . SER A 1 378 ? 29.414 -9.147 8.454 1.00 93.25 378 SER A CA 1
ATOM 2878 C C . SER A 1 378 ? 28.045 -8.516 8.692 1.00 93.25 378 SER A C 1
ATOM 2880 O O . SER A 1 378 ? 27.297 -8.244 7.750 1.00 93.25 378 SER A O 1
ATOM 2882 N N . LEU A 1 379 ? 27.710 -8.310 9.967 1.00 90.50 379 LEU A N 1
ATOM 2883 C CA . LEU A 1 379 ? 26.478 -7.656 10.393 1.00 90.50 379 LEU A CA 1
ATOM 2884 C C . LEU A 1 379 ? 26.837 -6.324 11.057 1.00 90.50 379 LEU A C 1
ATOM 2886 O O . LEU A 1 379 ? 27.342 -6.303 12.179 1.00 90.50 379 LEU A O 1
ATOM 2890 N N . GLU A 1 380 ? 26.571 -5.215 10.373 1.00 88.44 380 GLU A N 1
ATOM 2891 C CA . GLU A 1 380 ? 26.738 -3.866 10.919 1.00 88.44 380 GLU A CA 1
ATOM 2892 C C . GLU A 1 380 ? 25.421 -3.102 10.786 1.00 88.44 380 GLU A C 1
ATOM 2894 O O . GLU A 1 380 ? 24.868 -3.000 9.696 1.00 88.44 380 GLU A O 1
ATOM 2899 N N . ALA A 1 381 ? 24.912 -2.566 11.901 1.00 83.94 381 ALA A N 1
ATOM 2900 C CA . ALA A 1 381 ? 23.692 -1.751 11.931 1.00 83.94 381 ALA A CA 1
ATOM 2901 C C . ALA A 1 381 ? 22.481 -2.397 11.214 1.00 83.94 381 ALA A C 1
ATOM 2903 O O . ALA A 1 381 ? 21.809 -1.736 10.429 1.00 83.94 381 ALA A O 1
ATOM 2904 N N . GLU A 1 382 ? 22.225 -3.687 11.476 1.00 83.62 382 GLU A N 1
ATOM 2905 C CA . GLU A 1 382 ? 21.137 -4.481 10.862 1.00 83.62 382 GLU A CA 1
ATOM 2906 C C . GLU A 1 382 ? 21.281 -4.709 9.343 1.00 83.62 382 GLU A C 1
ATOM 2908 O O . GLU A 1 382 ? 20.385 -5.258 8.703 1.00 83.62 382 GLU A O 1
ATOM 2913 N N . ILE A 1 383 ? 22.427 -4.349 8.757 1.00 84.25 383 ILE A N 1
ATOM 2914 C CA . ILE A 1 383 ? 22.755 -4.609 7.355 1.00 84.25 383 ILE A CA 1
ATOM 2915 C C . ILE A 1 383 ? 23.731 -5.781 7.285 1.00 84.25 383 ILE A C 1
ATOM 2917 O O . ILE A 1 383 ? 24.797 -5.779 7.903 1.00 84.25 383 ILE A O 1
ATOM 2921 N N . VAL A 1 384 ? 23.363 -6.784 6.493 1.00 89.94 384 VAL A N 1
ATOM 2922 C CA . VAL A 1 384 ? 24.214 -7.935 6.185 1.00 89.94 384 VAL A CA 1
ATOM 2923 C C . VAL A 1 384 ? 25.028 -7.595 4.950 1.00 89.94 384 VAL A C 1
ATOM 2925 O O . VAL A 1 384 ? 24.471 -7.380 3.873 1.00 89.94 384 VAL A O 1
ATOM 2928 N N . THR A 1 385 ? 26.347 -7.559 5.100 1.00 93.19 385 THR A N 1
ATOM 2929 C CA . THR A 1 385 ? 27.267 -7.344 3.982 1.00 93.19 385 THR A CA 1
ATOM 2930 C C . THR A 1 385 ? 27.929 -8.663 3.625 1.00 93.19 385 THR A C 1
ATOM 2932 O O . THR A 1 385 ? 28.612 -9.255 4.455 1.00 93.19 385 THR A O 1
ATOM 2935 N N . LEU A 1 386 ? 27.735 -9.119 2.387 1.00 95.50 386 LEU A N 1
ATOM 2936 C CA . LEU A 1 386 ? 28.392 -10.307 1.843 1.00 95.50 386 LEU A CA 1
ATOM 2937 C C . LEU A 1 386 ? 29.667 -9.882 1.112 1.00 95.50 386 LEU A C 1
ATOM 2939 O O . LEU A 1 386 ? 29.621 -9.036 0.218 1.00 95.50 386 LEU A O 1
ATOM 2943 N N . SER A 1 387 ? 30.798 -10.466 1.490 1.00 94.38 387 SER A N 1
ATOM 2944 C CA . SER A 1 387 ? 32.126 -10.137 0.971 1.00 94.38 387 SER A CA 1
ATOM 2945 C C . SER A 1 387 ? 32.822 -11.376 0.420 1.00 94.38 387 SER A C 1
ATOM 2947 O O . SER A 1 387 ? 32.554 -12.499 0.843 1.00 94.38 387 SER A O 1
ATOM 2949 N N . ASN A 1 388 ? 33.736 -11.161 -0.529 1.00 94.06 388 ASN A N 1
ATOM 2950 C CA . ASN A 1 388 ? 34.566 -12.210 -1.129 1.00 94.06 388 ASN A CA 1
ATOM 2951 C C . ASN A 1 388 ? 33.774 -13.424 -1.675 1.00 94.06 388 ASN A C 1
ATOM 2953 O O . ASN A 1 388 ? 34.128 -14.558 -1.352 1.00 94.06 388 ASN A O 1
ATOM 2957 N N . PRO A 1 389 ? 32.714 -13.233 -2.492 1.00 94.69 389 PRO A N 1
ATOM 2958 C CA . PRO A 1 389 ? 31.950 -14.359 -3.015 1.00 94.69 389 PRO A CA 1
ATOM 2959 C C . PRO A 1 389 ? 32.796 -15.181 -3.999 1.00 94.69 389 PRO A C 1
ATOM 2961 O O . PRO A 1 389 ? 33.325 -14.657 -4.980 1.00 94.69 389 PRO A O 1
ATOM 2964 N N . VAL A 1 390 ? 32.884 -16.483 -3.751 1.00 92.62 390 VAL A N 1
ATOM 2965 C CA . VAL A 1 390 ? 33.492 -17.487 -4.626 1.00 92.62 390 VAL A CA 1
ATOM 2966 C C . VAL A 1 390 ? 32.398 -18.477 -5.011 1.00 92.62 390 VAL A C 1
ATOM 2968 O O . VAL A 1 390 ? 31.833 -19.137 -4.141 1.00 92.62 390 VAL A O 1
ATOM 2971 N N . GLY A 1 391 ? 32.082 -18.561 -6.304 1.00 89.44 391 GLY A N 1
ATOM 2972 C CA . GLY A 1 391 ? 31.060 -19.469 -6.827 1.00 89.44 391 GLY A CA 1
ATOM 2973 C C . GLY A 1 391 ? 31.562 -20.336 -7.977 1.00 89.44 391 GLY A C 1
ATOM 2974 O O . GLY A 1 391 ? 32.527 -19.966 -8.652 1.00 89.44 391 GLY A O 1
ATOM 2975 N N . THR A 1 392 ? 30.927 -21.495 -8.153 1.00 71.25 392 THR A N 1
ATOM 2976 C CA . THR A 1 392 ? 31.190 -22.467 -9.232 1.00 71.25 392 THR A CA 1
ATOM 2977 C C . THR A 1 392 ? 30.142 -22.417 -10.317 1.00 71.25 392 THR A C 1
ATOM 2979 O O . THR A 1 392 ? 28.960 -22.307 -9.921 1.00 71.25 392 THR A O 1
#

Foldseek 3Di:
DVVPPVVVVVVVVVVVVVVVVVVVVVVVVVVVVVVVVVVVVVVVVVVVVVVVVVVVVVVVVVVVVVVVVVVVVVVVVVVVVVVVVVVVVVVVVVVVVVVVVVVVVVVVVVVVVVVVVVVVVVVVVVVVVVVVVVVVVVVVVVVVVVVVVVVVVVVVVVVVVVVVVVVVVVVVVVVVVVVVVVVVVVVVVVVVVVVVVVVVVVVVVVVVVVVVVVVVVVVVVVVVVVVVVVVVVVVVVVVVVVVVVVVVVVVVVVVVVVVVVVVVVVVPDDDDDDDDDDDDDDDDDDDDDDDDDDDDDDDDDDDDDDDDDDDDDDDDDDDDDDDDDDDDDDDDPPPPPPPQDDDQAWDDDPQWIWGAHPVQKIWIARNVVRKIWIAGWDADPSDIDGPDIDID

Mean predicted aligned error: 20.73 Å

Solvent-accessible surface area (backbone atoms only — not comparable to full-atom values): 23056 Å² total; per-residue (Å²): 129,82,83,70,61,69,68,64,61,58,55,55,57,54,46,52,55,50,48,53,51,49,49,53,49,48,51,48,49,50,51,50,50,51,48,52,47,52,53,48,53,51,50,49,52,48,52,52,52,51,52,50,49,52,51,50,51,51,48,52,51,51,52,52,51,51,51,53,50,50,52,52,49,53,51,53,50,53,51,49,54,51,49,51,52,50,49,53,50,53,52,53,51,52,53,51,50,49,54,50,52,53,52,50,51,53,49,49,55,50,51,55,50,53,49,53,52,52,51,51,53,48,54,52,49,52,53,51,51,54,52,51,54,52,50,51,52,52,52,51,51,52,53,51,51,52,51,53,53,50,51,52,50,53,52,53,51,54,50,52,51,54,50,51,52,48,54,52,49,53,50,63,57,46,52,60,52,52,54,51,50,52,53,52,50,52,53,52,52,50,52,53,54,48,52,54,50,51,51,51,53,51,51,52,50,49,55,48,50,53,50,54,50,53,52,49,51,50,50,52,52,51,51,53,50,49,48,53,51,51,52,50,51,50,52,50,51,51,50,51,50,50,50,50,49,51,49,49,49,53,49,48,54,48,46,51,51,49,48,52,49,47,55,66,56,56,78,74,65,82,89,86,85,86,89,89,85,91,84,90,82,88,82,88,81,83,89,82,91,84,83,84,87,87,85,90,77,90,78,87,76,85,84,86,84,91,84,86,84,89,80,85,87,88,80,91,84,86,89,80,83,85,92,82,88,82,91,79,90,74,92,72,81,83,80,74,81,60,88,68,65,92,68,66,41,80,47,75,60,89,57,35,43,36,35,36,44,90,88,35,38,35,39,38,32,32,74,81,80,66,39,42,36,33,31,38,46,47,81,56,95,74,39,78,46,80,42,76,77,49,67,105

pLDDT: mean 80.84, std 24.39, range [25.11, 98.69]